Protein AF-0000000079811470 (afdb_homodimer)

Structure (mmCIF, N/CA/C/O backbone):
data_AF-0000000079811470-model_v1
#
loop_
_entity.id
_entity.type
_entity.pdbx_description
1 polymer Porin
#
loop_
_atom_site.group_PDB
_atom_site.id
_atom_site.type_symbol
_atom_site.label_atom_id
_atom_site.label_alt_id
_atom_site.label_comp_id
_atom_site.label_asym_id
_atom_site.label_entity_id
_atom_site.label_seq_id
_atom_site.pdbx_PDB_ins_code
_atom_site.Cartn_x
_atom_site.Cartn_y
_atom_site.Cartn_z
_atom_site.occupancy
_atom_site.B_iso_or_equiv
_atom_site.auth_seq_id
_atom_site.auth_comp_id
_atom_site.auth_asym_id
_atom_site.auth_atom_id
_atom_site.pdbx_PDB_model_num
ATOM 1 N N . MET A 1 1 ? -44.562 -17.812 48 1 22.23 1 MET A N 1
ATOM 2 C CA . MET A 1 1 ? -44.531 -17.109 46.719 1 22.23 1 MET A CA 1
ATOM 3 C C . MET A 1 1 ? -43.094 -16.969 46.188 1 22.23 1 MET A C 1
ATOM 5 O O . MET A 1 1 ? -42.344 -16.156 46.688 1 22.23 1 MET A O 1
ATOM 9 N N . LYS A 1 2 ? -42.469 -18.109 45.719 1 23.02 2 LYS A N 1
ATOM 10 C CA . LYS A 1 2 ? -41.094 -18.641 45.688 1 23.02 2 LYS A CA 1
ATOM 11 C C . LYS A 1 2 ? -40.281 -17.969 44.562 1 23.02 2 LYS A C 1
ATOM 13 O O . LYS A 1 2 ? -40.719 -17.906 43.406 1 23.02 2 LYS A O 1
ATOM 18 N N . LYS A 1 3 ? -39.375 -16.922 44.938 1 28.02 3 LYS A N 1
ATOM 19 C CA . LYS A 1 3 ? -38.375 -16.031 44.344 1 28.02 3 LYS A CA 1
ATOM 20 C C . LYS A 1 3 ? -37.406 -16.797 43.469 1 28.02 3 LYS A C 1
ATOM 22 O O . LYS A 1 3 ? -36.562 -17.562 43.969 1 28.02 3 LYS A O 1
ATOM 27 N N . SER A 1 4 ? -37.906 -17.531 42.406 1 23.23 4 SER A N 1
ATOM 28 C CA . SER A 1 4 ? -37.094 -18.438 41.594 1 23.23 4 SER A CA 1
ATOM 29 C C . SER A 1 4 ? -35.875 -17.719 41 1 23.23 4 SER A C 1
ATOM 31 O O . SER A 1 4 ? -36 -16.641 40.438 1 23.23 4 SER A O 1
ATOM 33 N N . LEU A 1 5 ? -34.656 -17.938 41.594 1 22.05 5 LEU A N 1
ATOM 34 C CA . LEU A 1 5 ? -33.281 -17.547 41.406 1 22.05 5 LEU A CA 1
ATOM 35 C C . LEU A 1 5 ? -32.781 -17.922 40 1 22.05 5 LEU A C 1
ATOM 37 O O . LEU A 1 5 ? -32.594 -19.109 39.719 1 22.05 5 LEU A O 1
ATOM 41 N N . ILE A 1 6 ? -33.406 -17.547 38.938 1 24.53 6 ILE A N 1
ATOM 42 C CA . ILE A 1 6 ? -32.969 -18.031 37.656 1 24.53 6 ILE A CA 1
ATOM 43 C C . ILE A 1 6 ? -31.516 -17.656 37.406 1 24.53 6 ILE A C 1
ATOM 45 O O . ILE A 1 6 ? -31.156 -16.469 37.438 1 24.53 6 ILE A O 1
ATOM 49 N N . ALA A 1 7 ? -30.484 -18.547 37.719 1 21.36 7 ALA A N 1
ATOM 50 C CA . ALA A 1 7 ? -29.031 -18.562 37.562 1 21.36 7 ALA A CA 1
ATOM 51 C C . ALA A 1 7 ? -28.625 -18.344 36.094 1 21.36 7 ALA A C 1
ATOM 53 O O . ALA A 1 7 ? -28.938 -19.156 35.219 1 21.36 7 ALA A O 1
ATOM 54 N N . LEU A 1 8 ? -28.859 -17.188 35.531 1 23.94 8 LEU A N 1
ATOM 55 C CA . LEU A 1 8 ? -28.391 -16.906 34.156 1 23.94 8 LEU A CA 1
ATOM 56 C C . LEU A 1 8 ? -26.922 -17.25 34 1 23.94 8 LEU A C 1
ATOM 58 O O . LEU A 1 8 ? -26.078 -16.641 34.656 1 23.94 8 LEU A O 1
ATOM 62 N N . ALA A 1 9 ? -26.5 -18.516 33.844 1 21.41 9 ALA A N 1
ATOM 63 C CA . ALA A 1 9 ? -25.156 -19.016 33.562 1 21.41 9 ALA A CA 1
ATOM 64 C C . ALA A 1 9 ? -24.5 -18.25 32.438 1 21.41 9 ALA A C 1
ATOM 66 O O . ALA A 1 9 ? -25.031 -18.188 31.312 1 21.41 9 ALA A O 1
ATOM 67 N N . VAL A 1 10 ? -23.859 -17.125 32.656 1 24.73 10 VAL A N 1
ATOM 68 C CA . VAL A 1 10 ? -22.938 -16.328 31.859 1 24.73 10 VAL A CA 1
ATOM 69 C C . VAL A 1 10 ? -21.875 -17.234 31.234 1 24.73 10 VAL A C 1
ATOM 71 O O . VAL A 1 10 ? -21.203 -18 31.938 1 24.73 10 VAL A O 1
ATOM 74 N N . LEU A 1 11 ? -22.203 -17.906 30.047 1 24.14 11 LEU A N 1
ATOM 75 C CA . LEU A 1 11 ? -21.234 -18.688 29.281 1 24.14 11 LEU A CA 1
ATOM 76 C C . LEU A 1 11 ? -19.859 -18.047 29.297 1 24.14 11 LEU A C 1
ATOM 78 O O . LEU A 1 11 ? -19.734 -16.859 28.953 1 24.14 11 LEU A O 1
ATOM 82 N N . ALA A 1 12 ? -18.938 -18.312 30.219 1 23.81 12 ALA A N 1
ATOM 83 C CA . ALA A 1 12 ? -17.484 -18.141 30.359 1 23.81 12 ALA A CA 1
ATOM 84 C C . ALA A 1 12 ? -16.75 -18.578 29.094 1 23.81 12 ALA A C 1
ATOM 86 O O . ALA A 1 12 ? -16.453 -19.766 28.922 1 23.81 12 ALA A O 1
ATOM 87 N N . ALA A 1 13 ? -17.25 -18.344 27.875 1 26.98 13 ALA A N 1
ATOM 88 C CA . ALA A 1 13 ? -16.391 -18.797 26.797 1 26.98 13 ALA A CA 1
ATOM 89 C C . ALA A 1 13 ? -14.922 -18.469 27.078 1 26.98 13 ALA A C 1
ATOM 91 O O . ALA A 1 13 ? -14.594 -17.328 27.422 1 26.98 13 ALA A O 1
ATOM 92 N N . SER A 1 14 ? -14.133 -19.344 27.672 1 26.58 14 SER A N 1
ATOM 93 C CA . SER A 1 14 ? -12.703 -19.422 27.984 1 26.58 14 SER A CA 1
ATOM 94 C C . SER A 1 14 ? -11.867 -18.766 26.891 1 26.58 14 SER A C 1
ATOM 96 O O . SER A 1 14 ? -11.961 -19.141 25.719 1 26.58 14 SER A O 1
ATOM 98 N N . GLY A 1 15 ? -11.531 -17.5 26.938 1 29.53 15 GLY A N 1
ATOM 99 C CA . GLY A 1 15 ? -10.539 -16.641 26.328 1 29.53 15 GLY A CA 1
ATOM 100 C C . GLY A 1 15 ? -9.156 -17.266 26.266 1 29.53 15 GLY A C 1
ATOM 101 O O . GLY A 1 15 ? -8.344 -17.062 27.172 1 29.53 15 GLY A O 1
ATOM 102 N N . ALA A 1 16 ? -8.945 -18.547 26.172 1 30.69 16 ALA A N 1
ATOM 103 C CA . ALA A 1 16 ? -7.551 -18.875 25.891 1 30.69 16 ALA A CA 1
ATOM 104 C C . ALA A 1 16 ? -6.891 -17.797 25.047 1 30.69 16 ALA A C 1
ATOM 106 O O . ALA A 1 16 ? -7.516 -17.219 24.141 1 30.69 16 ALA A O 1
ATOM 107 N N . ALA A 1 17 ? -5.938 -17.078 25.609 1 31.11 17 ALA A N 1
ATOM 108 C CA . ALA A 1 17 ? -5.102 -15.992 25.078 1 31.11 17 ALA A CA 1
ATOM 109 C C . ALA A 1 17 ? -4.664 -16.281 23.656 1 31.11 17 ALA A C 1
ATOM 111 O O . ALA A 1 17 ? -3.633 -16.922 23.438 1 31.11 17 ALA A O 1
ATOM 112 N N . MET A 1 18 ? -5.195 -17.109 22.891 1 34.91 18 MET A N 1
ATOM 113 C CA . MET A 1 18 ? -4.734 -17.094 21.5 1 34.91 18 MET A CA 1
ATOM 114 C C . MET A 1 18 ? -4.336 -15.688 21.062 1 34.91 18 MET A C 1
ATOM 116 O O . MET A 1 18 ? -5.07 -14.734 21.312 1 34.91 18 MET A O 1
ATOM 120 N N . ALA A 1 19 ? -3.078 -15.219 21.312 1 39.19 19 ALA A N 1
ATOM 121 C CA . ALA A 1 19 ? -2.516 -14.008 20.719 1 39.19 19 ALA A CA 1
ATOM 122 C C . ALA A 1 19 ? -3.324 -13.562 19.5 1 39.19 19 ALA A C 1
ATOM 124 O O . ALA A 1 19 ? -3.154 -14.102 18.406 1 39.19 19 ALA A O 1
ATOM 125 N N . GLN A 1 20 ? -4.504 -13.547 19.516 1 46 20 GLN A N 1
ATOM 126 C CA . GLN A 1 20 ? -5.41 -13.141 18.438 1 46 20 GLN A CA 1
ATOM 127 C C . GLN A 1 20 ? -4.93 -11.859 17.766 1 46 20 GLN A C 1
ATOM 129 O O . GLN A 1 20 ? -4.797 -10.82 18.422 1 46 20 GLN A O 1
ATOM 134 N N . SER A 1 21 ? -3.877 -11.883 17.016 1 55.03 21 SER A N 1
ATOM 135 C CA . SER A 1 21 ? -3.609 -10.781 16.094 1 55.03 21 SER A CA 1
ATOM 136 C C . SER A 1 21 ? -4.906 -10.141 15.609 1 55.03 21 SER A C 1
ATOM 138 O O . SER A 1 21 ? -5.719 -10.797 14.953 1 55.03 21 SER A O 1
ATOM 140 N N . SER A 1 22 ? -5.465 -9.328 16.484 1 74.94 22 SER A N 1
ATOM 141 C CA . SER A 1 22 ? -6.711 -8.648 16.125 1 74.94 22 SER A CA 1
ATOM 142 C C . SER A 1 22 ? -6.457 -7.492 15.172 1 74.94 22 SER A C 1
ATOM 144 O O . SER A 1 22 ? -5.48 -6.758 15.32 1 74.94 22 SER A O 1
ATOM 146 N N . VAL A 1 23 ? -6.914 -7.621 14 1 90 23 VAL A N 1
ATOM 147 C CA . VAL A 1 23 ? -6.965 -6.5 13.062 1 90 23 VAL A CA 1
ATOM 148 C C . VAL A 1 23 ? -7.984 -5.469 13.547 1 90 23 VAL A C 1
ATOM 150 O O . VAL A 1 23 ? -9.094 -5.824 13.945 1 90 23 VAL A O 1
ATOM 153 N N . THR A 1 24 ? -7.469 -4.281 13.695 1 94.44 24 THR A N 1
ATOM 154 C CA . THR A 1 24 ? -8.336 -3.174 14.078 1 94.44 24 THR A CA 1
ATOM 155 C C . THR A 1 24 ? -8.664 -2.301 12.867 1 94.44 24 THR A C 1
ATOM 157 O O . THR A 1 24 ? -7.762 -1.858 12.156 1 94.44 24 THR A O 1
ATOM 160 N N . LEU A 1 25 ? -9.992 -2.23 12.633 1 95.19 25 LEU A N 1
ATOM 161 C CA . LEU A 1 25 ? -10.461 -1.188 11.727 1 95.19 25 LEU A CA 1
ATOM 162 C C . LEU A 1 25 ? -10.602 0.143 12.453 1 95.19 25 LEU A C 1
ATOM 164 O O . LEU A 1 25 ? -11.125 0.19 13.57 1 95.19 25 LEU A O 1
ATOM 168 N N . PHE A 1 26 ? -10.07 1.218 11.867 1 97.06 26 PHE A N 1
ATOM 169 C CA . PHE A 1 26 ? -10.141 2.525 12.508 1 97.06 26 PHE A CA 1
ATOM 170 C C . PHE A 1 26 ? -10.344 3.625 11.469 1 97.06 26 PHE A C 1
ATOM 172 O O . PHE A 1 26 ? -10.172 3.393 10.273 1 97.06 26 PHE A O 1
ATOM 179 N N . GLY A 1 27 ? -10.797 4.852 12.016 1 98.25 27 GLY A N 1
ATOM 180 C CA . GLY A 1 27 ? -10.93 5.941 11.055 1 98.25 27 GLY A CA 1
ATOM 181 C C . GLY A 1 27 ? -11.539 7.191 11.648 1 98.25 27 GLY A C 1
ATOM 182 O O . GLY A 1 27 ? -11.75 7.273 12.859 1 98.25 27 GLY A O 1
ATOM 183 N N . ILE A 1 28 ? -11.57 8.18 10.773 1 98.44 28 ILE A N 1
ATOM 184 C CA . ILE A 1 28 ? -12.211 9.469 11.023 1 98.44 28 ILE A CA 1
ATOM 185 C C . ILE A 1 28 ? -13.039 9.875 9.812 1 98.44 28 ILE A C 1
ATOM 187 O O . ILE A 1 28 ? -12.602 9.727 8.672 1 98.44 28 ILE A O 1
ATOM 191 N N . VAL A 1 29 ? -14.234 10.258 10.062 1 97.81 29 VAL A N 1
ATOM 192 C CA . VAL A 1 29 ? -15.008 10.977 9.047 1 97.81 29 VAL A CA 1
ATOM 193 C C . VAL A 1 29 ? -15.258 12.406 9.508 1 97.81 29 VAL A C 1
ATOM 195 O O . VAL A 1 29 ? -15.867 12.641 10.555 1 97.81 29 VAL A O 1
ATOM 198 N N . ASP A 1 30 ? -14.703 13.344 8.781 1 98.44 30 ASP A N 1
ATOM 199 C CA . ASP A 1 30 ? -14.797 14.773 9.055 1 98.44 30 ASP A CA 1
ATOM 200 C C . ASP A 1 30 ? -15.297 15.539 7.828 1 98.44 30 ASP A C 1
ATOM 202 O O . ASP A 1 30 ? -14.609 15.609 6.809 1 98.44 30 ASP A O 1
ATOM 206 N N . THR A 1 31 ? -16.453 16.078 7.922 1 96.94 31 THR A N 1
ATOM 207 C CA . THR A 1 31 ? -17.062 16.844 6.848 1 96.94 31 THR A CA 1
ATOM 208 C C . THR A 1 31 ? -17.547 18.203 7.367 1 96.94 31 THR A C 1
ATOM 210 O O . THR A 1 31 ? -18.031 18.297 8.5 1 96.94 31 THR A O 1
ATOM 213 N N . ALA A 1 32 ? -17.391 19.219 6.52 1 97.12 32 ALA A N 1
ATOM 214 C CA . ALA A 1 32 ? -17.703 20.578 6.961 1 97.12 32 ALA A CA 1
ATOM 215 C C . ALA A 1 32 ? -18.359 21.375 5.836 1 97.12 32 ALA A C 1
ATOM 217 O O . ALA A 1 32 ? -18.109 21.109 4.656 1 97.12 32 ALA A O 1
ATOM 218 N N . PHE A 1 33 ? -19.203 22.266 6.305 1 97.25 33 PHE A N 1
ATOM 219 C CA . PHE A 1 33 ? -19.484 23.406 5.426 1 97.25 33 PHE A CA 1
ATOM 220 C C . PHE A 1 33 ? -18.297 24.359 5.363 1 97.25 33 PHE A C 1
ATOM 222 O O . PHE A 1 33 ? -17.688 24.672 6.391 1 97.25 33 PHE A O 1
ATOM 229 N N . GLY A 1 34 ? -17.938 24.781 4.148 1 97.25 34 GLY A N 1
ATOM 230 C CA . GLY A 1 34 ? -16.844 25.719 3.963 1 97.25 34 GLY A CA 1
ATOM 231 C C . GLY A 1 34 ? -17.203 26.891 3.074 1 97.25 34 GLY A C 1
ATOM 232 O O . GLY A 1 34 ? -18.016 26.766 2.154 1 97.25 34 GLY A O 1
ATOM 233 N N . TYR A 1 35 ? -16.625 27.984 3.432 1 97.81 35 TYR A N 1
ATOM 234 C CA . TYR A 1 35 ? -16.672 29.188 2.623 1 97.81 35 TYR A CA 1
ATOM 235 C C . TYR A 1 35 ? -15.312 29.859 2.539 1 97.81 35 TYR A C 1
ATOM 237 O O . TYR A 1 35 ? -14.602 29.953 3.543 1 97.81 35 TYR A O 1
ATOM 245 N N . VAL A 1 36 ? -14.891 30.266 1.312 1 97.94 36 VAL A N 1
ATOM 246 C CA . VAL A 1 36 ? -13.656 31.016 1.109 1 97.94 36 VAL A CA 1
ATOM 247 C C . VAL A 1 36 ? -13.906 32.188 0.141 1 97.94 36 VAL A C 1
ATOM 249 O O . VAL A 1 36 ? -14.43 31.969 -0.955 1 97.94 36 VAL A O 1
ATOM 252 N N . ASP A 1 37 ? -13.586 33.344 0.554 1 98.06 37 ASP A N 1
ATOM 253 C CA . ASP A 1 37 ? -13.633 34.469 -0.373 1 98.06 37 ASP A CA 1
ATOM 254 C C . ASP A 1 37 ? -12.344 34.562 -1.19 1 98.06 37 ASP A C 1
ATOM 256 O O . ASP A 1 37 ? -11.359 33.875 -0.886 1 98.06 37 ASP A O 1
ATOM 260 N N . ASN A 1 38 ? -12.406 35.344 -2.365 1 97.75 38 ASN A N 1
ATOM 261 C CA . ASN A 1 38 ? -11.25 35.469 -3.248 1 97.75 38 ASN A CA 1
ATOM 262 C C . ASN A 1 38 ? -10.57 34.094 -3.457 1 97.75 38 ASN A C 1
ATOM 264 O O . ASN A 1 38 ? -9.359 33.969 -3.264 1 97.75 38 ASN A O 1
ATOM 268 N N . ALA A 1 39 ? -11.422 33.188 -3.781 1 96.5 39 ALA A N 1
ATOM 269 C CA . ALA A 1 39 ? -10.977 31.781 -3.906 1 96.5 39 ALA A CA 1
ATOM 270 C C . ALA A 1 39 ? -10.109 31.594 -5.148 1 96.5 39 ALA A C 1
ATOM 272 O O . ALA A 1 39 ? -9.531 30.531 -5.359 1 96.5 39 ALA A O 1
ATOM 273 N N . ASN A 1 40 ? -10.047 32.625 -5.969 1 95.25 40 ASN A N 1
ATOM 274 C CA . ASN A 1 40 ? -9.188 32.688 -7.148 1 95.25 40 ASN A CA 1
ATOM 275 C C . ASN A 1 40 ? -8.773 34.125 -7.449 1 95.25 40 ASN A C 1
ATOM 277 O O . ASN A 1 40 ? -9.195 35.062 -6.766 1 95.25 40 ASN A O 1
ATOM 281 N N . ALA A 1 41 ? -7.926 34.281 -8.477 1 95 41 ALA A N 1
ATOM 282 C CA . ALA A 1 41 ? -7.371 35.594 -8.797 1 95 41 ALA A CA 1
ATOM 283 C C . ALA A 1 41 ? -8.453 36.531 -9.32 1 95 41 ALA A C 1
ATOM 285 O O . ALA A 1 41 ? -8.273 37.75 -9.32 1 95 41 ALA A O 1
ATOM 286 N N . ALA A 1 42 ? -9.562 36 -9.82 1 95.69 42 ALA A N 1
ATOM 287 C CA . ALA A 1 42 ? -10.656 36.812 -10.328 1 95.69 42 ALA A CA 1
ATOM 288 C C . ALA A 1 42 ? -11.484 37.406 -9.188 1 95.69 42 ALA A C 1
ATOM 290 O O . ALA A 1 42 ? -12.32 38.281 -9.406 1 95.69 42 ALA A O 1
ATOM 291 N N . GLY A 1 43 ? -11.305 36.906 -7.977 1 95.94 43 GLY A N 1
ATOM 292 C CA . GLY A 1 43 ? -11.977 37.469 -6.812 1 95.94 43 GLY A CA 1
ATOM 293 C C . GLY A 1 43 ? -13.273 36.75 -6.473 1 95.94 43 GLY A C 1
ATOM 294 O O . GLY A 1 43 ? -14.055 37.25 -5.652 1 95.94 43 GLY A O 1
ATOM 295 N N . ASP A 1 44 ? -13.453 35.594 -7.051 1 96.19 44 ASP A N 1
ATOM 296 C CA . ASP A 1 44 ? -14.68 34.844 -6.797 1 96.19 44 ASP A CA 1
ATOM 297 C C . ASP A 1 44 ? -14.633 34.156 -5.43 1 96.19 44 ASP A C 1
ATOM 299 O O . ASP A 1 44 ? -13.555 33.875 -4.91 1 96.19 44 ASP A O 1
ATOM 303 N N . SER A 1 45 ? -15.82 33.969 -4.871 1 97.12 45 SER A N 1
ATOM 304 C CA . SER A 1 45 ? -15.953 33.188 -3.648 1 97.12 45 SER A CA 1
ATOM 305 C C . SER A 1 45 ? -16.469 31.781 -3.947 1 97.12 45 SER A C 1
ATOM 307 O O . SER A 1 45 ? -17.062 31.547 -4.996 1 97.12 45 SER A O 1
ATOM 309 N N . VAL A 1 46 ? -16.141 30.859 -3.035 1 96.5 46 VAL A N 1
ATOM 310 C CA . VAL A 1 46 ? -16.641 29.5 -3.172 1 96.5 46 VAL A CA 1
ATOM 311 C C . VAL A 1 46 ? -17.219 29.031 -1.837 1 96.5 46 VAL A C 1
ATOM 313 O O . VAL A 1 46 ? -16.75 29.438 -0.772 1 96.5 46 VAL A O 1
ATOM 316 N N . TYR A 1 47 ? -18.281 28.297 -1.871 1 96.06 47 TYR A N 1
ATOM 317 C CA . TYR A 1 47 ? -18.828 27.625 -0.699 1 96.06 47 TYR A CA 1
ATOM 318 C C . TYR A 1 47 ? -19.359 26.234 -1.059 1 96.06 47 TYR A C 1
ATOM 320 O O . TYR A 1 47 ? -19.672 25.969 -2.223 1 96.06 47 TYR A O 1
ATOM 328 N N . GLY A 1 48 ? -19.375 25.344 -0.115 1 96.19 48 GLY A N 1
ATOM 329 C CA . GLY A 1 48 ? -19.828 23.969 -0.271 1 96.19 48 GLY A CA 1
ATOM 330 C C . GLY A 1 48 ? -19.391 23.062 0.864 1 96.19 48 GLY A C 1
ATOM 331 O O . GLY A 1 48 ? -19 23.547 1.933 1 96.19 48 GLY A O 1
ATOM 332 N N . LEU A 1 49 ? -19.562 21.766 0.608 1 95.06 49 LEU A N 1
ATOM 333 C CA . LEU A 1 49 ? -19.062 20.797 1.584 1 95.06 49 LEU A CA 1
ATOM 334 C C . LEU A 1 49 ? -17.578 20.531 1.362 1 95.06 49 LEU A C 1
ATOM 336 O O . LEU A 1 49 ? -17.125 20.375 0.222 1 95.06 49 LEU A O 1
ATOM 340 N N . SER A 1 50 ? -16.891 20.609 2.414 1 93.12 50 SER A N 1
ATOM 341 C CA . SER A 1 50 ? -15.477 20.25 2.438 1 93.12 50 SER A CA 1
ATOM 342 C C . SER A 1 50 ? -15.227 19.047 3.336 1 93.12 50 SER A C 1
ATOM 344 O O . SER A 1 50 ? -16.141 18.594 4.039 1 93.12 50 SER A O 1
ATOM 346 N N . THR A 1 51 ? -14.117 18.469 3.172 1 95.44 51 THR A N 1
ATOM 347 C CA . THR A 1 51 ? -13.719 17.359 4.023 1 95.44 51 THR A CA 1
ATOM 348 C C . THR A 1 51 ? -12.445 17.703 4.793 1 95.44 51 THR A C 1
ATOM 350 O O . THR A 1 51 ? -11.727 18.641 4.438 1 95.44 51 THR A O 1
ATOM 353 N N . SER A 1 52 ? -12.258 17.078 5.996 1 97.25 52 SER A N 1
ATOM 354 C CA . SER A 1 52 ? -11 17.109 6.734 1 97.25 52 SER A CA 1
ATOM 355 C C . SER A 1 52 ? -10.672 18.531 7.191 1 97.25 52 SER A C 1
ATOM 357 O O . SER A 1 52 ? -9.547 19 7.008 1 97.25 52 SER A O 1
ATOM 359 N N . GLY A 1 53 ? -11.656 19.156 7.762 1 96.81 53 GLY A N 1
ATOM 360 C CA . GLY A 1 53 ? -11.422 20.516 8.211 1 96.81 53 GLY A CA 1
ATOM 361 C C . GLY A 1 53 ? -10.719 20.578 9.555 1 96.81 53 GLY A C 1
ATOM 362 O O . GLY A 1 53 ? -10 21.547 9.836 1 96.81 53 GLY A O 1
ATOM 363 N N . ASN A 1 54 ? -10.992 19.609 10.398 1 97.31 54 ASN A N 1
ATOM 364 C CA . ASN A 1 54 ? -10.391 19.531 11.727 1 97.31 54 ASN A CA 1
ATOM 365 C C . ASN A 1 54 ? -9.352 18.422 11.805 1 97.31 54 ASN A C 1
ATOM 367 O O . ASN A 1 54 ? -8.266 18.609 12.359 1 97.31 54 ASN A O 1
ATOM 371 N N . ALA A 1 55 ? -9.703 17.297 11.305 1 97.06 55 ALA A N 1
ATOM 372 C CA . ALA A 1 55 ? -8.82 16.141 11.195 1 97.06 55 ALA A CA 1
ATOM 373 C C . ALA A 1 55 ? -9.008 15.438 9.852 1 97.06 55 ALA A C 1
ATOM 375 O O . ALA A 1 55 ? -10.125 15.375 9.328 1 97.06 55 ALA A O 1
ATOM 376 N N . THR A 1 56 ? -7.953 14.953 9.312 1 97.19 56 THR A N 1
ATOM 377 C CA . THR A 1 56 ? -8.047 14.289 8.016 1 97.19 56 THR A CA 1
ATOM 378 C C . THR A 1 56 ? -8.969 13.07 8.102 1 97.19 56 THR A C 1
ATOM 380 O O . THR A 1 56 ? -8.75 12.172 8.914 1 97.19 56 THR A O 1
ATOM 383 N N . SER A 1 57 ? -10.023 13.07 7.273 1 98.25 57 SER A N 1
ATOM 384 C CA . SER A 1 57 ? -10.836 11.867 7.125 1 98.25 57 SER A CA 1
ATOM 385 C C . SER A 1 57 ? -10.008 10.703 6.586 1 98.25 57 SER A C 1
ATOM 387 O O . SER A 1 57 ? -9.242 10.875 5.637 1 98.25 57 SER A O 1
ATOM 389 N N . ARG A 1 58 ? -10.211 9.508 7.246 1 98.44 58 ARG A N 1
ATOM 390 C CA . ARG A 1 58 ? -9.359 8.383 6.887 1 98.44 58 ARG A CA 1
ATOM 391 C C . ARG A 1 58 ? -9.984 7.062 7.324 1 98.44 58 ARG A C 1
ATOM 393 O O . ARG A 1 58 ? -10.844 7.039 8.203 1 98.44 58 ARG A O 1
ATOM 400 N N . LEU A 1 59 ? -9.664 6.055 6.645 1 98.19 59 LEU A N 1
ATOM 401 C CA . LEU A 1 59 ? -9.984 4.668 6.957 1 98.19 59 LEU A CA 1
ATOM 402 C C . LEU A 1 59 ? -8.727 3.799 6.922 1 98.19 59 LEU A C 1
ATOM 404 O O . LEU A 1 59 ? -7.898 3.939 6.023 1 98.19 59 LEU A O 1
ATOM 408 N N . GLY A 1 60 ? -8.633 2.932 8 1 97.94 60 GLY A N 1
ATOM 409 C CA . GLY A 1 60 ? -7.434 2.113 8.016 1 97.94 60 GLY A CA 1
ATOM 410 C C . GLY A 1 60 ? -7.617 0.799 8.75 1 97.94 60 GLY A C 1
ATOM 411 O O . GLY A 1 60 ? -8.656 0.566 9.367 1 97.94 60 GLY A O 1
ATOM 412 N N . PHE A 1 61 ? -6.672 -0.068 8.547 1 97.19 61 PHE A N 1
ATOM 413 C CA . PHE A 1 61 ? -6.516 -1.364 9.195 1 97.19 61 PHE A CA 1
ATOM 414 C C . PHE A 1 61 ? -5.137 -1.492 9.828 1 97.19 61 PHE A C 1
ATOM 416 O O . PHE A 1 61 ? -4.129 -1.126 9.219 1 97.19 61 PHE A O 1
ATOM 423 N N . ARG A 1 62 ? -5.117 -1.944 11.086 1 97.06 62 ARG A N 1
ATOM 424 C CA . ARG A 1 62 ? -3.822 -2.141 11.727 1 97.06 62 ARG A CA 1
ATOM 425 C C . ARG A 1 62 ? -3.854 -3.348 12.664 1 97.06 62 ARG A C 1
ATOM 427 O O . ARG A 1 62 ? -4.926 -3.816 13.047 1 97.06 62 ARG A O 1
ATOM 434 N N . GLY A 1 63 ? -2.646 -3.873 12.93 1 95.44 63 GLY A N 1
ATOM 435 C CA . GLY A 1 63 ? -2.506 -4.977 13.867 1 95.44 63 GLY A CA 1
ATOM 436 C C . GLY A 1 63 ? -1.104 -5.105 14.43 1 95.44 63 GLY A C 1
ATOM 437 O O . GLY A 1 63 ? -0.148 -4.578 13.852 1 95.44 63 GLY A O 1
ATOM 438 N N . VAL A 1 64 ? -1.076 -5.68 15.609 1 95.12 64 VAL A N 1
ATOM 439 C CA . VAL A 1 64 ? 0.189 -5.996 16.266 1 95.12 64 VAL A CA 1
ATOM 440 C C . VAL A 1 64 ? 0.18 -7.445 16.734 1 95.12 64 VAL A C 1
ATOM 442 O O . VAL A 1 64 ? -0.826 -7.926 17.266 1 95.12 64 VAL A O 1
ATOM 445 N N . GLU A 1 65 ? 1.259 -8.078 16.484 1 94.81 65 GLU A N 1
ATOM 446 C CA . GLU A 1 65 ? 1.45 -9.445 16.953 1 94.81 65 GLU A CA 1
ATOM 447 C C . GLU A 1 65 ? 2.652 -9.539 17.891 1 94.81 65 GLU A C 1
ATOM 449 O O . GLU A 1 65 ? 3.752 -9.109 17.547 1 94.81 65 GLU A O 1
ATOM 454 N N . ASP A 1 66 ? 2.369 -10.117 19.062 1 95.25 66 ASP A N 1
ATOM 455 C CA . ASP A 1 66 ? 3.479 -10.422 19.969 1 95.25 66 ASP A CA 1
ATOM 456 C C . ASP A 1 66 ? 4.266 -11.633 19.469 1 95.25 66 ASP A C 1
ATOM 458 O O . ASP A 1 66 ? 3.697 -12.703 19.25 1 95.25 66 ASP A O 1
ATOM 462 N N . LEU A 1 67 ? 5.559 -11.477 19.297 1 95.62 67 LEU A N 1
ATOM 463 C CA . LEU A 1 67 ? 6.395 -12.539 18.75 1 95.62 67 LEU A CA 1
ATOM 464 C C . LEU A 1 67 ? 7.164 -13.25 19.859 1 95.62 67 LEU A C 1
ATOM 466 O O . LEU A 1 67 ? 7.906 -14.195 19.594 1 95.62 67 LEU A O 1
ATOM 470 N N . GLY A 1 68 ? 6.973 -12.773 21.078 1 94 68 GLY A N 1
ATOM 471 C CA . GLY A 1 68 ? 7.73 -13.289 22.219 1 94 68 GLY A CA 1
ATOM 472 C C . GLY A 1 68 ? 9.023 -12.539 22.469 1 94 68 GLY A C 1
ATOM 473 O O . GLY A 1 68 ? 9.586 -11.938 21.547 1 94 68 GLY A O 1
ATOM 474 N N . GLY A 1 69 ? 9.531 -12.492 23.734 1 95.25 69 GLY A N 1
ATOM 475 C CA . GLY A 1 69 ? 10.789 -11.867 24.109 1 95.25 69 GLY A CA 1
ATOM 476 C C . GLY A 1 69 ? 10.773 -10.359 23.953 1 95.25 69 GLY A C 1
ATOM 477 O O . GLY A 1 69 ? 11.812 -9.742 23.703 1 95.25 69 GLY A O 1
ATOM 478 N N . GLY A 1 70 ? 9.594 -9.789 23.938 1 95.75 70 GLY A N 1
ATOM 479 C CA . GLY A 1 70 ? 9.492 -8.344 23.812 1 95.75 70 GLY A CA 1
ATOM 480 C C . GLY A 1 70 ? 9.406 -7.871 22.375 1 95.75 70 GLY A C 1
ATOM 481 O O . GLY A 1 70 ? 9.234 -6.676 22.125 1 95.75 70 GLY A O 1
ATOM 482 N N . LEU A 1 71 ? 9.555 -8.773 21.422 1 96.19 71 LEU A N 1
ATOM 483 C CA . LEU A 1 71 ? 9.484 -8.445 20 1 96.19 71 LEU A CA 1
ATOM 484 C C . LEU A 1 71 ? 8.047 -8.469 19.5 1 96.19 71 LEU A C 1
ATOM 486 O O . LEU A 1 71 ? 7.262 -9.336 19.891 1 96.19 71 LEU A O 1
ATOM 490 N N . LYS A 1 72 ? 7.715 -7.484 18.672 1 97.06 72 LYS A N 1
ATOM 491 C CA . LYS A 1 72 ? 6.383 -7.371 18.094 1 97.06 72 LYS A CA 1
ATOM 492 C C . LYS A 1 72 ? 6.465 -7.074 16.594 1 97.06 72 LYS A C 1
ATOM 494 O O . LYS A 1 72 ? 7.34 -6.328 16.156 1 97.06 72 LYS A O 1
ATOM 499 N N . ALA A 1 73 ? 5.562 -7.672 15.883 1 96.75 73 ALA A N 1
ATOM 500 C CA . ALA A 1 73 ? 5.336 -7.301 14.484 1 96.75 73 ALA A CA 1
ATOM 501 C C . ALA A 1 73 ? 4.039 -6.512 14.336 1 96.75 73 ALA A C 1
ATOM 503 O O . ALA A 1 73 ? 3.059 -6.773 15.031 1 96.75 73 ALA A O 1
ATOM 504 N N . GLY A 1 74 ? 4.098 -5.539 13.445 1 96.44 74 GLY A N 1
ATOM 505 C CA . GLY A 1 74 ? 2.906 -4.746 13.188 1 96.44 74 GLY A CA 1
ATOM 506 C C . GLY A 1 74 ? 2.715 -4.418 11.719 1 96.44 74 GLY A C 1
ATOM 507 O O . GLY A 1 74 ? 3.635 -4.586 10.914 1 96.44 74 GLY A O 1
ATOM 508 N N . PHE A 1 75 ? 1.495 -4.113 11.414 1 97.38 75 PHE A N 1
ATOM 509 C CA . PHE A 1 75 ? 1.208 -3.535 10.102 1 97.38 75 PHE A CA 1
ATOM 510 C C . PHE A 1 75 ? 0.231 -2.371 10.227 1 97.38 75 PHE A C 1
ATOM 512 O O . PHE A 1 75 ? -0.488 -2.262 11.227 1 97.38 75 PHE A O 1
ATOM 519 N N . TRP A 1 76 ? 0.302 -1.507 9.25 1 98.31 76 TRP A N 1
ATOM 520 C CA . TRP A 1 76 ? -0.564 -0.335 9.172 1 98.31 76 TRP A CA 1
ATOM 521 C C . TRP A 1 76 ? -0.92 -0.018 7.719 1 98.31 76 TRP A C 1
ATOM 523 O O . TRP A 1 76 ? -0.033 0.162 6.883 1 98.31 76 TRP A O 1
ATOM 533 N N . LEU A 1 77 ? -2.215 -0.04 7.41 1 98.44 77 LEU A N 1
ATOM 534 C CA . LEU A 1 77 ? -2.77 0.379 6.129 1 98.44 77 LEU A CA 1
ATOM 535 C C . LEU A 1 77 ? -3.818 1.471 6.32 1 98.44 77 LEU A C 1
ATOM 537 O O . LEU A 1 77 ? -4.824 1.259 7 1 98.44 77 LEU A O 1
ATOM 541 N N . GLU A 1 78 ? -3.541 2.654 5.703 1 98.56 78 GLU A N 1
ATOM 542 C CA . GLU A 1 78 ? -4.422 3.799 5.926 1 98.56 78 GLU A CA 1
ATOM 543 C C . GLU A 1 78 ? -4.578 4.629 4.656 1 98.56 78 GLU A C 1
ATOM 545 O O . GLU A 1 78 ? -3.596 4.922 3.973 1 98.56 78 GLU A O 1
ATOM 550 N N . GLY A 1 79 ? -5.82 4.898 4.355 1 98.06 79 GLY A N 1
ATOM 551 C CA . GLY A 1 79 ? -6.145 5.758 3.229 1 98.06 79 GLY A CA 1
ATOM 552 C C . GLY A 1 79 ? -7.004 6.949 3.613 1 98.06 79 GLY A C 1
ATOM 553 O O . GLY A 1 79 ? -7.699 6.914 4.629 1 98.06 79 GLY A O 1
ATOM 554 N N . GLU A 1 80 ? -6.91 7.941 2.793 1 97.19 80 GLU A N 1
ATOM 555 C CA . GLU A 1 80 ? -7.719 9.133 3.021 1 97.19 80 GLU A CA 1
ATOM 556 C C . GLU A 1 80 ? -9.133 8.953 2.484 1 97.19 80 GLU A C 1
ATOM 558 O O . GLU A 1 80 ? -9.336 8.352 1.429 1 97.19 80 GLU A O 1
ATOM 563 N N . ILE A 1 81 ? -10.102 9.508 3.219 1 96.56 81 ILE A N 1
ATOM 564 C CA . ILE A 1 81 ? -11.5 9.477 2.822 1 96.56 81 ILE A CA 1
ATOM 565 C C . ILE A 1 81 ? -11.953 10.883 2.42 1 96.56 81 ILE A C 1
ATOM 567 O O . ILE A 1 81 ? -11.641 11.859 3.1 1 96.56 81 ILE A O 1
ATOM 571 N N . PHE A 1 82 ? -12.539 10.938 1.327 1 95.56 82 PHE A N 1
ATOM 572 C CA . PHE A 1 82 ? -13.242 12.133 0.876 1 95.56 82 PHE A CA 1
ATOM 573 C C . PHE A 1 82 ? -14.75 11.938 0.963 1 95.56 82 PHE A C 1
ATOM 575 O O . PHE A 1 82 ? -15.391 11.539 -0.015 1 95.56 82 PHE A O 1
ATOM 582 N N . GLY A 1 83 ? -15.281 12.305 2.055 1 89.56 83 GLY A N 1
ATOM 583 C CA . GLY A 1 83 ? -16.672 12.039 2.35 1 89.56 83 GLY A CA 1
ATOM 584 C C . GLY A 1 83 ? -17.641 12.859 1.51 1 89.56 83 GLY A C 1
ATOM 585 O O . GLY A 1 83 ? -18.797 12.484 1.333 1 89.56 83 GLY A O 1
ATOM 586 N N . ASP A 1 84 ? -17.125 13.945 1.05 1 89.12 84 ASP A N 1
ATOM 587 C CA . ASP A 1 84 ? -17.984 14.852 0.301 1 89.12 84 ASP A CA 1
ATOM 588 C C . ASP A 1 84 ? -18.359 14.266 -1.059 1 89.12 84 ASP A C 1
ATOM 590 O O . ASP A 1 84 ? -19.422 14.555 -1.599 1 89.12 84 ASP A O 1
ATOM 594 N N . ASN A 1 85 ? -17.484 13.414 -1.669 1 91.81 85 ASN A N 1
ATOM 595 C CA . ASN A 1 85 ? -17.812 12.875 -2.984 1 91.81 85 ASN A CA 1
ATOM 596 C C . ASN A 1 85 ? -17.609 11.359 -3.037 1 91.81 85 ASN A C 1
ATOM 598 O O . ASN A 1 85 ? -17.672 10.758 -4.109 1 91.81 85 ASN A O 1
ATOM 602 N N . GLY A 1 86 ? -17.312 10.828 -2.004 1 93.75 86 GLY A N 1
ATOM 603 C CA . GLY A 1 86 ? -17.203 9.383 -1.89 1 93.75 86 GLY A CA 1
ATOM 604 C C . GLY A 1 86 ? -15.992 8.812 -2.586 1 93.75 86 GLY A C 1
ATOM 605 O O . GLY A 1 86 ? -16.062 7.766 -3.225 1 93.75 86 GLY A O 1
ATOM 606 N N . ASN A 1 87 ? -14.867 9.492 -2.541 1 95.5 87 ASN A N 1
ATOM 607 C CA . ASN A 1 87 ? -13.617 9.07 -3.162 1 95.5 87 ASN A CA 1
ATOM 608 C C . ASN A 1 87 ? -13.812 8.734 -4.641 1 95.5 87 ASN A C 1
ATOM 610 O O . ASN A 1 87 ? -13.359 7.691 -5.109 1 95.5 87 ASN A O 1
ATOM 614 N N . ALA A 1 88 ? -14.375 9.656 -5.348 1 89.69 88 ALA A N 1
ATOM 615 C CA . ALA A 1 88 ? -14.672 9.477 -6.766 1 89.69 88 ALA A CA 1
ATOM 616 C C . ALA A 1 88 ? -13.422 9.078 -7.543 1 89.69 88 ALA A C 1
ATOM 618 O O . ALA A 1 88 ? -13.508 8.352 -8.539 1 89.69 88 ALA A O 1
ATOM 619 N N . ALA A 1 89 ? -12.227 9.43 -7.09 1 90.94 89 ALA A N 1
ATOM 620 C CA . ALA A 1 89 ? -10.969 9.133 -7.777 1 90.94 89 ALA A CA 1
ATOM 621 C C . ALA A 1 89 ? -10.398 7.801 -7.316 1 90.94 89 ALA A C 1
ATOM 623 O O . ALA A 1 89 ? -9.297 7.414 -7.73 1 90.94 89 ALA A O 1
ATOM 624 N N . GLY A 1 90 ? -11.086 7.113 -6.488 1 93.94 90 GLY A N 1
ATOM 625 C CA . GLY A 1 90 ? -10.617 5.836 -5.977 1 93.94 90 GLY A CA 1
ATOM 626 C C . GLY A 1 90 ? -10.07 5.918 -4.562 1 93.94 90 GLY A C 1
ATOM 627 O O . GLY A 1 90 ? -9.875 7.012 -4.031 1 93.94 90 GLY A O 1
ATOM 628 N N . PHE A 1 91 ? -9.953 4.707 -3.963 1 94.88 91 PHE A N 1
ATOM 629 C CA . PHE A 1 91 ? -9.359 4.57 -2.639 1 94.88 91 PHE A CA 1
ATOM 630 C C . PHE A 1 91 ? -7.977 3.945 -2.73 1 94.88 91 PHE A C 1
ATOM 632 O O . PHE A 1 91 ? -7.719 3.117 -3.605 1 94.88 91 PHE A O 1
ATOM 639 N N . ASN A 1 92 ? -7.066 4.336 -1.821 1 97 92 ASN A N 1
ATOM 640 C CA . ASN A 1 92 ? -5.707 3.816 -1.697 1 97 92 ASN A CA 1
ATOM 641 C C . ASN A 1 92 ? -5.23 3.834 -0.248 1 97 92 ASN A C 1
ATOM 643 O O . ASN A 1 92 ? -6.004 4.141 0.661 1 97 92 ASN A O 1
ATOM 647 N N . PHE A 1 93 ? -4.039 3.416 -0.035 1 98 93 PHE A N 1
ATOM 648 C CA . PHE A 1 93 ? -3.432 3.428 1.289 1 98 93 PHE A CA 1
ATOM 649 C C . PHE A 1 93 ? -2.211 4.34 1.316 1 98 93 PHE A C 1
ATOM 651 O O . PHE A 1 93 ? -1.16 3.965 1.843 1 98 93 PHE A O 1
ATOM 658 N N . GLN A 1 94 ? -2.322 5.52 0.802 1 96.88 94 GLN A N 1
ATOM 659 C CA . GLN A 1 94 ? -1.179 6.402 0.591 1 96.88 94 GLN A CA 1
ATOM 660 C C . GLN A 1 94 ? -0.888 7.234 1.837 1 96.88 94 GLN A C 1
ATOM 662 O O . GLN A 1 94 ? 0.121 7.941 1.896 1 96.88 94 GLN A O 1
ATOM 667 N N . ARG A 1 95 ? -1.822 7.184 2.824 1 97.62 95 ARG A N 1
ATOM 668 C CA . ARG A 1 95 ? -1.465 7.887 4.055 1 97.62 95 ARG A CA 1
ATOM 669 C C . ARG A 1 95 ? -0.371 7.141 4.812 1 97.62 95 ARG A C 1
ATOM 671 O O . ARG A 1 95 ? 0.654 7.727 5.168 1 97.62 95 ARG A O 1
ATOM 678 N N . ARG A 1 96 ? -0.649 5.875 5.039 1 98.31 96 ARG A N 1
ATOM 679 C CA . ARG A 1 96 ? 0.373 5.008 5.617 1 98.31 96 ARG A CA 1
ATOM 680 C C . ARG A 1 96 ? 0.193 3.566 5.148 1 98.31 96 ARG A C 1
ATOM 682 O O . ARG A 1 96 ? -0.931 3.062 5.09 1 98.31 96 ARG A O 1
ATOM 689 N N . SER A 1 97 ? 1.204 2.996 4.762 1 98.56 97 SER A N 1
ATOM 690 C CA . SER A 1 97 ? 1.313 1.584 4.414 1 98.56 97 SER A CA 1
ATOM 691 C C . SER A 1 97 ? 2.646 1.003 4.871 1 98.56 97 SER A C 1
ATOM 693 O O . SER A 1 97 ? 3.652 1.109 4.164 1 98.56 97 SER A O 1
ATOM 695 N N . THR A 1 98 ? 2.594 0.313 6.055 1 98.44 98 THR A N 1
ATOM 696 C CA . THR A 1 98 ? 3.869 -0.151 6.59 1 98.44 98 THR A CA 1
ATOM 697 C C . THR A 1 98 ? 3.715 -1.521 7.242 1 98.44 98 THR A C 1
ATOM 699 O O . THR A 1 98 ? 2.627 -1.88 7.695 1 98.44 98 THR A O 1
ATOM 702 N N . VAL A 1 99 ? 4.766 -2.238 7.203 1 98.31 99 VAL A N 1
ATOM 703 C CA . VAL A 1 99 ? 5.023 -3.355 8.109 1 98.31 99 VAL A CA 1
ATOM 704 C C . VAL A 1 99 ? 6.18 -3.006 9.039 1 98.31 99 VAL A C 1
ATOM 706 O O . VAL A 1 99 ? 7.105 -2.293 8.656 1 98.31 99 VAL A O 1
ATOM 709 N N . SER A 1 100 ? 6.117 -3.529 10.305 1 98.06 100 SER A N 1
ATOM 710 C CA . SER A 1 100 ? 7.117 -3.068 11.258 1 98.06 100 SER A CA 1
ATOM 711 C C . SER A 1 100 ? 7.523 -4.184 12.219 1 98.06 100 SER A C 1
ATOM 713 O O . SER A 1 100 ? 6.793 -5.16 12.391 1 98.06 100 SER A O 1
ATOM 715 N N . LEU A 1 101 ? 8.703 -4.066 12.695 1 98.06 101 LEU A N 1
ATOM 716 C CA . LEU A 1 101 ? 9.227 -4.809 13.836 1 98.06 101 LEU A CA 1
ATOM 717 C C . LEU A 1 101 ? 9.594 -3.861 14.977 1 98.06 101 LEU A C 1
ATOM 719 O O . LEU A 1 101 ? 10.273 -2.855 14.758 1 98.06 101 LEU A O 1
ATOM 723 N N . ALA A 1 102 ? 9.125 -4.195 16.172 1 97.88 102 ALA A N 1
ATOM 724 C CA . ALA A 1 102 ? 9.375 -3.34 17.328 1 97.88 102 ALA A CA 1
ATOM 725 C C . ALA A 1 102 ? 9.805 -4.168 18.531 1 97.88 102 ALA A C 1
ATOM 727 O O . ALA A 1 102 ? 9.492 -5.355 18.625 1 97.88 102 ALA A O 1
ATOM 728 N N . GLY A 1 103 ? 10.5 -3.586 19.422 1 97.69 103 GLY A N 1
ATOM 729 C CA . GLY A 1 103 ? 10.977 -4.152 20.688 1 97.69 103 GLY A CA 1
ATOM 730 C C . GLY A 1 103 ? 11.695 -3.146 21.562 1 97.69 103 GLY A C 1
ATOM 731 O O . GLY A 1 103 ? 11.438 -1.944 21.469 1 97.69 103 GLY A O 1
ATOM 732 N N . GLY A 1 104 ? 12.469 -3.621 22.484 1 97.56 104 GLY A N 1
ATOM 733 C CA . GLY A 1 104 ? 13.227 -2.744 23.359 1 97.56 104 GLY A CA 1
ATOM 734 C C . GLY A 1 104 ? 14.117 -1.771 22.609 1 97.56 104 GLY A C 1
ATOM 735 O O . GLY A 1 104 ? 14.445 -0.7 23.125 1 97.56 104 GLY A O 1
ATOM 736 N N . PHE A 1 105 ? 14.477 -2.094 21.375 1 98.12 105 PHE A N 1
ATOM 737 C CA . PHE A 1 105 ? 15.375 -1.275 20.578 1 98.12 105 PHE A CA 1
ATOM 738 C C . PHE A 1 105 ? 14.617 -0.136 19.906 1 98.12 105 PHE A C 1
ATOM 740 O O . PHE A 1 105 ? 15.234 0.793 19.375 1 98.12 105 PHE A O 1
ATOM 747 N N . GLY A 1 106 ? 13.336 -0.178 19.922 1 98.62 106 GLY A N 1
ATOM 748 C CA . GLY A 1 106 ? 12.531 0.76 19.156 1 98.62 106 GLY A CA 1
ATOM 749 C C . GLY A 1 106 ? 11.703 0.092 18.078 1 98.62 106 GLY A C 1
ATOM 750 O O . GLY A 1 106 ? 11.156 -0.993 18.281 1 98.62 106 GLY A O 1
ATOM 751 N N . GLU A 1 107 ? 11.539 0.823 16.969 1 98.75 107 GLU A N 1
ATOM 752 C CA . GLU A 1 107 ? 10.688 0.322 15.898 1 98.75 107 GLU A CA 1
ATOM 753 C C . GLU A 1 107 ? 11.297 0.613 14.531 1 98.75 107 GLU A C 1
ATOM 755 O O . GLU A 1 107 ? 11.734 1.735 14.266 1 98.75 107 GLU A O 1
ATOM 760 N N . VAL A 1 108 ? 11.391 -0.39 13.734 1 98.81 108 VAL A N 1
ATOM 761 C CA . VAL A 1 108 ? 11.75 -0.25 12.328 1 98.81 108 VAL A CA 1
ATOM 762 C C . VAL A 1 108 ? 10.523 -0.463 11.453 1 98.81 108 VAL A C 1
ATOM 764 O O . VAL A 1 108 ? 9.766 -1.419 11.656 1 98.81 108 VAL A O 1
ATOM 767 N N . ARG A 1 109 ? 10.297 0.434 10.508 1 98.69 109 ARG A N 1
ATOM 768 C CA . ARG A 1 109 ? 9.172 0.335 9.578 1 98.69 109 ARG A CA 1
ATOM 769 C C . ARG A 1 109 ? 9.656 0.292 8.133 1 98.69 109 ARG A C 1
ATOM 771 O O . ARG A 1 109 ? 10.625 0.961 7.777 1 98.69 109 ARG A O 1
ATOM 778 N N . LEU A 1 110 ? 8.977 -0.45 7.371 1 98.69 110 LEU A N 1
ATOM 779 C CA . LEU A 1 110 ? 9.172 -0.492 5.926 1 98.69 110 LEU A CA 1
ATOM 780 C C . LEU A 1 110 ? 7.902 -0.093 5.191 1 98.69 110 LEU A C 1
ATOM 782 O O . LEU A 1 110 ? 6.82 -0.601 5.492 1 98.69 110 LEU A O 1
ATOM 786 N N . GLY A 1 111 ? 8.031 0.843 4.27 1 98.25 111 GLY A N 1
ATOM 787 C CA . GLY A 1 111 ? 6.887 1.171 3.439 1 98.25 111 GLY A CA 1
ATOM 788 C C . GLY A 1 111 ? 6.742 2.66 3.182 1 98.25 111 GLY A C 1
ATOM 789 O O . GLY A 1 111 ? 7.684 3.309 2.719 1 98.25 111 GLY A O 1
ATOM 790 N N . ARG A 1 112 ? 5.566 3.102 3.307 1 98.06 112 ARG A N 1
ATOM 791 C CA . ARG A 1 112 ? 5.215 4.5 3.072 1 98.06 112 ARG A CA 1
ATOM 792 C C . ARG A 1 112 ? 4.559 5.113 4.305 1 98.06 112 ARG A C 1
ATOM 794 O O . ARG A 1 112 ? 3.674 4.504 4.91 1 98.06 112 ARG A O 1
ATOM 801 N N . GLU A 1 113 ? 4.992 6.215 4.668 1 97.94 113 GLU A N 1
ATOM 802 C CA . GLU A 1 113 ? 4.383 6.973 5.758 1 97.94 113 GLU A CA 1
ATOM 803 C C . GLU A 1 113 ? 4.848 8.422 5.746 1 97.94 113 GLU A C 1
ATOM 805 O O . GLU A 1 113 ? 5.605 8.836 4.863 1 97.94 113 GLU A O 1
ATOM 810 N N . LEU A 1 114 ? 4.297 9.227 6.684 1 98 114 LEU A N 1
ATOM 811 C CA . LEU A 1 114 ? 4.844 10.562 6.918 1 98 114 LEU A CA 1
ATOM 812 C C . LEU A 1 114 ? 6.344 10.492 7.195 1 98 114 LEU A C 1
ATOM 814 O O . LEU A 1 114 ? 6.805 9.594 7.898 1 98 114 LEU A O 1
ATOM 818 N N . THR A 1 115 ? 7.078 11.469 6.656 1 97.75 115 THR A N 1
ATOM 819 C CA . THR A 1 115 ? 8.5 11.508 6.98 1 97.75 115 THR A CA 1
ATOM 820 C C . THR A 1 115 ? 8.711 11.766 8.469 1 97.75 115 THR A C 1
ATOM 822 O O . THR A 1 115 ? 7.934 12.492 9.094 1 97.75 115 THR A O 1
ATOM 825 N N . PRO A 1 116 ? 9.758 11.156 9.023 1 98.5 116 PRO A N 1
ATOM 826 C CA . PRO A 1 116 ? 9.953 11.289 10.469 1 98.5 116 PRO A CA 1
ATOM 827 C C . PRO A 1 116 ? 10.016 12.742 10.93 1 98.5 116 PRO A C 1
ATOM 829 O O . PRO A 1 116 ? 9.375 13.117 11.914 1 98.5 116 PRO A O 1
ATOM 832 N N . GLY A 1 117 ? 10.781 13.539 10.203 1 98 117 GLY A N 1
ATOM 833 C CA . GLY A 1 117 ? 10.914 14.93 10.594 1 98 117 GLY A CA 1
ATOM 834 C C . GLY A 1 117 ? 9.586 15.672 10.602 1 98 117 GLY A C 1
ATOM 835 O O . GLY A 1 117 ? 9.211 16.266 11.617 1 98 117 GLY A O 1
ATOM 836 N N . TYR A 1 118 ? 8.883 15.617 9.484 1 97.25 118 TYR A N 1
ATOM 837 C CA . TYR A 1 118 ? 7.582 16.266 9.391 1 97.25 118 TYR A CA 1
ATOM 838 C C . TYR A 1 118 ? 6.637 15.758 10.469 1 97.25 118 TYR A C 1
ATOM 840 O O . TYR A 1 118 ? 5.941 16.547 11.117 1 97.25 118 TYR A O 1
ATOM 848 N N . SER A 1 119 ? 6.586 14.422 10.609 1 97.69 119 SER A N 1
ATOM 849 C CA . SER A 1 119 ? 5.641 13.82 11.539 1 97.69 119 SER A CA 1
ATOM 850 C C . SER A 1 119 ? 5.789 14.398 12.945 1 97.69 119 SER A C 1
ATOM 852 O O . SER A 1 119 ? 4.797 14.758 13.586 1 97.69 119 SER A O 1
ATOM 854 N N . LYS A 1 120 ? 6.945 14.5 13.414 1 98.31 120 LYS A N 1
ATOM 855 C CA . LYS A 1 120 ? 7.164 14.961 14.781 1 98.31 120 LYS A CA 1
ATOM 856 C C . LYS A 1 120 ? 6.914 16.469 14.898 1 98.31 120 LYS A C 1
ATOM 858 O O . LYS A 1 120 ? 6.168 16.906 15.773 1 98.31 120 LYS A O 1
ATOM 863 N N . THR A 1 121 ? 7.453 17.234 14 1 98.38 121 THR A N 1
ATOM 864 C CA . THR A 1 121 ? 7.387 18.688 14.156 1 98.38 121 THR A CA 1
ATOM 865 C C . THR A 1 121 ? 5.98 19.203 13.852 1 98.38 121 THR A C 1
ATOM 867 O O . THR A 1 121 ? 5.523 20.172 14.461 1 98.38 121 THR A O 1
ATOM 870 N N . SER A 1 122 ? 5.32 18.578 12.969 1 97.19 122 SER A N 1
ATOM 871 C CA . SER A 1 122 ? 3.961 19.016 12.672 1 97.19 122 SER A CA 1
ATOM 872 C C . SER A 1 122 ? 3.014 18.719 13.828 1 97.19 122 SER A C 1
ATOM 874 O O . SER A 1 122 ? 1.907 19.266 13.883 1 97.19 122 SER A O 1
ATOM 876 N N . SER A 1 123 ? 3.422 17.812 14.711 1 97 123 SER A N 1
ATOM 877 C CA . SER A 1 123 ? 2.58 17.5 15.859 1 97 123 SER A CA 1
ATOM 878 C C . SER A 1 123 ? 2.422 18.703 16.781 1 97 123 SER A C 1
ATOM 880 O O . SER A 1 123 ? 1.539 18.719 17.641 1 97 123 SER A O 1
ATOM 882 N N . TYR A 1 124 ? 3.223 19.719 16.578 1 97.25 124 TYR A N 1
ATOM 883 C CA . TYR A 1 124 ? 3.145 20.922 17.391 1 97.25 124 TYR A CA 1
ATOM 884 C C . TYR A 1 124 ? 2.299 21.984 16.703 1 97.25 124 TYR A C 1
ATOM 886 O O . TYR A 1 124 ? 2.094 23.078 17.25 1 97.25 124 TYR A O 1
ATOM 894 N N . ASP A 1 125 ? 1.883 21.719 15.461 1 96.81 125 ASP A N 1
ATOM 895 C CA . ASP A 1 125 ? 0.955 22.625 14.781 1 96.81 125 ASP A CA 1
ATOM 896 C C . ASP A 1 125 ? -0.422 22.594 15.445 1 96.81 125 ASP A C 1
ATOM 898 O O . ASP A 1 125 ? -1.09 21.562 15.445 1 96.81 125 ASP A O 1
ATOM 902 N N . LEU A 1 126 ? -0.808 23.688 15.891 1 95.44 126 LEU A N 1
ATOM 903 C CA . LEU A 1 126 ? -2.031 23.766 16.688 1 95.44 126 LEU A CA 1
ATOM 904 C C . LEU A 1 126 ? -3.24 23.328 15.859 1 95.44 126 LEU A C 1
ATOM 906 O O . LEU A 1 126 ? -4.207 22.797 16.406 1 95.44 126 LEU A O 1
ATOM 910 N N . PHE A 1 127 ? -3.271 23.625 14.602 1 96.62 127 PHE A N 1
ATOM 911 C CA . PHE A 1 127 ? -4.41 23.297 13.75 1 96.62 127 PHE A CA 1
ATOM 912 C C . PHE A 1 127 ? -4.164 21.984 12.992 1 96.62 127 PHE A C 1
ATOM 914 O O . PHE A 1 127 ? -4.965 21.594 12.141 1 96.62 127 PHE A O 1
ATOM 921 N N . GLY A 1 128 ? -3.092 21.312 13.289 1 91.81 128 GLY A N 1
ATOM 922 C CA . GLY A 1 128 ? -2.818 20.016 12.695 1 91.81 128 GLY A CA 1
ATOM 923 C C . GLY A 1 128 ? -2.438 20.109 11.227 1 91.81 128 GLY A C 1
ATOM 924 O O . GLY A 1 128 ? -1.828 21.094 10.797 1 91.81 128 GLY A O 1
ATOM 925 N N . GLN A 1 129 ? -2.781 19.047 10.461 1 87.62 129 GLN A N 1
ATOM 926 C CA . GLN A 1 129 ? -2.234 18.875 9.125 1 87.62 129 GLN A CA 1
ATOM 927 C C . GLN A 1 129 ? -3.285 19.172 8.055 1 87.62 129 GLN A C 1
ATOM 929 O O . GLN A 1 129 ? -3.088 18.859 6.879 1 87.62 129 GLN A O 1
ATOM 934 N N . THR A 1 130 ? -4.441 19.703 8.5 1 92.88 130 THR A N 1
ATOM 935 C CA . THR A 1 130 ? -5.508 19.891 7.527 1 92.88 130 THR A CA 1
ATOM 936 C C . THR A 1 130 ? -6.398 21.062 7.934 1 92.88 130 THR A C 1
ATOM 938 O O . THR A 1 130 ? -6.258 21.609 9.031 1 92.88 130 THR A O 1
ATOM 941 N N . GLY A 1 131 ? -7.191 21.547 6.941 1 95.5 131 GLY A N 1
ATOM 942 C CA . GLY A 1 131 ? -8.148 22.609 7.207 1 95.5 131 GLY A CA 1
ATOM 943 C C . GLY A 1 131 ? -7.594 23.984 6.926 1 95.5 131 GLY A C 1
ATOM 944 O O . GLY A 1 131 ? -6.383 24.156 6.766 1 95.5 131 GLY A O 1
ATOM 945 N N . ILE A 1 132 ? -8.43 24.938 7.02 1 96.94 132 ILE A N 1
ATOM 946 C CA . ILE A 1 132 ? -8.094 26.281 6.578 1 96.94 132 ILE A CA 1
ATOM 947 C C . ILE A 1 132 ? -7.184 26.953 7.605 1 96.94 132 ILE A C 1
ATOM 949 O O . ILE A 1 132 ? -6.555 27.969 7.32 1 96.94 132 ILE A O 1
ATOM 953 N N . GLY A 1 133 ? -7.09 26.406 8.797 1 97.06 133 GLY A N 1
ATOM 954 C CA . GLY A 1 133 ? -6.258 27 9.828 1 97.06 133 GLY A CA 1
ATOM 955 C C . GLY A 1 133 ? -4.848 26.438 9.852 1 97.06 133 GLY A C 1
ATOM 956 O O . GLY A 1 133 ? -3.998 26.906 10.609 1 97.06 133 GLY A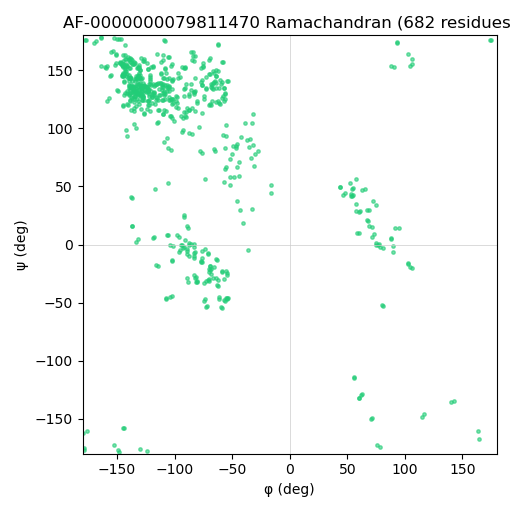 O 1
ATOM 957 N N . GLN A 1 134 ? -4.559 25.484 9.016 1 95.38 134 GLN A N 1
ATOM 958 C CA . GLN A 1 134 ? -3.289 24.781 9.078 1 95.38 134 GLN A CA 1
ATOM 959 C C . GLN A 1 134 ? -2.119 25.703 8.75 1 95.38 134 GLN A C 1
ATOM 961 O O . GLN A 1 134 ? -2.273 26.656 7.996 1 95.38 134 GLN A O 1
ATOM 966 N N . PHE A 1 135 ? -1.003 25.422 9.383 1 97.31 135 PHE A N 1
ATOM 967 C CA . PHE A 1 135 ? 0.259 26.078 9.055 1 97.31 135 PHE A CA 1
ATOM 968 C C . PHE A 1 135 ? 0.679 25.781 7.625 1 97.31 135 PHE A C 1
ATOM 970 O O . PHE A 1 135 ? 0.845 24.609 7.262 1 97.31 135 PHE A O 1
ATOM 977 N N . MET A 1 136 ? 0.896 26.734 6.812 1 95.75 136 MET A N 1
ATOM 978 C CA . MET A 1 136 ? 1.149 26.547 5.387 1 95.75 136 MET A CA 1
ATOM 979 C C . MET A 1 136 ? 2.633 26.312 5.125 1 95.75 136 MET A C 1
ATOM 981 O O . MET A 1 136 ? 3.033 26.062 3.986 1 95.75 136 MET A O 1
ATOM 985 N N . GLY A 1 137 ? 3.424 26.312 6.16 1 94.75 137 GLY A N 1
ATOM 986 C CA . GLY A 1 137 ? 4.82 25.938 5.988 1 94.75 137 GLY A CA 1
ATOM 987 C C . GLY A 1 137 ? 5 24.547 5.426 1 94.75 137 GLY A C 1
ATOM 988 O O . GLY A 1 137 ? 6.035 24.234 4.832 1 94.75 137 GLY A O 1
ATOM 989 N N . TRP A 1 138 ? 4.043 23.703 5.59 1 91.69 138 TRP A N 1
ATOM 990 C CA . TRP A 1 138 ? 4.098 22.328 5.133 1 91.69 138 TRP A CA 1
ATOM 991 C C . TRP A 1 138 ? 3.723 22.219 3.658 1 91.69 138 TRP A C 1
ATOM 993 O O . TRP A 1 138 ? 3.703 21.125 3.092 1 91.69 138 TRP A O 1
ATOM 1003 N N . SER A 1 139 ? 3.416 23.266 2.998 1 87.5 139 SER A N 1
ATOM 1004 C CA . SER A 1 139 ? 2.922 23.281 1.626 1 87.5 139 SER A CA 1
ATOM 1005 C C . SER A 1 139 ? 4.016 22.891 0.641 1 87.5 139 SER A C 1
ATOM 1007 O O . SER A 1 139 ? 5.203 22.906 0.978 1 87.5 139 SER A O 1
ATOM 1009 N N . ASN A 1 140 ? 3.596 22.453 -0.558 1 87.12 140 ASN A N 1
ATOM 1010 C CA . ASN A 1 140 ? 4.52 22.188 -1.656 1 87.12 140 ASN A CA 1
ATOM 1011 C C . ASN A 1 140 ? 4.996 23.484 -2.307 1 87.12 140 ASN A C 1
ATOM 1013 O O . ASN A 1 140 ? 4.609 23.797 -3.434 1 87.12 140 ASN A O 1
ATOM 1017 N N . TRP A 1 141 ? 5.922 24.047 -1.604 1 86.75 141 TRP A N 1
ATOM 1018 C CA . TRP A 1 141 ? 6.445 25.312 -2.094 1 86.75 141 TRP A CA 1
ATOM 1019 C C . TRP A 1 141 ? 7.008 25.156 -3.504 1 86.75 141 TRP A C 1
ATOM 1021 O O . TRP A 1 141 ? 7.711 24.188 -3.799 1 86.75 141 TRP A O 1
ATOM 1031 N N . TYR A 1 142 ? 6.598 25.984 -4.434 1 77.44 142 TYR A N 1
ATOM 1032 C CA . TYR A 1 142 ? 7.105 26.109 -5.793 1 77.44 142 TYR A CA 1
ATOM 1033 C C . TYR A 1 142 ? 6.695 24.922 -6.648 1 77.44 142 TYR A C 1
ATOM 1035 O O . TYR A 1 142 ? 7.203 24.75 -7.758 1 77.44 142 TYR A O 1
ATOM 1043 N N . GLY A 1 143 ? 5.855 24 -6.152 1 77 143 GLY A N 1
ATOM 1044 C CA . GLY A 1 143 ? 5.281 22.906 -6.918 1 77 143 GLY A CA 1
ATOM 1045 C C . GLY A 1 143 ? 6.305 21.859 -7.324 1 77 143 GLY A C 1
ATOM 1046 O O . GLY A 1 143 ? 6.172 21.234 -8.375 1 77 143 GLY A O 1
ATOM 1047 N N . THR A 1 144 ? 7.34 21.672 -6.547 1 72 144 THR A N 1
ATOM 1048 C CA . THR A 1 144 ? 8.445 20.828 -6.988 1 72 144 THR A CA 1
ATOM 1049 C C . THR A 1 144 ? 8.383 19.453 -6.324 1 72 144 THR A C 1
ATOM 1051 O O . THR A 1 144 ? 9.055 18.516 -6.762 1 72 144 THR A O 1
ATOM 1054 N N . SER A 1 145 ? 7.484 19.516 -5.293 1 68.62 145 SER A N 1
ATOM 1055 C CA . SER A 1 145 ? 7.453 18.219 -4.605 1 68.62 145 SER A CA 1
ATOM 1056 C C . SER A 1 145 ? 6.395 17.297 -5.207 1 68.62 145 SER A C 1
ATOM 1058 O O . SER A 1 145 ? 5.316 17.766 -5.594 1 68.62 145 SER A O 1
ATOM 1060 N N . GLY A 1 146 ? 6.711 16.25 -5.871 1 61.16 146 GLY A N 1
ATOM 1061 C CA . GLY A 1 146 ? 5.801 15.359 -6.559 1 61.16 146 GLY A CA 1
ATOM 1062 C C . GLY A 1 146 ? 4.805 14.688 -5.629 1 61.16 146 GLY A C 1
ATOM 1063 O O . GLY A 1 146 ? 3.6 14.68 -5.902 1 61.16 146 GLY A O 1
ATOM 1064 N N . ASP A 1 147 ? 5.152 14.109 -4.465 1 66.62 147 ASP A N 1
ATOM 1065 C CA . ASP A 1 147 ? 4.234 13.258 -3.703 1 66.62 147 ASP A CA 1
ATOM 1066 C C . ASP A 1 147 ? 3.922 13.875 -2.342 1 66.62 147 ASP A C 1
ATOM 1068 O O . ASP A 1 147 ? 4.832 14.172 -1.564 1 66.62 147 ASP A O 1
ATOM 1072 N N . ALA A 1 148 ? 2.586 14.062 -2.066 1 77.19 148 ALA A N 1
ATOM 1073 C CA . ALA A 1 148 ? 2.043 14.508 -0.786 1 77.19 148 ALA A CA 1
ATOM 1074 C C . ALA A 1 148 ? 2.795 15.727 -0.266 1 77.19 148 ALA A C 1
ATOM 1076 O O . ALA A 1 148 ? 3.17 15.781 0.908 1 77.19 148 ALA A O 1
ATOM 1077 N N . ASN A 1 149 ? 3.098 16.734 -1.094 1 78.81 149 ASN A N 1
ATOM 1078 C CA . ASN A 1 149 ? 3.791 17.953 -0.713 1 78.81 149 ASN A CA 1
ATOM 1079 C C . ASN A 1 149 ? 5.16 17.656 -0.106 1 78.81 149 ASN A C 1
ATOM 1081 O O . ASN A 1 149 ? 5.75 18.516 0.553 1 78.81 149 ASN A O 1
ATOM 1085 N N . GLY A 1 150 ? 5.586 16.391 -0.2 1 89.31 150 GLY A N 1
ATOM 1086 C CA . GLY 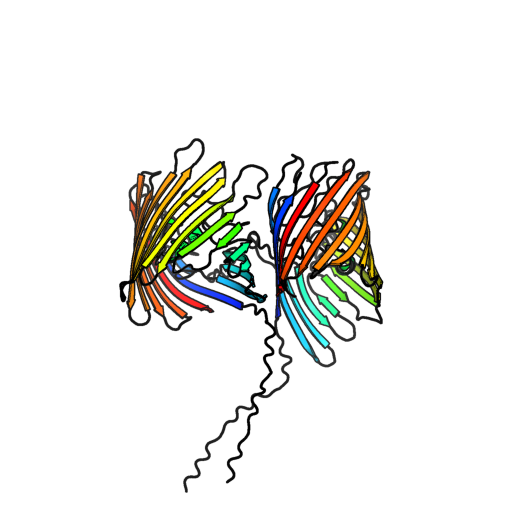A 1 150 ? 6.883 16.016 0.33 1 89.31 150 GLY A CA 1
ATOM 1087 C C . GLY A 1 150 ? 6.836 15.617 1.793 1 89.31 150 GLY A C 1
ATOM 1088 O O . GLY A 1 150 ? 7.875 15.375 2.41 1 89.31 150 GLY A O 1
ATOM 1089 N N . ILE A 1 151 ? 5.652 15.57 2.336 1 94.25 151 ILE A N 1
ATOM 1090 C CA . ILE A 1 151 ? 5.559 15.289 3.766 1 94.25 151 ILE A CA 1
ATOM 1091 C C . ILE A 1 151 ? 5.477 13.781 3.99 1 94.25 151 ILE A C 1
ATOM 1093 O O . ILE A 1 151 ? 5.484 13.312 5.133 1 94.25 151 ILE A O 1
ATOM 1097 N N . ARG A 1 152 ? 5.391 13.008 2.965 1 96.69 152 ARG A N 1
ATOM 1098 C CA . ARG A 1 152 ? 5.441 11.547 2.996 1 96.69 152 ARG A CA 1
ATOM 1099 C C . ARG A 1 152 ? 6.5 11.016 2.033 1 96.69 152 ARG A C 1
ATOM 1101 O O . ARG A 1 152 ? 6.93 11.727 1.122 1 96.69 152 ARG A O 1
ATOM 1108 N N . SER A 1 153 ? 6.926 9.836 2.295 1 96.5 153 SER A N 1
ATOM 1109 C CA . SER A 1 153 ? 7.816 9.141 1.37 1 96.5 153 SER A CA 1
ATOM 1110 C C . SER A 1 153 ? 7.387 7.691 1.169 1 96.5 153 SER A C 1
ATOM 1112 O O . SER A 1 153 ? 6.988 7.016 2.121 1 96.5 153 SER A O 1
ATOM 1114 N N . SER A 1 154 ? 7.422 7.285 -0.067 1 96.44 154 SER A N 1
ATOM 1115 C CA . SER A 1 154 ? 7.32 5.871 -0.412 1 96.44 154 SER A CA 1
ATOM 1116 C C . SER A 1 154 ? 8.68 5.18 -0.319 1 96.44 154 SER A C 1
ATOM 1118 O O . SER A 1 154 ? 9.711 5.84 -0.232 1 96.44 154 SER A O 1
ATOM 1120 N N . ASN A 1 155 ? 8.703 3.844 -0.323 1 96.81 155 ASN A N 1
ATOM 1121 C CA . ASN A 1 155 ? 9.93 3.064 -0.359 1 96.81 155 ASN A CA 1
ATOM 1122 C C . ASN A 1 155 ? 10.891 3.477 0.758 1 96.81 155 ASN A C 1
ATOM 1124 O O . ASN A 1 155 ? 12.078 3.686 0.517 1 96.81 155 ASN A O 1
ATOM 1128 N N . MET A 1 156 ? 10.297 3.65 1.929 1 97.81 156 MET A N 1
ATOM 1129 C CA . MET A 1 156 ? 11.109 4.195 3.014 1 97.81 156 MET A CA 1
ATOM 1130 C C . MET A 1 156 ? 11.359 3.143 4.086 1 97.81 156 MET A C 1
ATOM 1132 O O . MET A 1 156 ? 10.469 2.367 4.426 1 97.81 156 MET A O 1
ATOM 1136 N N . ILE A 1 157 ? 12.57 3.096 4.555 1 98.56 157 ILE A N 1
ATOM 1137 C CA . ILE A 1 157 ? 12.914 2.48 5.836 1 98.56 157 ILE A CA 1
ATOM 1138 C C . ILE A 1 157 ? 13.016 3.559 6.91 1 98.56 157 ILE A C 1
ATOM 1140 O O . ILE A 1 157 ? 13.695 4.57 6.723 1 98.56 157 ILE A O 1
ATOM 1144 N N . SER A 1 158 ? 12.312 3.381 7.988 1 98.75 158 SER A N 1
ATOM 1145 C CA . SER A 1 158 ? 12.398 4.34 9.086 1 98.75 158 SER A CA 1
ATOM 1146 C C . SER A 1 158 ? 12.648 3.639 10.414 1 98.75 158 SER A C 1
ATOM 1148 O O . SER A 1 158 ? 12.297 2.469 10.586 1 98.75 158 SER A O 1
ATOM 1150 N N . TYR A 1 159 ? 13.297 4.316 11.266 1 98.94 159 TYR A N 1
ATOM 1151 C CA . TYR A 1 159 ? 13.594 3.859 12.617 1 98.94 159 TYR A CA 1
ATOM 1152 C C . TYR A 1 159 ? 13.188 4.906 13.648 1 98.94 159 TYR A C 1
ATOM 1154 O O . TYR A 1 159 ? 13.438 6.098 13.461 1 98.94 159 TYR A O 1
ATOM 1162 N N . TYR A 1 160 ? 12.578 4.473 14.68 1 98.94 160 TYR A N 1
ATOM 1163 C CA . TYR A 1 160 ? 12.172 5.309 15.805 1 98.94 160 TYR A CA 1
ATOM 1164 C C . TYR A 1 160 ? 12.695 4.746 17.125 1 98.94 160 TYR A C 1
ATOM 1166 O O . TYR A 1 160 ? 12.555 3.551 17.391 1 98.94 160 TYR A O 1
ATOM 1174 N N . THR A 1 161 ? 13.18 5.574 17.984 1 98.88 161 THR A N 1
ATOM 1175 C CA . THR A 1 161 ? 13.758 5.137 19.25 1 98.88 161 THR A CA 1
ATOM 1176 C C . THR A 1 161 ? 12.664 4.914 20.297 1 98.88 161 THR A C 1
ATOM 1178 O O . THR A 1 161 ? 11.562 5.441 20.156 1 98.88 161 THR A O 1
ATOM 1181 N N . PRO A 1 162 ? 13.047 4.094 21.297 1 98.31 162 PRO A N 1
ATOM 1182 C CA . PRO A 1 162 ? 12.234 4.188 22.516 1 98.31 162 PRO A CA 1
ATOM 1183 C C . PRO A 1 162 ? 12.305 5.57 23.156 1 98.31 162 PRO A C 1
ATOM 1185 O O . PRO A 1 162 ? 13.031 6.441 22.688 1 98.31 162 PRO A O 1
ATOM 1188 N N . ASN A 1 163 ? 11.461 5.742 24.156 1 98.38 163 ASN A N 1
ATOM 1189 C CA . ASN A 1 163 ? 11.523 6.961 24.969 1 98.38 163 ASN A CA 1
ATOM 1190 C C . ASN A 1 163 ? 12.586 6.855 26.047 1 98.38 163 ASN A C 1
ATOM 1192 O O . ASN A 1 163 ? 12.5 5.992 26.922 1 98.38 163 ASN A O 1
ATOM 1196 N N . PHE A 1 164 ? 13.602 7.648 26 1 98.31 164 PHE A N 1
ATOM 1197 C CA . PHE A 1 164 ? 14.648 7.711 27 1 98.31 164 PHE A CA 1
ATOM 1198 C C . PHE A 1 164 ? 14.469 8.93 27.906 1 98.31 164 PHE A C 1
ATOM 1200 O O . PHE A 1 164 ? 15.156 9.938 27.734 1 98.31 164 PHE A O 1
ATOM 1207 N N . SER A 1 165 ? 13.609 8.828 28.891 1 98 165 SER A N 1
ATOM 1208 C CA . SER A 1 165 ? 13.336 9.891 29.859 1 98 165 SER A CA 1
ATOM 1209 C C . SER A 1 165 ? 12.953 11.188 29.141 1 98 165 SER A C 1
ATOM 1211 O O . SER A 1 165 ? 13.5 12.25 29.438 1 98 165 SER A O 1
ATOM 1213 N N . GLY A 1 166 ? 12.156 11.031 28.125 1 98.44 166 GLY A N 1
ATOM 1214 C CA . GLY A 1 166 ? 11.648 12.195 27.422 1 98.44 166 GLY A CA 1
ATOM 1215 C C . GLY A 1 166 ? 12.297 12.406 26.062 1 98.44 166 GLY A C 1
ATOM 1216 O O . GLY A 1 166 ? 11.773 13.156 25.234 1 98.44 166 GLY A O 1
ATOM 1217 N N . PHE A 1 167 ? 13.438 11.836 25.844 1 98.81 167 PHE A N 1
ATOM 1218 C CA . PHE A 1 167 ? 14.156 11.992 24.578 1 98.81 167 PHE A CA 1
ATOM 1219 C C . PHE A 1 167 ? 13.695 10.945 23.562 1 98.81 167 PHE A C 1
ATOM 1221 O O . PHE A 1 167 ? 13.617 9.758 23.891 1 98.81 167 PHE A O 1
ATOM 1228 N N . THR A 1 168 ? 13.344 11.328 22.391 1 98.88 168 THR A N 1
ATOM 1229 C CA . THR A 1 168 ? 13.047 10.43 21.281 1 98.88 168 THR A CA 1
ATOM 1230 C C . THR A 1 168 ? 13.711 10.922 20 1 98.88 168 THR A C 1
ATOM 1232 O O . THR A 1 168 ? 14.055 12.102 19.891 1 98.88 168 THR A O 1
ATOM 1235 N N . ALA A 1 169 ? 13.914 9.984 19.094 1 98.94 169 ALA A N 1
ATOM 1236 C CA . ALA A 1 169 ? 14.461 10.32 17.781 1 98.94 169 ALA A CA 1
ATOM 1237 C C . ALA A 1 169 ? 13.867 9.422 16.703 1 98.94 169 ALA A C 1
ATOM 1239 O O . ALA A 1 169 ? 13.352 8.344 17 1 98.94 169 ALA A O 1
ATOM 1240 N N . GLY A 1 170 ? 13.852 9.883 15.531 1 98.88 170 GLY A N 1
ATOM 1241 C CA . GLY A 1 170 ? 13.461 9.133 14.344 1 98.88 170 GLY A CA 1
ATOM 1242 C C . GLY A 1 170 ? 14.312 9.453 13.133 1 98.88 170 GLY A C 1
ATOM 1243 O O . GLY A 1 170 ? 14.789 10.578 12.977 1 98.88 170 GLY A O 1
ATOM 1244 N N . LEU A 1 171 ? 14.492 8.477 12.352 1 98.88 171 LEU A N 1
ATOM 1245 C CA . LEU A 1 171 ? 15.242 8.609 11.102 1 98.88 171 LEU A CA 1
ATOM 1246 C C . LEU A 1 171 ? 14.57 7.832 9.977 1 98.88 171 LEU A C 1
ATOM 1248 O O . LEU A 1 171 ? 14.008 6.758 10.211 1 98.88 171 LEU A O 1
ATOM 1252 N N . GLY A 1 172 ? 14.664 8.43 8.766 1 98.62 172 GLY A N 1
ATOM 1253 C CA . GLY A 1 172 ? 14.109 7.746 7.609 1 98.62 172 GLY A CA 1
ATOM 1254 C C . GLY A 1 172 ? 14.953 7.918 6.355 1 98.62 172 GLY A C 1
ATOM 1255 O O . GLY A 1 172 ? 15.57 8.969 6.156 1 98.62 172 GLY A O 1
ATOM 1256 N N . TYR A 1 173 ? 15 6.93 5.559 1 98.62 173 TYR A N 1
ATOM 1257 C CA . TYR A 1 173 ? 15.578 6.945 4.223 1 98.62 173 TYR A CA 1
ATOM 1258 C C . TYR A 1 173 ? 14.609 6.379 3.197 1 98.62 173 TYR A C 1
ATOM 1260 O O . TYR A 1 173 ? 14.242 5.203 3.266 1 98.62 173 TYR A O 1
ATOM 1268 N N . GLY A 1 174 ? 14.211 7.223 2.264 1 97.5 174 GLY A N 1
ATOM 1269 C CA . GLY A 1 174 ? 13.367 6.809 1.157 1 97.5 174 GLY A CA 1
ATOM 1270 C C . GLY A 1 174 ? 14.133 6.602 -0.135 1 97.5 174 GLY A C 1
ATOM 1271 O O . GLY A 1 174 ? 14.75 7.535 -0.656 1 97.5 174 GLY A O 1
ATOM 1272 N N . PHE A 1 175 ? 14.055 5.477 -0.649 1 96.38 175 PHE A N 1
ATOM 1273 C CA . PHE A 1 175 ? 14.758 5.145 -1.884 1 96.38 175 PHE A CA 1
ATOM 1274 C C . PHE A 1 175 ? 14.094 5.816 -3.08 1 96.38 175 PHE A C 1
ATOM 1276 O O . PHE A 1 175 ? 12.867 5.906 -3.145 1 96.38 175 PHE A O 1
ATOM 1283 N N . ASP A 1 176 ? 14.93 6.227 -4.023 1 92.06 176 ASP A N 1
ATOM 1284 C CA . ASP A 1 176 ? 14.375 6.812 -5.238 1 92.06 176 ASP A CA 1
ATOM 1285 C C . ASP A 1 176 ? 13.945 5.73 -6.227 1 92.06 176 ASP A C 1
ATOM 1287 O O . ASP A 1 176 ? 13.062 5.957 -7.055 1 92.06 176 ASP A O 1
ATOM 1291 N N . GLU A 1 177 ? 14.68 4.582 -6.109 1 87.81 177 GLU A N 1
ATOM 1292 C CA . GLU A 1 177 ? 14.438 3.424 -6.969 1 87.81 177 GLU A CA 1
ATOM 1293 C C . GLU A 1 177 ? 14.586 3.791 -8.445 1 87.81 177 GLU A C 1
ATOM 1295 O O . GLU A 1 177 ? 13.836 3.287 -9.289 1 87.81 177 GLU A O 1
ATOM 1300 N N . GLN A 1 178 ? 15.406 4.75 -8.719 1 85.38 178 GLN A N 1
ATOM 1301 C CA . GLN A 1 178 ? 15.688 5.191 -10.078 1 85.38 178 GLN A CA 1
ATOM 1302 C C . GLN A 1 178 ? 16.969 4.547 -10.609 1 85.38 178 GLN A C 1
ATOM 1304 O O . GLN A 1 178 ? 17.891 4.277 -9.844 1 85.38 178 GLN A O 1
ATOM 1309 N N . THR A 1 179 ? 16.984 4.316 -11.883 1 82.62 179 THR A N 1
ATOM 1310 C CA . THR A 1 179 ? 18.203 3.83 -12.516 1 82.62 179 THR A CA 1
ATOM 1311 C C . THR A 1 179 ? 19.141 4.992 -12.844 1 82.62 179 THR A C 1
ATOM 1313 O O . THR A 1 179 ? 20.328 4.789 -13.07 1 82.62 179 THR A O 1
ATOM 1316 N N . SER A 1 180 ? 18.531 6.184 -13.023 1 83.06 180 SER A N 1
ATOM 1317 C CA . SER A 1 180 ? 19.281 7.414 -13.242 1 83.06 180 SER A CA 1
ATOM 1318 C C . SER A 1 180 ? 18.703 8.57 -12.438 1 83.06 180 SER A C 1
ATOM 1320 O O . SER A 1 180 ? 17.484 8.68 -12.289 1 83.06 180 SER A O 1
ATOM 1322 N N . GLY A 1 181 ? 19.641 9.344 -11.922 1 87.25 181 GLY A N 1
ATOM 1323 C CA . GLY A 1 181 ? 19.203 10.414 -11.039 1 87.25 181 GLY A CA 1
ATOM 1324 C C . GLY A 1 181 ? 18.797 9.93 -9.664 1 87.25 181 GLY A C 1
ATOM 1325 O O . GLY A 1 181 ? 19.109 8.797 -9.281 1 87.25 181 GLY A O 1
ATOM 1326 N N . LYS A 1 182 ? 18.234 10.891 -8.867 1 91.38 182 LYS A N 1
ATOM 1327 C CA . LYS A 1 182 ? 17.906 10.539 -7.484 1 91.38 182 LYS A CA 1
ATOM 1328 C C . LYS A 1 182 ? 16.547 11.078 -7.082 1 91.38 182 LYS A C 1
ATOM 1330 O O . LYS A 1 182 ? 16.234 11.195 -5.895 1 91.38 182 LYS A O 1
ATOM 1335 N N . ALA A 1 183 ? 15.719 11.492 -8.117 1 91.5 183 ALA A N 1
ATOM 1336 C CA . ALA A 1 183 ? 14.406 12.055 -7.785 1 91.5 183 ALA A CA 1
ATOM 1337 C C . ALA A 1 183 ? 13.594 11.078 -6.941 1 91.5 183 ALA A C 1
ATOM 1339 O O . ALA A 1 183 ? 13.5 9.891 -7.266 1 91.5 183 ALA A O 1
ATOM 1340 N N . GLY A 1 184 ? 13.07 11.625 -5.855 1 91.94 184 GLY A N 1
ATOM 1341 C CA . GLY A 1 184 ? 12.25 10.797 -4.98 1 91.94 184 GLY A CA 1
ATOM 1342 C C . GLY A 1 184 ? 12.984 10.344 -3.732 1 91.94 184 GLY A C 1
ATOM 1343 O O . GLY A 1 184 ? 12.359 9.891 -2.77 1 91.94 184 GLY A O 1
ATOM 1344 N N . ARG A 1 185 ? 14.297 10.438 -3.721 1 95.62 185 ARG A N 1
ATOM 1345 C CA . ARG A 1 185 ? 15.086 10.039 -2.557 1 95.62 185 ARG A CA 1
ATOM 1346 C C . ARG A 1 185 ? 14.828 10.969 -1.377 1 95.62 185 ARG A C 1
ATOM 1348 O O . ARG A 1 185 ? 14.703 12.188 -1.554 1 95.62 185 ARG A O 1
ATOM 1355 N N . TYR A 1 186 ? 14.703 10.406 -0.26 1 96.88 186 TYR A N 1
ATOM 1356 C CA . TYR A 1 186 ? 14.492 11.164 0.968 1 96.88 186 TYR A CA 1
ATOM 1357 C C . TYR A 1 186 ? 15.461 10.727 2.057 1 96.88 186 TYR A C 1
ATOM 1359 O O . TYR A 1 186 ? 15.75 9.531 2.197 1 96.88 186 TYR A O 1
ATOM 1367 N N . VAL A 1 187 ? 15.992 11.641 2.793 1 98.31 187 VAL A N 1
ATOM 1368 C CA . VAL A 1 187 ? 16.672 11.375 4.055 1 98.31 187 VAL A CA 1
ATOM 1369 C C . VAL A 1 187 ? 16.297 12.445 5.078 1 98.31 187 VAL A C 1
ATOM 1371 O O . VAL A 1 187 ? 16.188 13.625 4.742 1 98.31 187 VAL A O 1
ATOM 1374 N N . GLY A 1 188 ? 15.961 12.047 6.266 1 98.56 188 GLY A N 1
ATOM 1375 C CA . GLY A 1 188 ? 15.633 13.031 7.289 1 98.56 188 GLY A CA 1
ATOM 1376 C C . GLY A 1 188 ? 15.336 12.406 8.641 1 98.56 188 GLY A C 1
ATOM 1377 O O . GLY A 1 188 ? 15.32 11.18 8.773 1 98.56 188 GLY A O 1
ATOM 1378 N N . GLY A 1 189 ? 15.125 13.234 9.562 1 98.81 189 GLY A N 1
ATOM 1379 C CA . GLY A 1 189 ? 14.867 12.773 10.922 1 98.81 189 GLY A CA 1
ATOM 1380 C C . GLY A 1 189 ? 14.609 13.906 11.891 1 98.81 189 GLY A C 1
ATOM 1381 O O . GLY A 1 189 ? 14.461 15.062 11.484 1 98.81 189 GLY A O 1
ATOM 1382 N N . TYR A 1 190 ? 14.469 13.492 13.156 1 98.94 190 TYR A N 1
ATOM 1383 C CA . TYR A 1 190 ? 14.242 14.453 14.227 1 98.94 190 TYR A CA 1
ATOM 1384 C C . TYR A 1 190 ? 14.883 13.984 15.531 1 98.94 190 TYR A C 1
ATOM 1386 O O . TYR A 1 190 ? 15.188 12.797 15.68 1 98.94 190 TYR A O 1
ATOM 1394 N N . VAL A 1 191 ? 15.148 14.859 16.359 1 98.94 191 VAL A N 1
ATOM 1395 C CA . VAL A 1 191 ? 15.352 14.648 17.781 1 98.94 191 VAL A CA 1
ATOM 1396 C C . VAL A 1 191 ? 14.344 15.492 18.578 1 98.94 191 VAL A C 1
ATOM 1398 O O . VAL A 1 191 ? 14.039 16.625 18.188 1 98.94 191 VAL A O 1
ATOM 1401 N N . ALA A 1 192 ? 13.883 14.922 19.641 1 98.94 192 ALA A N 1
ATOM 1402 C CA . ALA A 1 192 ? 12.867 15.617 20.422 1 98.94 192 ALA A CA 1
ATOM 1403 C C . ALA A 1 192 ? 13.039 15.352 21.906 1 98.94 192 ALA A C 1
ATOM 1405 O O . ALA A 1 192 ? 13.68 14.375 22.297 1 98.94 192 ALA A O 1
ATOM 1406 N N . TYR A 1 193 ? 12.602 16.25 22.641 1 98.88 193 TYR A N 1
ATOM 1407 C CA . TYR A 1 193 ? 12.516 16.125 24.094 1 98.88 193 TYR A CA 1
ATOM 1408 C C . TYR A 1 193 ? 11.141 16.547 24.594 1 98.88 193 TYR A C 1
ATOM 1410 O O . TYR A 1 193 ? 10.672 17.656 24.297 1 98.88 193 TYR A O 1
ATOM 1418 N N . GLU A 1 194 ? 10.523 15.688 25.266 1 98.62 194 GLU A N 1
ATOM 1419 C CA . GLU A 1 194 ? 9.234 15.953 25.891 1 98.62 194 GLU A CA 1
ATOM 1420 C C . GLU A 1 194 ? 9.211 15.469 27.344 1 98.62 194 GLU A C 1
ATOM 1422 O O . GLU A 1 194 ? 9.32 14.273 27.609 1 98.62 194 GLU A O 1
ATOM 1427 N N . ASN A 1 195 ? 9.008 16.328 28.203 1 97.69 195 ASN A N 1
ATOM 1428 C CA . ASN A 1 195 ? 8.977 16.047 29.625 1 97.69 195 ASN A CA 1
ATOM 1429 C C . ASN A 1 195 ? 8.219 17.141 30.391 1 97.69 195 ASN A C 1
ATOM 1431 O O . ASN A 1 195 ? 8.586 18.312 30.344 1 97.69 195 ASN A O 1
ATOM 1435 N N . GLY A 1 196 ? 7.184 16.703 31.125 1 97 196 GLY A N 1
ATOM 1436 C CA . GLY A 1 196 ? 6.359 17.672 31.828 1 97 196 GLY A CA 1
ATOM 1437 C C . GLY A 1 196 ? 5.645 18.625 30.891 1 97 196 GLY A C 1
ATOM 1438 O O . GLY A 1 196 ? 4.98 18.203 29.938 1 97 196 GLY A O 1
ATOM 1439 N N . PRO A 1 197 ? 5.809 19.969 31.188 1 97.88 197 PRO A N 1
ATOM 1440 C CA . PRO A 1 197 ? 5.059 20.938 30.391 1 97.88 197 PRO A CA 1
ATOM 1441 C C . PRO A 1 197 ? 5.754 21.281 29.078 1 97.88 197 PRO A C 1
ATOM 1443 O O . PRO A 1 197 ? 5.188 22 28.25 1 97.88 197 PRO A O 1
ATOM 1446 N N . LEU A 1 198 ? 6.934 20.797 28.922 1 98.56 198 LEU A N 1
ATOM 1447 C CA . LEU A 1 198 ? 7.746 21.234 27.797 1 98.56 198 LEU A CA 1
ATOM 1448 C C . LEU A 1 198 ? 7.848 20.141 26.734 1 98.56 198 LEU A C 1
ATOM 1450 O O . LEU A 1 198 ? 8.047 18.969 27.062 1 98.56 198 LEU A O 1
ATOM 1454 N N . GLY A 1 199 ? 7.73 20.5 25.547 1 98.81 199 GLY A N 1
ATOM 1455 C CA . GLY A 1 199 ? 8.086 19.703 24.375 1 98.81 199 GLY A CA 1
ATOM 1456 C C . GLY A 1 199 ? 8.828 20.5 23.312 1 98.81 199 GLY A C 1
ATOM 1457 O O . GLY A 1 199 ? 8.492 21.656 23.047 1 98.81 199 GLY A O 1
ATOM 1458 N N . VAL A 1 200 ? 9.852 19.922 22.797 1 98.88 200 VAL A N 1
ATOM 1459 C CA . VAL A 1 200 ? 10.609 20.562 21.734 1 98.88 200 VAL A CA 1
ATOM 1460 C C . VAL A 1 200 ? 11.148 19.516 20.766 1 98.88 200 VAL A C 1
ATOM 1462 O O . VAL A 1 200 ? 11.477 18.406 21.156 1 98.88 200 VAL A O 1
ATOM 1465 N N . ALA A 1 201 ? 11.211 19.875 19.531 1 98.94 201 ALA A N 1
ATOM 1466 C CA . ALA A 1 201 ? 11.766 19 18.5 1 98.94 201 ALA A CA 1
ATOM 1467 C C . ALA A 1 201 ? 12.516 19.797 17.438 1 98.94 201 ALA A C 1
ATOM 1469 O O . ALA A 1 201 ? 12.148 20.922 17.125 1 98.94 201 ALA A O 1
ATOM 1470 N N . VAL A 1 202 ? 13.516 19.219 16.938 1 98.94 202 VAL A N 1
ATOM 1471 C CA . VAL A 1 202 ? 14.219 19.703 15.758 1 98.94 202 VAL A CA 1
ATOM 1472 C C . VAL A 1 202 ? 14.25 18.625 14.68 1 98.94 202 VAL A C 1
ATOM 1474 O O . VAL A 1 202 ? 14.492 17.453 14.977 1 98.94 202 VAL A O 1
ATOM 1477 N N . SER A 1 203 ? 13.945 19.031 13.484 1 98.88 203 SER A N 1
ATOM 1478 C CA . SER A 1 203 ? 14 18.078 12.383 1 98.88 203 SER A CA 1
ATOM 1479 C C . SER A 1 203 ? 14.75 18.656 11.188 1 98.88 203 SER A C 1
ATOM 1481 O O . SER A 1 203 ? 14.828 19.875 11.023 1 98.88 203 SER A O 1
ATOM 1483 N N . TYR A 1 204 ? 15.32 17.812 10.445 1 98.81 204 TYR A N 1
ATOM 1484 C CA . TYR A 1 204 ? 15.93 18.109 9.156 1 98.81 204 TYR A CA 1
ATOM 1485 C C . TYR A 1 204 ? 15.539 17.062 8.117 1 98.81 204 TYR A C 1
ATOM 1487 O O . TYR A 1 204 ? 15.711 15.859 8.336 1 98.81 204 TYR A O 1
ATOM 1495 N N . ASP A 1 205 ? 15.039 17.562 7.027 1 97.31 205 ASP A N 1
ATOM 1496 C CA . ASP A 1 205 ? 14.594 16.703 5.934 1 97.31 205 ASP A CA 1
ATOM 1497 C C . ASP A 1 205 ? 15.211 17.141 4.605 1 97.31 205 ASP A C 1
ATOM 1499 O O . ASP A 1 205 ? 15.281 18.328 4.309 1 97.31 205 ASP A O 1
ATOM 1503 N N . GLN A 1 206 ? 15.648 16.172 3.859 1 97 206 GLN A N 1
ATOM 1504 C CA . GLN A 1 206 ? 16.172 16.406 2.521 1 97 206 GLN A CA 1
ATOM 1505 C C . GLN A 1 206 ? 15.508 15.5 1.495 1 97 206 GLN A C 1
ATOM 1507 O O . GLN A 1 206 ? 15.328 14.305 1.739 1 97 206 GLN A O 1
ATOM 1512 N N . ARG A 1 207 ? 15.148 16.094 0.403 1 96.12 207 ARG A N 1
ATOM 1513 C CA . ARG A 1 207 ? 14.516 15.344 -0.681 1 96.12 207 ARG A CA 1
ATOM 1514 C C . ARG A 1 207 ? 15.117 15.727 -2.031 1 96.12 207 ARG A C 1
ATOM 1516 O O . ARG A 1 207 ? 15.344 16.906 -2.297 1 96.12 207 ARG A O 1
ATOM 1523 N N . ASN A 1 208 ? 15.445 14.719 -2.818 1 95.31 208 ASN A N 1
ATOM 1524 C CA . ASN A 1 208 ? 15.797 14.953 -4.215 1 95.31 208 ASN A CA 1
ATOM 1525 C C . ASN A 1 208 ? 14.547 15.055 -5.09 1 95.31 208 ASN A C 1
ATOM 1527 O O . ASN A 1 208 ? 13.648 14.227 -4.992 1 95.31 208 ASN A O 1
ATOM 1531 N N . LEU A 1 209 ? 14.539 16.125 -5.871 1 92.94 209 LEU A N 1
ATOM 1532 C CA . LEU A 1 209 ? 13.406 16.406 -6.746 1 92.94 209 LEU A CA 1
ATOM 1533 C C . LEU A 1 209 ? 13.773 16.172 -8.203 1 92.94 209 LEU A C 1
ATOM 1535 O O . LEU A 1 209 ? 14.891 15.75 -8.508 1 92.94 209 LEU A O 1
ATOM 1539 N N . ALA A 1 210 ? 12.789 16.297 -9.07 1 88.81 210 ALA A N 1
ATOM 1540 C CA . ALA A 1 210 ? 13.062 16.203 -10.5 1 88.81 210 ALA A CA 1
ATOM 1541 C C . ALA A 1 210 ? 14.086 17.25 -10.938 1 88.81 210 ALA A C 1
ATOM 1543 O O . ALA A 1 210 ? 14.336 18.219 -10.227 1 88.81 210 ALA A O 1
ATOM 1544 N N . ALA A 1 211 ? 14.758 16.984 -12.047 1 88.19 211 ALA A N 1
ATOM 1545 C CA . ALA A 1 211 ? 15.711 17.906 -12.664 1 88.19 211 ALA A CA 1
ATOM 1546 C C . ALA A 1 211 ? 16.859 18.219 -11.719 1 88.19 211 ALA A C 1
ATOM 1548 O O . ALA A 1 211 ? 17.312 19.359 -11.641 1 88.19 211 ALA A O 1
ATOM 1549 N N . ASP A 1 212 ? 17.188 17.281 -10.836 1 89.69 212 ASP A N 1
ATOM 1550 C CA . ASP A 1 212 ? 18.344 17.312 -9.961 1 89.69 212 ASP A CA 1
ATOM 1551 C C . ASP A 1 212 ? 18.203 18.391 -8.891 1 89.69 212 ASP A C 1
ATOM 1553 O O . ASP A 1 212 ? 19.188 18.828 -8.3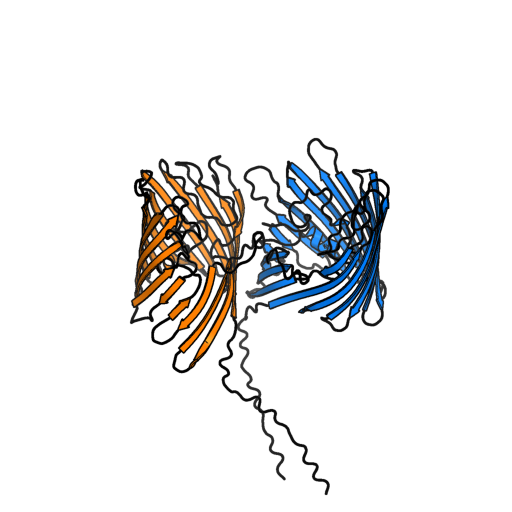12 1 89.69 212 ASP A O 1
ATOM 1557 N N . ALA A 1 213 ? 17 18.844 -8.742 1 92 213 ALA A N 1
ATOM 1558 C CA . ALA A 1 213 ? 16.75 19.781 -7.641 1 92 213 ALA A CA 1
ATOM 1559 C C . ALA A 1 213 ? 16.719 19.047 -6.301 1 92 213 ALA A C 1
ATOM 1561 O O . ALA A 1 213 ? 16.516 17.844 -6.254 1 92 213 ALA A O 1
ATOM 1562 N N . GLU A 1 214 ? 17 19.812 -5.254 1 94.31 214 GLU A N 1
ATOM 1563 C CA . GLU A 1 214 ? 16.969 19.281 -3.895 1 94.31 214 GLU A CA 1
ATOM 1564 C C . GLU A 1 214 ? 16.219 20.219 -2.957 1 94.31 214 GLU A C 1
ATOM 1566 O O . GLU A 1 214 ? 16.391 21.438 -3.016 1 94.31 214 GLU A O 1
ATOM 1571 N N . ARG A 1 215 ? 15.383 19.656 -2.162 1 95.56 215 ARG A N 1
ATOM 1572 C CA . ARG A 1 215 ? 14.719 20.438 -1.121 1 95.56 215 ARG A CA 1
ATOM 1573 C C . ARG A 1 215 ? 15.219 20.031 0.263 1 95.56 215 ARG A C 1
ATOM 1575 O O . ARG A 1 215 ? 15.32 18.844 0.57 1 95.56 215 ARG A O 1
ATOM 1582 N N . ASN A 1 216 ? 15.516 20.984 1.024 1 95.44 216 ASN A N 1
ATOM 1583 C CA . ASN A 1 216 ? 15.789 20.734 2.436 1 95.44 216 ASN A CA 1
ATOM 1584 C C . ASN A 1 216 ? 14.875 21.562 3.336 1 95.44 216 ASN A C 1
ATOM 1586 O O . ASN A 1 216 ? 14.422 22.641 2.945 1 95.44 216 ASN A O 1
ATOM 1590 N N . ALA A 1 217 ? 14.586 21.094 4.488 1 96.75 217 ALA A N 1
ATOM 1591 C CA . ALA A 1 217 ? 13.773 21.781 5.484 1 96.75 217 ALA A CA 1
ATOM 1592 C C . ALA A 1 217 ? 14.344 21.578 6.887 1 96.75 217 ALA A C 1
ATOM 1594 O O . ALA A 1 217 ? 14.531 20.453 7.336 1 96.75 217 ALA A O 1
ATOM 1595 N N . LEU A 1 218 ? 14.68 22.641 7.484 1 98.69 218 LEU A N 1
ATOM 1596 C CA . LEU A 1 218 ? 15 22.672 8.906 1 98.69 218 LEU A CA 1
ATOM 1597 C C . LEU A 1 218 ? 13.836 23.234 9.719 1 98.69 218 LEU A C 1
ATOM 1599 O O . LEU A 1 218 ? 13.367 24.344 9.445 1 98.69 218 LEU A O 1
ATOM 1603 N N . THR A 1 219 ? 13.383 22.484 10.695 1 98.88 219 THR A N 1
ATOM 1604 C CA . THR A 1 219 ? 12.242 22.906 11.492 1 98.88 219 THR A CA 1
ATOM 1605 C C . THR A 1 219 ? 12.539 22.766 12.984 1 98.88 219 THR A C 1
ATOM 1607 O O . THR A 1 219 ? 13.07 21.75 13.414 1 98.88 219 THR A O 1
ATOM 1610 N N . VAL A 1 220 ? 12.312 23.734 13.695 1 98.94 220 VAL A N 1
ATOM 1611 C CA . VAL A 1 220 ? 12.266 23.703 15.156 1 98.94 220 VAL A CA 1
ATOM 1612 C C . VAL A 1 220 ? 10.844 23.984 15.625 1 98.94 220 VAL A C 1
ATOM 1614 O O . VAL A 1 220 ? 10.227 24.969 15.203 1 98.94 220 VAL A O 1
ATOM 1617 N N . ALA A 1 221 ? 10.336 23.125 16.469 1 98.88 221 ALA A N 1
ATOM 1618 C CA . ALA A 1 221 ? 8.969 23.281 16.969 1 98.88 221 ALA A CA 1
ATOM 1619 C C . ALA A 1 221 ? 8.852 22.875 18.422 1 98.88 221 ALA A C 1
ATOM 1621 O O . ALA A 1 221 ? 9.664 22.078 18.922 1 98.88 221 ALA A O 1
ATOM 1622 N N . GLY A 1 222 ? 7.879 23.469 19.094 1 98.81 222 GLY A N 1
ATOM 1623 C CA . GLY A 1 222 ? 7.723 23.125 20.484 1 98.81 222 GLY A CA 1
ATOM 1624 C C . GLY A 1 222 ? 6.426 23.625 21.094 1 98.81 222 GLY A C 1
ATOM 1625 O O . GLY A 1 222 ? 5.641 24.297 20.406 1 98.81 222 GLY A O 1
ATOM 1626 N N . SER A 1 223 ? 6.238 23.219 22.328 1 98.75 223 SER A N 1
ATOM 1627 C CA . SER A 1 223 ? 5.086 23.672 23.109 1 98.75 223 SER A CA 1
ATOM 1628 C C . SER A 1 223 ? 5.426 23.781 24.594 1 98.75 223 SER A C 1
ATOM 1630 O O . SER A 1 223 ? 6.406 23.188 25.047 1 98.75 223 SER A O 1
ATOM 1632 N N . TYR A 1 224 ? 4.711 24.562 25.25 1 98.75 224 TYR A N 1
ATOM 1633 C CA . TYR A 1 224 ? 4.785 24.703 26.688 1 98.75 224 TYR A CA 1
ATOM 1634 C C . TYR A 1 224 ? 3.393 24.812 27.297 1 98.75 224 TYR A C 1
ATOM 1636 O O . TYR A 1 224 ? 2.621 25.703 26.953 1 98.75 224 TYR A O 1
ATOM 1644 N N . ASN A 1 225 ? 3.123 23.891 28.25 1 98.19 225 ASN A N 1
ATOM 1645 C CA . ASN A 1 225 ? 1.834 23.875 28.922 1 98.19 225 ASN A CA 1
ATOM 1646 C C . ASN A 1 225 ? 1.862 24.719 30.203 1 98.19 225 ASN A C 1
ATOM 1648 O O . ASN A 1 225 ? 2.484 24.344 31.188 1 98.19 225 ASN A O 1
ATOM 1652 N N . LEU A 1 226 ? 1.129 25.781 30.219 1 97.69 226 LEU A N 1
ATOM 1653 C CA . LEU A 1 226 ? 1.038 26.672 31.375 1 97.69 226 LEU A CA 1
ATOM 1654 C C . LEU A 1 226 ? -0.124 26.266 32.281 1 97.69 226 LEU A C 1
ATOM 1656 O O . LEU A 1 226 ? -0.668 27.109 33 1 97.69 226 LEU A O 1
ATOM 1660 N N . ASN A 1 227 ? -0.534 25 32.25 1 93.5 227 ASN A N 1
ATOM 1661 C CA . ASN A 1 227 ? -1.625 24.406 33 1 93.5 227 ASN A CA 1
ATOM 1662 C C . ASN A 1 227 ? -2.98 24.688 32.375 1 93.5 227 ASN A C 1
ATOM 1664 O O . ASN A 1 227 ? -3.693 23.766 31.969 1 93.5 227 ASN A O 1
ATOM 1668 N N . VAL A 1 228 ? -3.287 25.938 32.094 1 95.69 228 VAL A N 1
ATOM 1669 C CA . VAL A 1 228 ? -4.559 26.25 31.453 1 95.69 228 VAL A CA 1
ATOM 1670 C C . VAL A 1 228 ? -4.328 26.562 29.984 1 95.69 228 VAL A C 1
ATOM 1672 O O . VAL A 1 228 ? -5.066 26.078 29.125 1 95.69 228 VAL A O 1
ATOM 1675 N N . VAL A 1 229 ? -3.371 27.328 29.703 1 98.19 229 VAL A N 1
ATOM 1676 C CA . VAL A 1 229 ? -3.039 27.719 28.344 1 98.19 229 VAL A CA 1
ATOM 1677 C C . VAL A 1 229 ? -1.836 26.922 27.844 1 98.19 229 VAL A C 1
ATOM 1679 O O . VAL A 1 229 ? -0.854 26.75 28.578 1 98.19 229 VAL A O 1
ATOM 1682 N N . LYS A 1 230 ? -1.95 26.422 26.672 1 98.44 230 LYS A N 1
ATOM 1683 C CA . LYS A 1 230 ? -0.812 25.797 26.016 1 98.44 230 LYS A CA 1
ATOM 1684 C C . LYS A 1 230 ? -0.298 26.672 24.875 1 98.44 230 LYS A C 1
ATOM 1686 O O . LYS A 1 230 ? -1.076 27.125 24.031 1 98.44 230 LYS A O 1
ATOM 1691 N N . LEU A 1 231 ? 0.968 26.891 24.891 1 98.81 231 LEU A N 1
ATOM 1692 C CA . LEU A 1 231 ? 1.622 27.672 23.844 1 98.81 231 LEU A CA 1
ATOM 1693 C C . LEU A 1 231 ? 2.346 26.75 22.859 1 98.81 231 LEU A C 1
ATOM 1695 O O . LEU A 1 231 ? 2.936 25.75 23.266 1 98.81 231 LEU A O 1
ATOM 1699 N N . ASN A 1 232 ? 2.312 27.047 21.609 1 98.69 232 ASN A N 1
ATOM 1700 C CA . ASN A 1 232 ? 3.025 26.328 20.547 1 98.69 232 ASN A CA 1
ATOM 1701 C C . ASN A 1 232 ? 3.791 27.297 19.656 1 98.69 232 ASN A C 1
ATOM 1703 O O . ASN A 1 232 ? 3.35 28.422 19.422 1 98.69 232 ASN A O 1
ATOM 1707 N N . ALA A 1 233 ? 4.883 26.844 19.172 1 98.81 233 ALA A N 1
ATOM 1708 C CA . ALA A 1 233 ? 5.66 27.625 18.219 1 98.81 233 ALA A CA 1
ATOM 1709 C C . ALA A 1 233 ? 6.332 26.734 17.188 1 98.81 233 ALA A C 1
ATOM 1711 O O . ALA A 1 233 ? 6.719 25.594 17.5 1 98.81 233 ALA A O 1
ATOM 1712 N N . ILE A 1 234 ? 6.449 27.203 15.961 1 98.88 234 ILE A N 1
ATOM 1713 C CA . ILE A 1 234 ? 7.164 26.547 14.875 1 98.88 234 ILE A CA 1
ATOM 1714 C C . ILE A 1 234 ? 8.047 27.562 14.148 1 98.88 234 ILE A C 1
ATOM 1716 O O . ILE A 1 234 ? 7.613 28.672 13.852 1 98.88 234 ILE A O 1
ATOM 1720 N N . VAL A 1 235 ? 9.281 27.25 13.914 1 98.88 235 VAL A N 1
ATOM 1721 C CA . VAL A 1 235 ? 10.227 27.938 13.047 1 98.88 235 VAL A CA 1
ATOM 1722 C C . VAL A 1 235 ? 10.758 26.984 11.984 1 98.88 235 VAL A C 1
ATOM 1724 O O . VAL A 1 235 ? 11.312 25.938 12.312 1 98.88 235 VAL A O 1
ATOM 1727 N N . GLN A 1 236 ? 10.586 27.391 10.742 1 98.62 236 GLN A N 1
ATOM 1728 C CA . GLN A 1 236 ? 10.961 26.484 9.656 1 98.62 236 GLN A CA 1
ATOM 1729 C C . GLN A 1 236 ? 11.648 27.25 8.523 1 98.62 236 GLN A C 1
ATOM 1731 O O . GLN A 1 236 ? 11.227 28.344 8.172 1 98.62 236 GLN A O 1
ATOM 1736 N N . GLN A 1 237 ? 12.664 26.703 8.008 1 98.31 237 GLN A N 1
ATOM 1737 C CA . GLN A 1 237 ? 13.242 27.141 6.746 1 98.31 237 GLN A CA 1
ATOM 1738 C C . GLN A 1 237 ? 13.219 26.016 5.707 1 98.31 237 GLN A C 1
ATOM 1740 O O . GLN A 1 237 ? 13.719 24.922 5.953 1 98.31 237 GLN A O 1
ATOM 1745 N N . THR A 1 238 ? 12.602 26.266 4.641 1 96.56 238 THR A N 1
ATOM 1746 C CA . THR A 1 238 ? 12.617 25.375 3.486 1 96.56 238 THR A CA 1
ATOM 1747 C C . THR A 1 238 ? 13.383 26 2.33 1 96.56 238 THR A C 1
ATOM 1749 O O . THR A 1 238 ? 13.203 27.172 2.02 1 96.56 238 THR A O 1
ATOM 1752 N N . LYS A 1 239 ? 14.211 25.234 1.686 1 95.69 239 LYS A N 1
ATOM 1753 C CA . LYS A 1 239 ? 15.039 25.719 0.585 1 95.69 239 LYS A CA 1
ATOM 1754 C C . LYS A 1 239 ? 15.07 24.719 -0.562 1 95.69 239 LYS A C 1
ATOM 1756 O O . LYS A 1 239 ? 15.344 23.531 -0.35 1 95.69 239 LYS A O 1
ATOM 1761 N N . ASP A 1 240 ? 14.758 25.172 -1.737 1 93.62 240 ASP A N 1
ATOM 1762 C CA . ASP A 1 240 ? 14.969 24.391 -2.957 1 93.62 240 ASP A CA 1
ATOM 1763 C C . ASP A 1 240 ? 16.266 24.828 -3.658 1 93.62 240 ASP A C 1
ATOM 1765 O O . ASP A 1 240 ? 16.406 25.984 -4.051 1 93.62 240 ASP A O 1
ATOM 1769 N N . ASP A 1 241 ? 17.125 23.906 -3.756 1 94.12 241 ASP A N 1
ATOM 1770 C CA . ASP A 1 241 ? 18.328 24.125 -4.562 1 94.12 241 ASP A CA 1
ATOM 1771 C C . ASP A 1 241 ? 18.125 23.594 -5.98 1 94.12 241 ASP A C 1
ATOM 1773 O O . ASP A 1 241 ? 18.062 22.375 -6.195 1 94.12 241 ASP A O 1
ATOM 1777 N N . VAL A 1 242 ? 18.047 24.453 -6.93 1 90.44 242 VAL A N 1
ATOM 1778 C CA . VAL A 1 242 ? 17.859 24.109 -8.328 1 90.44 242 VAL A CA 1
ATOM 1779 C C . VAL A 1 242 ? 19.125 24.406 -9.125 1 90.44 242 VAL A C 1
ATOM 1781 O O . VAL A 1 242 ? 19.625 25.531 -9.117 1 90.44 242 VAL A O 1
ATOM 1784 N N . PRO A 1 243 ? 19.609 23.406 -9.789 1 91.31 243 PRO A N 1
ATOM 1785 C CA . PRO A 1 243 ? 20.828 23.656 -10.562 1 91.31 243 PRO A CA 1
ATOM 1786 C C . PRO A 1 243 ? 20.656 24.797 -11.57 1 91.31 243 PRO A C 1
ATOM 1788 O O . PRO A 1 243 ? 19.688 24.828 -12.328 1 91.31 243 PRO A O 1
ATOM 1791 N N . GLY A 1 244 ? 21.609 25.656 -11.609 1 91.06 244 GLY A N 1
ATOM 1792 C CA . GLY A 1 244 ? 21.641 26.75 -12.57 1 91.06 244 GLY A CA 1
ATOM 1793 C C . GLY A 1 244 ? 20.672 27.875 -12.234 1 91.06 244 GLY A C 1
ATOM 1794 O O . GLY A 1 244 ? 20.438 28.766 -13.055 1 91.06 244 GLY A O 1
ATOM 1795 N N . ALA A 1 245 ? 19.969 27.734 -11.188 1 89.31 245 ALA A N 1
ATOM 1796 C CA . ALA A 1 245 ? 19.031 28.781 -10.766 1 89.31 245 ALA A CA 1
ATOM 1797 C C . ALA A 1 245 ? 19.281 29.188 -9.32 1 89.31 245 ALA A C 1
ATOM 1799 O O . ALA A 1 245 ? 20.031 28.516 -8.594 1 89.31 245 ALA A O 1
ATOM 1800 N N . SER A 1 246 ? 18.828 30.344 -8.953 1 89.19 246 SER A N 1
ATOM 1801 C CA . SER A 1 246 ? 18.922 30.781 -7.559 1 89.19 246 SER A CA 1
ATOM 1802 C C . SER A 1 246 ? 18.094 29.891 -6.645 1 89.19 246 SER A C 1
ATOM 1804 O O . SER A 1 246 ? 17.047 29.375 -7.043 1 89.19 246 SER A O 1
ATOM 1806 N N . ASP A 1 247 ? 18.562 29.781 -5.391 1 88.56 247 ASP A N 1
ATOM 1807 C CA . ASP A 1 247 ? 17.812 29.016 -4.398 1 88.56 247 ASP A CA 1
ATOM 1808 C C . ASP A 1 247 ? 16.469 29.656 -4.094 1 88.56 247 ASP A C 1
ATOM 1810 O O . ASP A 1 247 ? 16.359 30.891 -4.047 1 88.56 247 ASP A O 1
ATOM 1814 N N . ARG A 1 248 ? 15.508 28.875 -3.936 1 92 248 ARG A N 1
ATOM 1815 C CA . ARG A 1 248 ? 14.195 29.344 -3.506 1 92 248 ARG A CA 1
ATOM 1816 C C . ARG A 1 248 ? 13.969 29.047 -2.027 1 92 248 ARG A C 1
ATOM 1818 O O . ARG A 1 248 ? 13.75 27.891 -1.648 1 92 248 ARG A O 1
ATOM 1825 N N . LYS A 1 249 ? 13.977 30.047 -1.288 1 96.12 249 LYS A N 1
ATOM 1826 C CA . LYS A 1 249 ? 13.93 29.891 0.163 1 96.12 249 LYS A CA 1
ATOM 1827 C C . LYS A 1 249 ? 12.641 30.453 0.735 1 96.12 249 LYS A C 1
ATOM 1829 O O . LYS A 1 249 ? 12.18 31.516 0.309 1 96.12 249 LYS A O 1
ATOM 1834 N N . VAL A 1 250 ? 12.039 29.75 1.709 1 97.12 250 VAL A N 1
ATOM 1835 C CA . VAL A 1 250 ? 10.914 30.234 2.498 1 97.12 250 VAL A CA 1
ATOM 1836 C C . VAL A 1 250 ? 11.211 30.078 3.984 1 97.12 250 VAL A C 1
ATOM 1838 O O . VAL A 1 250 ? 11.602 28.984 4.43 1 97.12 250 VAL A O 1
ATOM 1841 N N . ASN A 1 251 ? 11.125 31.141 4.719 1 98.44 251 ASN A N 1
ATOM 1842 C CA . ASN A 1 251 ? 11.102 31.094 6.18 1 98.44 251 ASN A CA 1
ATOM 1843 C C . ASN A 1 251 ? 9.672 31.203 6.715 1 98.44 251 ASN A C 1
ATOM 1845 O O . ASN A 1 251 ? 8.961 32.156 6.418 1 98.44 251 ASN A O 1
ATOM 1849 N N . ALA A 1 252 ? 9.281 30.25 7.465 1 98.62 252 ALA A N 1
ATOM 1850 C CA . ALA A 1 252 ? 7.926 30.219 8 1 98.62 252 ALA A CA 1
ATOM 1851 C C . ALA A 1 252 ? 7.941 30.156 9.531 1 98.62 252 ALA A C 1
ATOM 1853 O O . ALA A 1 252 ? 8.758 29.453 10.117 1 98.62 252 ALA A O 1
ATOM 1854 N N . TYR A 1 253 ? 7.082 30.906 10.133 1 98.75 253 TYR A N 1
ATOM 1855 C CA . TYR A 1 253 ? 6.969 31 11.586 1 98.75 253 TYR A CA 1
ATOM 1856 C C . TYR A 1 253 ? 5.516 30.859 12.031 1 98.75 253 TYR A C 1
ATOM 1858 O O . TYR A 1 253 ? 4.605 31.359 11.359 1 98.75 253 TYR A O 1
ATOM 1866 N N . ALA A 1 254 ? 5.332 30.25 13.156 1 98.75 254 ALA A N 1
ATOM 1867 C CA . ALA A 1 254 ? 3.994 30.203 13.742 1 98.75 254 ALA A CA 1
ATOM 1868 C C . ALA A 1 254 ? 4.055 30.297 15.266 1 98.75 254 ALA A C 1
ATOM 1870 O O . ALA A 1 254 ? 4.965 29.75 15.891 1 98.75 254 ALA A O 1
ATOM 1871 N N . LEU A 1 255 ? 3.178 31 15.805 1 98.75 255 LEU A N 1
ATOM 1872 C CA . LEU A 1 255 ? 2.92 31.078 17.234 1 98.75 255 LEU A CA 1
ATOM 1873 C C . LEU A 1 255 ? 1.441 30.859 17.531 1 98.75 255 LEU A C 1
ATOM 1875 O O . LEU A 1 255 ? 0.578 31.469 16.906 1 98.75 255 LEU A O 1
ATOM 1879 N N . GLY A 1 256 ? 1.188 29.969 18.484 1 98.5 256 GLY A N 1
ATOM 1880 C CA . GLY A 1 256 ? -0.197 29.656 18.781 1 98.5 256 GLY A CA 1
ATOM 1881 C C . GLY A 1 256 ? -0.447 29.453 20.266 1 98.5 256 GLY A C 1
ATOM 1882 O O . GLY A 1 256 ? 0.494 29.25 21.047 1 98.5 256 GLY A O 1
ATOM 1883 N N . ALA A 1 257 ? -1.674 29.578 20.625 1 98.75 257 ALA A N 1
ATOM 1884 C CA . ALA A 1 257 ? -2.154 29.312 21.984 1 98.75 257 ALA A CA 1
ATOM 1885 C C . ALA A 1 257 ? -3.49 28.578 21.953 1 98.75 257 ALA A C 1
ATOM 1887 O O . ALA A 1 257 ? -4.336 28.844 21.094 1 98.75 257 ALA A O 1
ATOM 1888 N N . SER A 1 258 ? -3.65 27.719 22.859 1 98.5 258 SER A N 1
ATOM 1889 C CA . SER A 1 258 ? -4.926 27.031 23.047 1 98.5 258 SER A CA 1
ATOM 1890 C C . SER A 1 258 ? -5.289 26.906 24.516 1 98.5 258 SER A C 1
ATOM 1892 O O . SER A 1 258 ? -4.418 26.984 25.391 1 98.5 258 SER A O 1
ATOM 1894 N N . ALA A 1 259 ? -6.605 26.75 24.797 1 98.56 259 ALA A N 1
ATOM 1895 C CA . ALA A 1 259 ? -7.109 26.594 26.156 1 98.56 259 ALA A CA 1
ATOM 1896 C C . ALA A 1 259 ? -8.445 25.859 26.156 1 98.56 259 ALA A C 1
ATOM 1898 O O . ALA A 1 259 ? -9.25 26 25.234 1 98.56 259 ALA A O 1
ATOM 1899 N N . PRO A 1 260 ? -8.617 25.078 27.219 1 97.81 260 PRO A N 1
ATOM 1900 C CA . PRO A 1 260 ? -9.945 24.484 27.344 1 97.81 260 PRO A CA 1
ATOM 1901 C C . PRO A 1 260 ? -11.031 25.516 27.656 1 97.81 260 PRO A C 1
ATOM 1903 O O . PRO A 1 260 ? -10.805 26.438 28.438 1 97.81 260 PRO A O 1
ATOM 1906 N N . VAL A 1 261 ? -12.039 25.406 27.016 1 97.31 261 VAL A N 1
ATOM 1907 C CA . VAL A 1 261 ? -13.234 26.219 27.25 1 97.31 261 VAL A CA 1
ATOM 1908 C C . VAL A 1 261 ? -14.477 25.344 27.172 1 97.31 261 VAL A C 1
ATOM 1910 O O . VAL A 1 261 ? -14.812 24.812 26.109 1 97.31 261 VAL A O 1
ATOM 1913 N N . GLY A 1 262 ? -15.156 25.25 28.344 1 96.06 262 GLY A N 1
ATOM 1914 C CA . GLY A 1 262 ? -16.297 24.328 28.375 1 96.06 262 GLY A CA 1
ATOM 1915 C C . GLY A 1 262 ? -15.914 22.891 28.078 1 96.06 262 GLY A C 1
ATOM 1916 O O . GLY A 1 262 ? -14.977 22.359 28.656 1 96.06 262 GLY A O 1
ATOM 1917 N N . ALA A 1 263 ? -16.719 22.312 27.172 1 96.69 263 ALA A N 1
ATOM 1918 C CA . ALA A 1 263 ? -16.484 20.922 26.766 1 96.69 263 ALA A CA 1
ATOM 1919 C C . ALA A 1 263 ? -15.508 20.844 25.594 1 96.69 263 ALA A C 1
ATOM 1921 O O . ALA A 1 263 ? -15.43 19.828 24.922 1 96.69 263 ALA A O 1
ATOM 1922 N N . GLY A 1 264 ? -14.844 21.969 25.375 1 97.81 264 GLY A N 1
ATOM 1923 C CA . GLY A 1 264 ? -14.023 21.984 24.172 1 97.81 264 GLY A CA 1
ATOM 1924 C C . GLY A 1 264 ? -12.727 22.766 24.359 1 97.81 264 GLY A C 1
ATOM 1925 O O . GLY A 1 264 ? -12.148 22.766 25.438 1 97.81 264 GLY A O 1
ATOM 1926 N N . GLU A 1 265 ? -12.211 23.188 23.203 1 98 265 GLU A N 1
ATOM 1927 C CA . GLU A 1 265 ? -10.93 23.875 23.156 1 98 265 GLU A CA 1
ATOM 1928 C C . GLU A 1 265 ? -10.953 25 22.141 1 98 265 GLU A C 1
ATOM 1930 O O . GLU A 1 265 ? -11.438 24.828 21.016 1 98 265 GLU A O 1
ATOM 1935 N N . VAL A 1 266 ? -10.461 26.172 22.609 1 98.69 266 VAL A N 1
ATOM 1936 C CA . VAL A 1 266 ? -10.266 27.281 21.688 1 98.69 266 VAL A CA 1
ATOM 1937 C C . VAL A 1 266 ? -8.805 27.328 21.234 1 98.69 266 VAL A C 1
ATOM 1939 O O . VAL A 1 266 ? -7.898 27.031 22.016 1 98.69 266 VAL A O 1
ATOM 1942 N N . LYS A 1 267 ? -8.578 27.672 19.984 1 98.56 267 LYS A N 1
ATOM 1943 C CA . LYS A 1 267 ? -7.246 27.75 19.391 1 98.56 267 LYS A CA 1
ATOM 1944 C C . LYS A 1 267 ? -7.051 29.047 18.625 1 98.56 267 LYS A C 1
ATOM 1946 O O . LYS A 1 267 ? -7.945 29.5 17.906 1 98.56 267 LYS A O 1
ATOM 1951 N N . LEU A 1 268 ? -5.996 29.703 18.859 1 98.81 268 LEU A N 1
ATOM 1952 C CA . LEU A 1 268 ? -5.562 30.875 18.125 1 98.81 268 LEU A CA 1
ATOM 1953 C C . LEU A 1 268 ? -4.125 30.719 17.641 1 98.81 268 LEU A C 1
ATOM 1955 O O . LEU A 1 268 ? -3.24 30.344 18.406 1 98.81 268 LEU A O 1
ATOM 1959 N N . GLN A 1 269 ? -3.885 30.922 16.312 1 98.81 269 GLN A N 1
ATOM 1960 C CA . GLN A 1 269 ? -2.535 30.797 15.773 1 98.81 269 GLN A CA 1
ATOM 1961 C C . GLN A 1 269 ? -2.246 31.891 14.758 1 98.81 269 GLN A C 1
ATOM 1963 O O . GLN A 1 269 ? -3.088 32.188 13.906 1 98.81 269 GLN A O 1
ATOM 1968 N N . TYR A 1 270 ? -1.129 32.562 14.922 1 98.81 270 TYR A N 1
ATOM 1969 C CA . TYR A 1 270 ? -0.574 33.469 13.938 1 98.81 270 TYR A CA 1
ATOM 1970 C C . TYR A 1 270 ? 0.625 32.844 13.227 1 98.81 270 TYR A C 1
ATOM 1972 O O . TYR A 1 270 ? 1.482 32.25 13.867 1 98.81 270 TYR A O 1
ATOM 1980 N N . ALA A 1 271 ? 0.676 33 11.898 1 98.81 271 ALA A N 1
ATOM 1981 C CA . ALA A 1 271 ? 1.812 32.5 11.133 1 98.81 271 ALA A CA 1
ATOM 1982 C C . ALA A 1 271 ? 2.311 33.531 10.141 1 98.81 271 ALA A C 1
ATOM 1984 O O . ALA A 1 271 ? 1.523 34.344 9.609 1 98.81 271 ALA A O 1
ATOM 1985 N N . LEU A 1 272 ? 3.58 33.594 9.945 1 98.88 272 LEU A N 1
ATOM 1986 C CA . LEU A 1 272 ? 4.273 34.438 8.969 1 98.88 272 LEU A CA 1
ATOM 1987 C C . LEU A 1 272 ? 5.035 33.562 7.965 1 98.88 272 LEU A C 1
ATOM 1989 O O . LEU A 1 272 ? 5.758 32.656 8.352 1 98.88 272 LEU A O 1
ATOM 1993 N N . TYR A 1 273 ? 4.785 33.844 6.711 1 98.5 273 TYR A N 1
ATOM 1994 C CA . TYR A 1 273 ? 5.504 33.188 5.625 1 98.5 273 TYR A CA 1
ATOM 1995 C C . TYR A 1 273 ? 6.344 34.188 4.844 1 98.5 273 TYR A C 1
ATOM 1997 O O . TYR A 1 273 ? 5.809 34.969 4.07 1 98.5 273 TYR A O 1
ATOM 2005 N N . ASP A 1 274 ? 7.633 34.156 5.059 1 98.69 274 ASP A N 1
ATOM 2006 C CA . ASP A 1 274 ? 8.586 35 4.367 1 98.69 274 ASP A CA 1
ATOM 2007 C C . ASP A 1 274 ? 9.156 34.312 3.133 1 98.69 274 ASP A C 1
ATOM 2009 O O . ASP A 1 274 ? 10.125 33.562 3.234 1 98.69 274 ASP A O 1
ATOM 2013 N N . GLN A 1 275 ? 8.594 34.656 1.981 1 97.38 275 GLN A N 1
ATOM 2014 C CA . GLN A 1 275 ? 8.984 34.031 0.713 1 97.38 275 GLN A CA 1
ATOM 2015 C C . GLN A 1 275 ? 10.164 34.781 0.089 1 97.38 275 GLN A C 1
ATOM 2017 O O . GLN A 1 275 ? 9.969 35.688 -0.732 1 97.38 275 GLN A O 1
ATOM 2022 N N . LYS A 1 276 ? 11.312 34.312 0.327 1 96.69 276 LYS A N 1
ATOM 2023 C CA . LYS A 1 276 ? 12.523 35.031 -0.037 1 96.69 276 LYS A CA 1
ATOM 2024 C C . LYS A 1 276 ? 12.727 35.031 -1.55 1 96.69 276 LYS A C 1
ATOM 2026 O O . LYS A 1 276 ? 13.281 36 -2.102 1 96.69 276 LYS A O 1
ATOM 2031 N N . ALA A 1 277 ? 12.281 34.031 -2.178 1 91.62 277 ALA A N 1
ATOM 2032 C CA . ALA A 1 277 ? 12.492 33.906 -3.617 1 91.62 277 ALA A CA 1
ATOM 2033 C C . ALA A 1 277 ? 11.789 35.031 -4.371 1 91.62 277 ALA A C 1
ATOM 2035 O O . ALA A 1 277 ? 12.234 35.438 -5.445 1 91.62 277 ALA A O 1
ATOM 2036 N N . ILE A 1 278 ? 10.711 35.562 -3.836 1 94.19 278 ILE A N 1
ATOM 2037 C CA . ILE A 1 278 ? 9.961 36.625 -4.508 1 94.19 278 ILE A CA 1
ATOM 2038 C C . ILE A 1 278 ? 9.953 37.875 -3.645 1 94.19 278 ILE A C 1
ATOM 2040 O O . ILE A 1 278 ? 9.18 38.812 -3.893 1 94.19 278 ILE A O 1
ATOM 2044 N N . ASP A 1 279 ? 10.664 37.844 -2.588 1 96.56 279 ASP A N 1
ATOM 2045 C CA . ASP A 1 279 ? 10.797 38.969 -1.654 1 96.56 279 ASP A CA 1
ATOM 2046 C C . ASP A 1 279 ? 9.43 39.438 -1.177 1 96.56 279 ASP A C 1
ATOM 2048 O O . ASP A 1 279 ? 9.117 40.625 -1.289 1 96.56 279 ASP A O 1
ATOM 2052 N N . SER A 1 280 ? 8.625 38.562 -0.763 1 98.19 280 SER A N 1
ATOM 2053 C CA . SER A 1 280 ? 7.258 38.844 -0.347 1 98.19 280 SER A CA 1
ATOM 2054 C C . SER A 1 280 ? 6.871 38.062 0.895 1 98.19 280 SER A C 1
ATOM 2056 O O . SER A 1 280 ? 7.484 37.031 1.202 1 98.19 280 SER A O 1
ATOM 2058 N N . LYS A 1 281 ? 5.855 38.531 1.562 1 98.62 281 LYS A N 1
ATOM 2059 C CA . LYS A 1 281 ? 5.418 37.906 2.809 1 98.62 281 LYS A CA 1
ATOM 2060 C C . LYS A 1 281 ? 3.912 37.656 2.803 1 98.62 281 LYS A C 1
ATOM 2062 O O . LYS A 1 281 ? 3.17 38.344 2.086 1 98.62 281 LYS A O 1
ATOM 2067 N N . ALA A 1 282 ? 3.561 36.719 3.543 1 98.56 282 ALA A N 1
ATOM 2068 C CA . ALA A 1 282 ? 2.154 36.469 3.848 1 98.56 282 ALA A CA 1
ATOM 2069 C C . ALA A 1 282 ? 1.948 36.25 5.344 1 98.56 282 ALA A C 1
ATOM 2071 O O . ALA A 1 282 ? 2.826 35.719 6.027 1 98.56 282 ALA A O 1
ATOM 2072 N N . HIS A 1 283 ? 0.836 36.75 5.859 1 98.81 283 HIS A N 1
ATOM 2073 C CA . HIS A 1 283 ? 0.42 36.562 7.25 1 98.81 283 HIS A CA 1
ATOM 2074 C C . HIS A 1 283 ? -0.88 35.781 7.344 1 98.81 283 HIS A C 1
ATOM 2076 O O . HIS A 1 283 ? -1.811 36 6.57 1 98.81 283 HIS A O 1
ATOM 2082 N N . GLN A 1 284 ? -0.884 34.906 8.266 1 98.75 284 GLN A N 1
ATOM 2083 C CA . GLN A 1 284 ? -2.098 34.125 8.484 1 98.75 284 GLN A CA 1
ATOM 2084 C C . GLN A 1 284 ? -2.516 34.156 9.953 1 98.75 284 GLN A C 1
ATOM 2086 O O . GLN A 1 284 ? -1.687 33.969 10.844 1 98.75 284 GLN A O 1
ATOM 2091 N N . ILE A 1 285 ? -3.723 34.469 10.203 1 98.81 285 ILE A N 1
ATOM 2092 C CA . ILE A 1 285 ? -4.309 34.344 11.531 1 98.81 285 ILE A CA 1
ATOM 2093 C C . ILE A 1 285 ? -5.469 33.344 11.484 1 98.81 285 ILE A C 1
ATOM 2095 O O . ILE A 1 285 ? -6.305 33.406 10.578 1 98.81 285 ILE A O 1
ATOM 2099 N N . SER A 1 286 ? -5.504 32.406 12.367 1 98.75 286 SER A N 1
ATOM 2100 C CA . SER A 1 286 ? -6.535 31.391 12.438 1 98.75 286 SER A CA 1
ATOM 2101 C C . SER A 1 286 ? -7.113 31.281 13.844 1 98.75 286 SER A C 1
ATOM 2103 O O . SER A 1 286 ? -6.371 31.281 14.828 1 98.75 286 SER A O 1
ATOM 2105 N N . LEU A 1 287 ? -8.367 31.25 13.906 1 98.88 287 LEU A N 1
ATOM 2106 C CA . LEU A 1 287 ? -9.125 31.047 15.141 1 98.88 287 LEU A CA 1
ATOM 2107 C C . LEU A 1 287 ? -10.047 29.844 15.023 1 98.88 287 LEU A C 1
ATOM 2109 O O . LEU A 1 287 ? -10.773 29.703 14.031 1 98.88 287 LEU A O 1
ATOM 2113 N N . GLY A 1 288 ? -9.992 28.953 16.047 1 98.75 288 GLY A N 1
ATOM 2114 C CA . GLY A 1 288 ? -10.828 27.766 16.016 1 98.75 288 GLY A CA 1
ATOM 2115 C C . GLY A 1 288 ? -11.398 27.406 17.375 1 98.75 288 GLY A C 1
ATOM 2116 O O . GLY A 1 288 ? -10.836 27.766 18.406 1 98.75 288 GLY A O 1
ATOM 2117 N N . TYR A 1 289 ? -12.492 26.75 17.344 1 98.75 289 TYR A N 1
ATOM 2118 C CA . TYR A 1 289 ? -13.102 26.141 18.516 1 98.75 289 TYR A CA 1
ATOM 2119 C C . TYR A 1 289 ? -13.594 24.734 18.188 1 98.75 289 TYR A C 1
ATOM 2121 O O . TYR A 1 289 ? -14.25 24.5 17.172 1 98.75 289 TYR A O 1
ATOM 2129 N N . VAL A 1 290 ? -13.234 23.828 19 1 98.62 290 VAL A N 1
ATOM 2130 C CA . VAL A 1 290 ? -13.711 22.453 18.906 1 98.62 290 VAL A CA 1
ATOM 2131 C C . VAL A 1 290 ? -14.57 22.125 20.141 1 98.62 290 VAL A C 1
ATOM 2133 O O . VAL A 1 290 ? -14.125 22.266 21.281 1 98.62 290 VAL A O 1
ATOM 2136 N N . HIS A 1 291 ? -15.766 21.703 19.906 1 98.69 291 HIS A N 1
ATOM 2137 C CA . HIS A 1 291 ? -16.719 21.344 20.938 1 98.69 291 HIS A CA 1
ATOM 2138 C C . HIS A 1 291 ? -16.969 19.844 20.969 1 98.69 291 HIS A C 1
ATOM 2140 O O . HIS A 1 291 ? -17.656 19.297 20.109 1 98.69 291 HIS A O 1
ATOM 2146 N N . ASN A 1 292 ? -16.531 19.25 22.031 1 98.38 292 ASN A N 1
ATOM 2147 C CA . ASN A 1 292 ? -16.672 17.797 22.141 1 98.38 292 ASN A CA 1
ATOM 2148 C C . ASN A 1 292 ? -18.078 17.406 22.594 1 98.38 292 ASN A C 1
ATOM 2150 O O . ASN A 1 292 ? -18.516 17.797 23.672 1 98.38 292 ASN A O 1
ATOM 2154 N N . LEU A 1 293 ? -18.672 16.625 21.734 1 98.31 293 LEU A N 1
ATOM 2155 C CA . LEU A 1 293 ? -19.938 16.047 22.125 1 98.31 293 LEU A CA 1
ATOM 2156 C C . LEU A 1 293 ? -19.734 14.719 22.859 1 98.31 293 LEU A C 1
ATOM 2158 O O . LEU A 1 293 ? -20.562 14.32 23.672 1 98.31 293 LEU A O 1
ATOM 2162 N N . SER A 1 294 ? -18.766 13.977 22.547 1 97.69 294 SER A N 1
ATOM 2163 C CA . SER A 1 294 ? -18.25 12.758 23.156 1 97.69 294 SER A CA 1
ATOM 2164 C C . SER A 1 294 ? -16.75 12.625 22.953 1 97.69 294 SER A C 1
ATOM 2166 O O . SER A 1 294 ? -16.094 13.539 22.422 1 97.69 294 SER A O 1
ATOM 2168 N N . LYS A 1 295 ? -16.25 11.531 23.422 1 96.75 295 LYS A N 1
ATOM 2169 C CA . LYS A 1 295 ? -14.836 11.273 23.188 1 96.75 295 LYS A CA 1
ATOM 2170 C C . LYS A 1 295 ? -14.547 11.062 21.703 1 96.75 295 LYS A C 1
ATOM 2172 O O . LYS A 1 295 ? -13.398 11.195 21.266 1 96.75 295 LYS A O 1
ATOM 2177 N N . ARG A 1 296 ? -15.531 10.734 20.859 1 97.75 296 ARG A N 1
ATOM 2178 C CA . ARG A 1 296 ? -15.312 10.336 19.469 1 97.75 296 ARG A CA 1
ATOM 2179 C C . ARG A 1 296 ? -15.906 11.359 18.516 1 97.75 296 ARG A C 1
ATOM 2181 O O . ARG A 1 296 ? -15.594 11.352 17.312 1 97.75 296 ARG A O 1
ATOM 2188 N N . THR A 1 297 ? -16.812 12.195 19 1 98.44 297 THR A N 1
ATOM 2189 C CA . THR A 1 297 ? -17.547 13.094 18.125 1 98.44 297 THR A CA 1
ATOM 2190 C C . THR A 1 297 ? -17.406 14.539 18.562 1 98.44 297 THR A C 1
ATOM 2192 O O . THR A 1 297 ? -17.516 14.844 19.75 1 98.44 297 THR A O 1
ATOM 2195 N N . ALA A 1 298 ? -17.172 15.406 17.625 1 98.75 298 ALA A N 1
ATOM 2196 C CA . ALA A 1 298 ? -17.047 16.828 17.953 1 98.75 298 ALA A CA 1
ATOM 2197 C C . ALA A 1 298 ? -17.625 17.703 16.828 1 98.75 298 ALA A C 1
ATOM 2199 O O . ALA A 1 298 ? -17.578 17.328 15.656 1 98.75 298 ALA A O 1
ATOM 2200 N N . LEU A 1 299 ? -18.172 18.828 17.234 1 98.75 299 LEU A N 1
ATOM 2201 C CA . LEU A 1 299 ? -18.422 19.938 16.328 1 98.75 299 LEU A CA 1
ATOM 2202 C C . LEU A 1 299 ? -17.25 20.922 16.344 1 98.75 299 LEU A C 1
ATOM 2204 O O . LEU A 1 299 ? -16.531 21.016 17.328 1 98.75 299 LEU A O 1
ATOM 2208 N N . TYR A 1 300 ? -17.078 21.625 15.211 1 98.69 300 TYR A N 1
ATOM 2209 C CA . TYR A 1 300 ? -15.992 22.609 15.234 1 98.69 300 TYR A CA 1
ATOM 2210 C C . TYR A 1 300 ? -16.297 23.781 14.297 1 98.69 300 TYR A C 1
ATOM 2212 O O . TYR A 1 300 ? -17.109 23.641 13.375 1 98.69 300 TYR A O 1
ATOM 2220 N N . GLY A 1 301 ? -15.695 24.812 14.602 1 98.75 301 GLY A N 1
ATOM 2221 C CA . GLY A 1 301 ? -15.656 25.984 13.758 1 98.75 301 GLY A CA 1
ATOM 2222 C C . GLY A 1 301 ? -14.273 26.609 13.672 1 98.75 301 GLY A C 1
ATOM 2223 O O . GLY A 1 301 ? -13.547 26.672 14.672 1 98.75 301 GLY A O 1
ATOM 2224 N N . THR A 1 302 ? -13.891 26.984 12.469 1 98.69 302 THR A N 1
ATOM 2225 C CA . THR A 1 302 ? -12.609 27.656 12.234 1 98.69 302 THR A CA 1
ATOM 2226 C C . THR A 1 302 ? -12.789 28.844 11.305 1 98.69 302 THR A C 1
ATOM 2228 O O . THR A 1 302 ? -13.516 28.766 10.32 1 98.69 302 THR A O 1
ATOM 2231 N N . VAL A 1 303 ? -12.227 29.953 11.656 1 98.75 303 VAL A N 1
ATOM 2232 C CA . VAL A 1 303 ? -12.055 31.094 10.758 1 98.75 303 VAL A CA 1
ATOM 2233 C C . VAL A 1 303 ? -10.57 31.375 10.555 1 98.75 303 VAL A C 1
ATOM 2235 O O . VAL A 1 303 ? -9.781 31.297 11.5 1 98.75 303 VAL A O 1
ATOM 2238 N N . ALA A 1 304 ? -10.203 31.656 9.289 1 98.69 304 ALA A N 1
ATOM 2239 C CA . ALA A 1 304 ? -8.805 31.969 8.977 1 98.69 304 ALA A CA 1
ATOM 2240 C C . ALA A 1 304 ? -8.711 33.125 7.961 1 98.69 304 ALA A C 1
ATOM 2242 O O . ALA A 1 304 ? -9.578 33.25 7.094 1 98.69 304 ALA A O 1
ATOM 2243 N N . TYR A 1 305 ? -7.727 33.906 8.18 1 98.75 305 TYR A N 1
ATOM 2244 C CA . TYR A 1 305 ? -7.434 35.031 7.309 1 98.75 305 TYR A CA 1
ATOM 2245 C C . TYR A 1 305 ? -5.992 35 6.82 1 98.75 305 TYR A C 1
ATOM 2247 O O . TYR A 1 305 ? -5.059 34.906 7.621 1 98.75 305 TYR A O 1
ATOM 2255 N N . MET A 1 306 ? -5.859 35.031 5.492 1 98.5 306 MET A N 1
ATOM 2256 C CA . MET A 1 306 ? -4.555 35.094 4.836 1 98.5 306 MET A CA 1
ATOM 2257 C C . MET A 1 306 ? -4.328 36.438 4.203 1 98.5 306 MET A C 1
ATOM 2259 O O . MET A 1 306 ? -5.039 36.844 3.273 1 98.5 306 MET A O 1
ATOM 2263 N N . LYS A 1 307 ? -3.332 37.156 4.715 1 98.81 307 LYS A N 1
ATOM 2264 C CA . LYS A 1 307 ? -2.939 38.469 4.16 1 98.81 307 LYS A CA 1
ATOM 2265 C C . LYS A 1 307 ? -1.659 38.344 3.34 1 98.81 307 LYS A C 1
ATOM 2267 O O . LYS A 1 307 ? -0.577 38.125 3.895 1 98.81 307 LYS A O 1
ATOM 2272 N N . ASN A 1 308 ? -1.792 38.5 2.049 1 98.56 308 ASN A N 1
ATOM 2273 C CA . ASN A 1 308 ? -0.647 38.5 1.146 1 98.56 308 ASN A CA 1
ATOM 2274 C C . ASN A 1 308 ? -0.098 39.906 0.918 1 98.56 308 ASN A C 1
ATOM 2276 O O . ASN A 1 308 ? -0.864 40.844 0.788 1 98.56 308 ASN A O 1
ATOM 2280 N N . LYS A 1 309 ? 1.169 40.031 0.996 1 98.56 309 LYS A N 1
ATOM 2281 C CA . LYS A 1 309 ? 1.825 41.281 0.646 1 98.56 309 LYS A CA 1
ATOM 2282 C C . LYS A 1 309 ? 2.615 41.156 -0.653 1 98.56 309 LYS A C 1
ATOM 2284 O O . LYS A 1 309 ? 3.203 40.094 -0.922 1 98.56 309 LYS A O 1
ATOM 2289 N N . ASP A 1 310 ? 2.6 42.25 -1.448 1 97.94 310 ASP A N 1
ATOM 2290 C CA . ASP A 1 310 ? 3.389 42.344 -2.67 1 97.94 310 ASP A CA 1
ATOM 2291 C C . ASP A 1 310 ? 3.086 41.188 -3.625 1 97.94 310 ASP A C 1
ATOM 2293 O O . ASP A 1 310 ? 1.936 41 -4.023 1 97.94 310 ASP A O 1
ATOM 2297 N N . ALA A 1 311 ? 4.039 40.312 -3.895 1 97.75 311 ALA A N 1
ATOM 2298 C CA . ALA A 1 311 ? 3.867 39.281 -4.93 1 97.75 311 ALA A CA 1
ATOM 2299 C C . ALA A 1 311 ? 3.342 37.969 -4.34 1 97.75 311 ALA A C 1
ATOM 2301 O O . ALA A 1 311 ? 3.133 37 -5.062 1 97.75 311 ALA A O 1
ATOM 2302 N N . SER A 1 312 ? 3.135 37.938 -3.035 1 97.62 312 SER A N 1
ATOM 2303 C CA . SER A 1 312 ? 2.65 36.719 -2.412 1 97.62 312 SER A CA 1
ATOM 2304 C C . SER A 1 312 ? 1.233 36.375 -2.869 1 97.62 312 SER A C 1
ATOM 2306 O O . SER A 1 312 ? 0.392 37.281 -2.998 1 97.62 312 SER A O 1
ATOM 2308 N N . ASN A 1 313 ? 0.971 35.094 -3.109 1 97.12 313 ASN A N 1
ATOM 2309 C CA . ASN A 1 313 ? -0.314 34.594 -3.584 1 97.12 313 ASN A CA 1
ATOM 2310 C C . ASN A 1 313 ? -0.719 33.312 -2.852 1 97.12 313 ASN A C 1
ATOM 2312 O O . ASN A 1 313 ? -1.187 32.375 -3.473 1 97.12 313 ASN A O 1
ATOM 2316 N N . LEU A 1 314 ? -0.485 33.281 -1.572 1 95.94 314 LEU A N 1
ATOM 2317 C CA . LEU A 1 314 ? -0.814 32.094 -0.796 1 95.94 314 LEU A CA 1
ATOM 2318 C C . LEU A 1 314 ? -2.314 32 -0.54 1 95.94 314 LEU A C 1
ATOM 2320 O O . LEU A 1 314 ? -2.959 33 -0.262 1 95.94 314 LEU A O 1
ATOM 2324 N N . GLY A 1 315 ? -2.799 30.875 -0.676 1 95.44 315 GLY A N 1
ATOM 2325 C CA . GLY A 1 315 ? -4.195 30.609 -0.37 1 95.44 315 GLY A CA 1
ATOM 2326 C C . GLY A 1 315 ? -4.379 29.719 0.854 1 95.44 315 GLY A C 1
ATOM 2327 O O . GLY A 1 315 ? -3.48 28.969 1.225 1 95.44 315 GLY A O 1
ATOM 2328 N N . LEU A 1 316 ? -5.527 29.812 1.465 1 95.44 316 LEU A N 1
ATOM 2329 C CA . LEU A 1 316 ? -5.906 28.906 2.541 1 95.44 316 LEU A CA 1
ATOM 2330 C C . LEU A 1 316 ? -6.145 27.5 2.006 1 95.44 316 LEU A C 1
ATOM 2332 O O . LEU A 1 316 ? -6.551 27.328 0.856 1 95.44 316 LEU A O 1
ATOM 2336 N N . ALA A 1 317 ? -5.828 26.547 2.824 1 91.38 317 ALA A N 1
ATOM 2337 C CA . ALA A 1 317 ? -6.031 25.156 2.428 1 91.38 317 ALA A CA 1
ATOM 2338 C C . ALA A 1 317 ? -7.43 24.672 2.809 1 91.38 317 ALA A C 1
ATOM 2340 O O . ALA A 1 317 ? -7.805 24.703 3.984 1 91.38 317 ALA A O 1
ATOM 2341 N N . ALA A 1 318 ? -8.211 24.328 1.888 1 90.75 318 ALA A N 1
ATOM 2342 C CA . ALA A 1 318 ? -9.539 23.75 2.086 1 90.75 318 ALA A CA 1
ATOM 2343 C C . ALA A 1 318 ? -9.773 22.562 1.166 1 90.75 318 ALA A C 1
ATOM 2345 O O . ALA A 1 318 ? -10.094 22.734 -0.011 1 90.75 318 ALA A O 1
ATOM 2346 N N . LYS A 1 319 ? -9.688 21.406 1.748 1 90.69 319 LYS A N 1
ATOM 2347 C CA . LYS A 1 319 ? -9.828 20.203 0.926 1 90.69 319 LYS A CA 1
ATOM 2348 C C . LYS A 1 319 ? -11.25 20.078 0.38 1 90.69 319 LYS A C 1
ATOM 2350 O O . LYS A 1 319 ? -12.227 20.25 1.119 1 90.69 319 LYS A O 1
ATOM 2355 N N . SER A 1 320 ? -11.391 19.766 -0.857 1 89 320 SER A N 1
ATOM 2356 C CA . SER A 1 320 ? -12.609 19.5 -1.604 1 89 320 SER A CA 1
ATOM 2357 C C . SER A 1 320 ? -13.352 20.781 -1.948 1 89 320 SER A C 1
ATOM 2359 O O . SER A 1 320 ? -14.445 20.75 -2.51 1 89 320 SER A O 1
ATOM 2361 N N . LEU A 1 321 ? -12.766 21.969 -1.496 1 89.25 321 LEU A N 1
ATOM 2362 C CA . LEU A 1 321 ? -13.242 23.234 -2.031 1 89.25 321 LEU A CA 1
ATOM 2363 C C . LEU A 1 321 ? -12.258 23.797 -3.055 1 89.25 321 LEU A C 1
ATOM 2365 O O . LEU A 1 321 ? -11.047 23.766 -2.838 1 89.25 321 LEU A O 1
ATOM 2369 N N . SER A 1 322 ? -12.734 24.062 -4.211 1 82.62 322 SER A N 1
ATOM 2370 C CA . SER A 1 322 ? -11.883 24.562 -5.281 1 82.62 322 SER A CA 1
ATOM 2371 C C . SER A 1 322 ? -11.312 25.938 -4.941 1 82.62 322 SER A C 1
ATOM 2373 O O . SER A 1 322 ? -11.891 26.953 -5.309 1 82.62 322 SER A O 1
ATOM 2375 N N . THR A 1 323 ? -10.25 25.922 -4.137 1 87.31 323 THR A N 1
ATOM 2376 C CA . THR A 1 323 ? -9.617 27.172 -3.75 1 87.31 323 THR A CA 1
ATOM 2377 C C . THR A 1 323 ? -8.219 27.281 -4.355 1 87.31 323 THR A C 1
ATOM 2379 O O . THR A 1 323 ? -7.531 26.281 -4.531 1 87.31 323 THR A O 1
ATOM 2382 N N . GLY A 1 324 ? -7.891 28.438 -4.812 1 90.62 324 GLY A N 1
ATOM 2383 C CA . GLY A 1 324 ? -6.551 28.797 -5.242 1 90.62 324 GLY A CA 1
ATOM 2384 C C . GLY A 1 324 ? -6.055 30.094 -4.633 1 90.62 324 GLY A C 1
ATOM 2385 O O . GLY A 1 324 ? -6.648 30.609 -3.68 1 90.62 324 GLY A O 1
ATOM 2386 N N . GLY A 1 325 ? -4.883 30.516 -5.043 1 94.25 325 GLY A N 1
ATOM 2387 C CA . GLY A 1 325 ? -4.406 31.812 -4.598 1 94.25 325 GLY A CA 1
ATOM 2388 C C . GLY A 1 325 ? -5.309 32.969 -5.012 1 94.25 325 GLY A C 1
ATOM 2389 O O . GLY A 1 325 ? -5.852 32.969 -6.117 1 94.25 325 GLY A O 1
ATOM 2390 N N . PRO A 1 326 ? -5.484 33.906 -4.191 1 96.69 326 PRO A N 1
ATOM 2391 C CA . PRO A 1 326 ? -6.398 35 -4.473 1 96.69 326 PRO A CA 1
ATOM 2392 C C . PRO A 1 326 ? -5.82 36 -5.477 1 96.69 326 PRO A C 1
ATOM 2394 O O . PRO A 1 326 ? -6.535 36.906 -5.949 1 96.69 326 PRO A O 1
ATOM 2397 N N . GLY A 1 327 ? -4.641 35.875 -5.875 1 97.19 327 GLY A N 1
ATOM 2398 C CA . GLY A 1 327 ? -3.877 36.844 -6.629 1 97.19 327 GLY A CA 1
ATOM 2399 C C . GLY A 1 327 ? -2.812 37.531 -5.801 1 97.19 327 GLY A C 1
ATOM 2400 O O . GLY A 1 327 ? -2.945 37.656 -4.578 1 97.19 327 GLY A O 1
ATOM 2401 N N . ALA A 1 328 ? -1.749 38.031 -6.52 1 97.38 328 ALA A N 1
ATOM 2402 C CA . ALA A 1 328 ? -0.635 38.688 -5.828 1 97.38 328 ALA A CA 1
ATOM 2403 C C . ALA A 1 328 ? -1.116 39.875 -4.988 1 97.38 328 ALA A C 1
ATOM 2405 O O . ALA A 1 328 ? -1.803 40.75 -5.496 1 97.38 328 ALA A O 1
ATOM 2406 N N . GLY A 1 329 ? -0.785 39.781 -3.727 1 98 329 GLY A N 1
ATOM 2407 C CA . GLY A 1 329 ? -1.079 40.875 -2.824 1 98 329 GLY A CA 1
ATOM 2408 C C . GLY A 1 329 ? -2.518 40.875 -2.342 1 98 329 GLY A C 1
ATOM 2409 O O . GLY A 1 329 ? -2.891 41.688 -1.505 1 98 329 GLY A O 1
ATOM 2410 N N . GLU A 1 330 ? -3.301 39.938 -2.855 1 98.06 330 GLU A N 1
ATOM 2411 C CA . GLU A 1 330 ? -4.703 39.875 -2.461 1 98.06 330 GLU A CA 1
ATOM 2412 C C . GLU A 1 330 ? -4.895 38.938 -1.257 1 98.06 330 GLU A C 1
ATOM 2414 O O . GLU A 1 330 ? -4.129 38 -1.061 1 98.06 330 GLU A O 1
ATOM 2419 N N . ASN A 1 331 ? -5.914 39.25 -0.498 1 98.31 331 ASN A N 1
ATOM 2420 C CA . ASN A 1 331 ? -6.148 38.562 0.756 1 98.31 331 ASN A CA 1
ATOM 2421 C C . ASN A 1 331 ? -7.309 37.562 0.636 1 98.31 331 ASN A C 1
ATOM 2423 O O . ASN A 1 331 ? -8.086 37.625 -0.319 1 98.31 331 ASN A O 1
ATOM 2427 N N . GLN A 1 332 ? -7.344 36.656 1.561 1 97.62 332 GLN A N 1
ATOM 2428 C CA . GLN A 1 332 ? -8.344 35.594 1.554 1 97.62 332 GLN A CA 1
ATOM 2429 C C . GLN A 1 332 ? -8.859 35.312 2.963 1 97.62 332 GLN A C 1
ATOM 2431 O O . GLN A 1 332 ? -8.086 35.281 3.92 1 97.62 332 GLN A O 1
ATOM 2436 N N . THR A 1 333 ? -10.18 35.188 3.111 1 98.31 333 THR A N 1
ATOM 2437 C CA . THR A 1 333 ? -10.805 34.75 4.359 1 98.31 333 THR A CA 1
ATOM 2438 C C . THR A 1 333 ? -11.594 33.469 4.164 1 98.31 333 THR A C 1
ATOM 2440 O O . THR A 1 333 ? -12.273 33.312 3.145 1 98.31 333 THR A O 1
ATOM 2443 N N . GLY A 1 334 ? -11.477 32.562 5.133 1 98.12 334 GLY A N 1
ATOM 2444 C CA . GLY A 1 334 ? -12.227 31.328 5.086 1 98.12 334 GLY A CA 1
ATOM 2445 C C . GLY A 1 334 ? -12.93 31.016 6.391 1 98.12 334 GLY A C 1
ATOM 2446 O O . GLY A 1 334 ? -12.516 31.469 7.457 1 98.12 334 GLY A O 1
ATOM 2447 N N . VAL A 1 335 ? -14.031 30.266 6.238 1 98.31 335 VAL A N 1
ATOM 2448 C CA . VAL A 1 335 ? -14.781 29.734 7.371 1 98.31 335 VAL A CA 1
ATOM 2449 C C . VAL A 1 335 ? -15.094 28.25 7.145 1 98.31 335 VAL A C 1
ATOM 2451 O O . VAL A 1 335 ? -15.414 27.844 6.023 1 98.31 335 VAL A O 1
ATOM 2454 N N . GLN A 1 336 ? -14.945 27.469 8.195 1 98.06 336 GLN A N 1
ATOM 2455 C CA . GLN A 1 336 ? -15.367 26.062 8.18 1 98.06 336 GLN A CA 1
ATOM 2456 C C . GLN A 1 336 ? -16.172 25.719 9.422 1 98.06 336 GLN A C 1
ATOM 2458 O O . GLN A 1 336 ? -15.781 26.062 10.539 1 98.06 336 GLN A O 1
ATOM 2463 N N . LEU A 1 337 ? -17.312 25.125 9.242 1 98.62 337 LEU A N 1
ATOM 2464 C CA . LEU A 1 337 ? -18.172 24.562 10.281 1 98.62 337 LEU A CA 1
ATOM 2465 C C . LEU A 1 337 ? -18.453 23.094 10.016 1 98.62 337 LEU A C 1
ATOM 2467 O O . LEU A 1 337 ? -19.047 22.734 9 1 98.62 337 LEU A O 1
ATOM 2471 N N . GLY A 1 338 ? -17.953 22.281 10.992 1 98.5 338 GLY A N 1
ATOM 2472 C CA . GLY A 1 338 ? -18.062 20.875 10.633 1 98.5 338 GLY A CA 1
ATOM 2473 C C . GLY A 1 338 ? -18.266 19.969 11.828 1 98.5 338 GLY A C 1
ATOM 2474 O O . GLY A 1 338 ? -18.406 20.438 12.961 1 98.5 338 GLY A O 1
ATOM 2475 N N . ILE A 1 339 ? -18.438 18.688 11.547 1 98.69 339 ILE A N 1
ATOM 2476 C CA . ILE A 1 339 ? -18.531 17.609 12.516 1 98.69 339 ILE A CA 1
ATOM 2477 C C . ILE A 1 339 ? -17.516 16.531 12.188 1 98.69 339 ILE A C 1
ATOM 2479 O O . ILE A 1 339 ? -17.297 16.203 11.016 1 98.69 339 ILE A O 1
ATOM 2483 N N . ARG A 1 340 ? -16.891 16.078 13.188 1 98.38 340 ARG A N 1
ATOM 2484 C CA . ARG A 1 340 ? -15.914 15 13.062 1 98.38 340 ARG A CA 1
ATOM 2485 C C . ARG A 1 340 ? -16.266 13.828 13.969 1 98.38 340 ARG A C 1
ATOM 2487 O O . ARG A 1 340 ? -16.688 14.023 15.109 1 98.38 340 ARG A O 1
ATOM 2494 N N . HIS A 1 341 ? -16.172 12.617 13.445 1 98.56 341 HIS A N 1
ATOM 2495 C CA . HIS A 1 341 ? -16.391 11.391 14.203 1 98.56 341 HIS A CA 1
ATOM 2496 C C . HIS A 1 341 ? -15.242 10.414 14.023 1 98.56 341 HIS A C 1
ATOM 2498 O O . HIS A 1 341 ? -14.852 10.102 12.891 1 98.56 341 HIS A O 1
ATOM 2504 N N . SER A 1 342 ? -14.742 9.977 15.156 1 98.25 342 SER A N 1
ATOM 2505 C CA . SER A 1 342 ? -13.664 8.992 15.141 1 98.25 342 SER A CA 1
ATOM 2506 C C . SER A 1 342 ? -14.164 7.625 15.594 1 98.25 342 SER A C 1
ATOM 2508 O O . SER A 1 342 ? -15.094 7.531 16.391 1 98.25 342 SER A O 1
ATOM 2510 N N . PHE A 1 343 ? -13.508 6.547 15.094 1 96.81 343 PHE A N 1
ATOM 2511 C CA . PHE A 1 343 ? -13.867 5.188 15.477 1 96.81 343 PHE A CA 1
ATOM 2512 C C . PHE A 1 343 ? -12.648 4.273 15.453 1 96.81 343 PHE A C 1
ATOM 2514 O O . PHE A 1 343 ? -11.664 4.562 14.766 1 96.81 343 PHE A O 1
ATOM 2521 N N . MET B 1 1 ? -51.875 -5.262 51.406 1 22.95 1 MET B N 1
ATOM 2522 C CA . MET B 1 1 ? -51.062 -6.441 51.188 1 22.95 1 MET B CA 1
ATOM 2523 C C . MET B 1 1 ? -50.531 -6.5 49.75 1 22.95 1 MET B C 1
ATOM 2525 O O . MET B 1 1 ? -51.25 -7 48.875 1 22.95 1 MET B O 1
ATOM 2529 N N . LYS B 1 2 ? -49.875 -5.371 49.281 1 21.92 2 LYS B N 1
ATOM 2530 C CA . LYS B 1 2 ? -49.562 -4.621 48.062 1 21.92 2 LYS B CA 1
ATOM 2531 C C . LYS B 1 2 ? -48.5 -5.312 47.219 1 21.92 2 LYS B C 1
ATOM 2533 O O . LYS B 1 2 ? -47.312 -5.223 47.562 1 21.92 2 LYS B O 1
ATOM 2538 N N . LYS B 1 3 ? -48.844 -6.668 46.844 1 25.59 3 LYS B N 1
ATOM 2539 C CA . LYS B 1 3 ? -48.094 -7.715 46.156 1 25.59 3 LYS B CA 1
ATOM 2540 C C . LYS B 1 3 ? -47.5 -7.203 44.844 1 25.59 3 LYS B C 1
ATOM 2542 O O . LYS B 1 3 ? -48.188 -7.043 43.844 1 25.59 3 LYS B O 1
ATOM 2547 N N . SER B 1 4 ? -46.781 -6.051 44.906 1 25.14 4 SER B N 1
ATOM 2548 C CA . SER B 1 4 ? -46.25 -5.402 43.719 1 25.14 4 SER B CA 1
ATOM 2549 C C . SER B 1 4 ? -45.375 -6.363 42.906 1 25.14 4 SER B C 1
ATOM 2551 O O . SER B 1 4 ? -44.469 -6.973 43.438 1 25.14 4 SER B O 1
ATOM 2553 N N . LEU B 1 5 ? -45.969 -7.07 41.875 1 23.41 5 LEU B N 1
ATOM 2554 C CA . LEU B 1 5 ? -45.594 -8.039 40.875 1 23.41 5 LEU B CA 1
ATOM 2555 C C . LEU B 1 5 ? -44.438 -7.496 40.031 1 23.41 5 LEU B C 1
ATOM 2557 O O . LEU B 1 5 ? -44.594 -6.516 39.281 1 23.41 5 LEU B O 1
ATOM 2561 N N . ILE B 1 6 ? -43.25 -7.262 40.594 1 24.86 6 ILE B N 1
ATOM 2562 C CA . ILE B 1 6 ? -42.062 -6.746 39.906 1 24.86 6 ILE B CA 1
ATOM 2563 C C . ILE B 1 6 ? -41.719 -7.648 38.719 1 24.86 6 ILE B C 1
ATOM 2565 O O . ILE B 1 6 ? -41.469 -8.844 38.906 1 24.86 6 ILE B O 1
ATOM 2569 N N . ALA B 1 7 ? -42.344 -7.492 37.562 1 22.84 7 ALA B N 1
ATOM 2570 C CA . ALA B 1 7 ? -42.219 -8.148 36.25 1 22.84 7 ALA B CA 1
ATOM 2571 C C . ALA B 1 7 ? -40.75 -8.188 35.812 1 22.84 7 ALA B C 1
ATOM 2573 O O . ALA B 1 7 ? -40.094 -7.152 35.719 1 22.84 7 ALA B O 1
ATOM 2574 N N . LEU B 1 8 ? -39.906 -9.188 36.219 1 22.75 8 LEU B N 1
ATOM 2575 C CA . LEU B 1 8 ? -38.562 -9.609 35.844 1 22.75 8 LEU B CA 1
ATOM 2576 C C . LEU B 1 8 ? -38.438 -9.789 34.344 1 22.75 8 LEU B C 1
ATOM 2578 O O . LEU B 1 8 ? -39.031 -10.711 33.781 1 22.75 8 LEU B O 1
ATOM 2582 N N . ALA B 1 9 ? -38.688 -8.789 33.438 1 23.19 9 ALA B N 1
ATOM 2583 C CA . ALA B 1 9 ? -38.562 -9.016 31.984 1 23.19 9 ALA B CA 1
ATOM 2584 C C . ALA B 1 9 ? -37.219 -9.609 31.625 1 23.19 9 ALA B C 1
ATOM 2586 O O . ALA B 1 9 ? -36.188 -8.977 31.812 1 23.19 9 ALA B O 1
ATOM 2587 N N . VAL B 1 10 ? -36.906 -10.922 31.891 1 24.64 10 VAL B N 1
ATOM 2588 C CA . VAL B 1 10 ? -35.844 -11.773 31.406 1 24.64 10 VAL B CA 1
ATOM 2589 C C . VAL B 1 10 ? -35.719 -11.633 29.891 1 24.64 10 VAL B C 1
ATOM 2591 O O . VAL B 1 10 ? -36.656 -11.969 29.156 1 24.64 10 VAL B O 1
ATOM 2594 N N . LEU B 1 11 ? -35.312 -10.508 29.297 1 25.92 11 LEU B N 1
ATOM 2595 C CA . LEU B 1 11 ? -35.156 -10.508 27.859 1 25.92 11 LEU B CA 1
ATOM 2596 C C . LEU B 1 11 ? -34.406 -11.758 27.406 1 25.92 11 LEU B C 1
ATOM 2598 O O . LEU B 1 11 ? -33.344 -12.07 27.906 1 25.92 11 LEU B O 1
ATOM 2602 N N . ALA B 1 12 ? -35.031 -12.953 27.141 1 26.03 12 ALA B N 1
ATOM 2603 C CA . ALA B 1 12 ? -34.719 -14.148 26.359 1 26.03 12 ALA B CA 1
ATOM 2604 C C . ALA B 1 12 ? -33.875 -13.812 25.141 1 26.03 12 ALA B C 1
ATOM 2606 O O . ALA B 1 12 ? -34.375 -13.211 24.188 1 26.03 12 ALA B O 1
ATOM 2607 N N . ALA B 1 13 ? -32.625 -13.383 25.266 1 28.22 13 ALA B N 1
ATOM 2608 C CA . ALA B 1 13 ? -31.609 -13.391 24.234 1 28.22 13 ALA B CA 1
ATOM 2609 C C . ALA B 1 13 ? -31.609 -14.703 23.469 1 28.22 13 ALA B C 1
ATOM 2611 O O . ALA B 1 13 ? -31.219 -15.75 24 1 28.22 13 ALA B O 1
ATOM 2612 N N . SER B 1 14 ? -32.75 -15.195 22.766 1 28.91 14 SER B N 1
ATOM 2613 C CA . SER B 1 14 ? -32.906 -16.375 21.922 1 28.91 14 SER B CA 1
ATOM 2614 C C . SER B 1 14 ? -31.609 -16.688 21.172 1 28.91 14 SER B C 1
ATOM 2616 O O . SER B 1 14 ? -31 -15.797 20.594 1 28.91 14 SER B O 1
ATOM 2618 N N . GLY B 1 15 ? -30.781 -17.656 21.469 1 31.05 15 GLY B N 1
ATOM 2619 C CA . GLY B 1 15 ? -29.797 -18.562 20.938 1 31.05 15 GLY B CA 1
ATOM 2620 C C . GLY B 1 15 ? -30.125 -19.047 19.531 1 31.05 15 GLY B C 1
ATOM 2621 O O . GLY B 1 15 ? -29.734 -20.156 19.141 1 31.05 15 GLY B O 1
ATOM 2622 N N . ALA B 1 16 ? -31.25 -18.766 18.859 1 31.61 16 ALA B N 1
ATOM 2623 C CA . ALA B 1 16 ? -31.328 -19.219 17.469 1 31.61 16 ALA B CA 1
ATOM 2624 C C . ALA B 1 16 ? -29.984 -19.047 16.766 1 31.61 16 ALA B C 1
ATOM 2626 O O . ALA B 1 16 ? -29.312 -18.016 16.922 1 31.61 16 ALA B O 1
ATOM 2627 N N . ALA B 1 17 ? -29.266 -20.156 16.562 1 32.78 17 ALA B N 1
ATOM 2628 C CA . ALA B 1 17 ? -28.078 -20.312 15.742 1 32.78 17 ALA B CA 1
ATOM 2629 C C . ALA B 1 17 ? -28.109 -19.391 14.531 1 32.78 17 ALA B C 1
ATOM 2631 O O . ALA B 1 17 ? -28.797 -19.672 13.547 1 32.78 17 ALA B O 1
ATOM 2632 N N . MET B 1 18 ? -28.703 -18.25 14.57 1 36.16 18 MET B N 1
ATOM 2633 C CA . MET B 1 18 ? -28.453 -17.359 13.445 1 36.16 18 MET B CA 1
ATOM 2634 C C . MET B 1 18 ? -27.094 -17.641 12.82 1 36.16 18 MET B C 1
ATOM 2636 O O . MET B 1 18 ? -26.078 -17.719 13.523 1 36.16 18 MET B O 1
ATOM 2640 N N . ALA B 1 19 ? -26.922 -18.641 11.969 1 41.69 19 ALA B N 1
ATOM 2641 C CA . ALA B 1 19 ? -25.766 -18.812 11.078 1 41.69 19 ALA B CA 1
ATOM 2642 C C . ALA B 1 19 ? -24.984 -17.516 10.945 1 41.69 19 ALA B C 1
ATOM 2644 O O . ALA B 1 19 ? -25.422 -16.562 10.297 1 41.69 19 ALA B O 1
ATOM 2645 N N . GLN B 1 20 ? -24.625 -16.891 11.953 1 46.34 20 GLN B N 1
ATOM 2646 C CA . GLN B 1 20 ? -23.891 -15.641 12.039 1 46.34 20 GLN B CA 1
ATOM 2647 C C . GLN B 1 20 ? -22.891 -15.508 10.898 1 46.34 20 GLN B C 1
ATOM 2649 O O . GLN B 1 20 ? -21.984 -16.344 10.766 1 46.34 20 GLN B O 1
ATOM 2654 N N . SER B 1 21 ? -23.375 -15.234 9.719 1 56.62 21 SER B N 1
ATOM 2655 C CA . SER B 1 21 ? -22.562 -14.742 8.617 1 56.62 21 SER B CA 1
ATOM 2656 C C . SER B 1 21 ? -21.453 -13.812 9.109 1 56.62 21 SER B C 1
ATOM 2658 O O . SER B 1 21 ? -21.75 -12.805 9.766 1 56.62 21 SER B O 1
ATOM 2660 N N . SER B 1 22 ? -20.375 -14.414 9.531 1 77.62 22 SER B N 1
ATOM 2661 C CA . SER B 1 22 ? -19.281 -13.555 9.977 1 77.62 22 SER B CA 1
ATOM 2662 C C . SER B 1 22 ? -18.375 -13.172 8.812 1 77.62 22 SER B C 1
ATOM 2664 O O . SER B 1 22 ? -18.094 -14 7.934 1 77.62 22 SER B O 1
ATOM 2666 N N . VAL B 1 23 ? -18.297 -11.938 8.461 1 90.31 23 VAL B N 1
ATOM 2667 C CA . VAL B 1 23 ? -17.328 -11.375 7.52 1 90.31 23 VAL B CA 1
ATOM 2668 C C . VAL B 1 23 ? -15.938 -11.375 8.148 1 90.31 23 VAL B C 1
ATOM 2670 O O . VAL B 1 23 ? -15.773 -10.969 9.305 1 90.31 23 VAL B O 1
ATOM 2673 N N . THR B 1 24 ? -15.117 -12.078 7.453 1 93.56 24 THR B N 1
ATOM 2674 C CA . THR B 1 24 ? -13.727 -12.125 7.906 1 93.56 24 THR B CA 1
ATOM 2675 C C . THR B 1 24 ? -12.852 -11.188 7.074 1 93.56 24 THR B C 1
ATOM 2677 O O . THR B 1 24 ? -12.891 -11.234 5.844 1 93.56 24 THR B O 1
ATOM 2680 N N . LEU B 1 25 ? -12.156 -10.297 7.824 1 94.94 25 LEU B N 1
ATOM 2681 C CA . LEU B 1 25 ? -11.062 -9.539 7.223 1 94.94 25 LEU B CA 1
ATOM 2682 C C . LEU B 1 25 ? -9.758 -10.336 7.285 1 94.94 25 LEU B C 1
ATOM 2684 O O . LEU B 1 25 ? -9.445 -10.93 8.312 1 94.94 25 LEU B O 1
ATOM 2688 N N . PHE B 1 26 ? -9.07 -10.367 6.152 1 95.38 26 PHE B N 1
ATOM 2689 C CA . PHE B 1 26 ? -7.809 -11.102 6.121 1 95.38 26 PHE B CA 1
ATOM 2690 C C . PHE B 1 26 ? -6.801 -10.414 5.207 1 95.38 26 PHE B C 1
ATOM 2692 O O . PHE B 1 26 ? -7.168 -9.531 4.426 1 95.38 26 PHE B O 1
ATOM 2699 N N . GLY B 1 27 ? -5.465 -10.859 5.43 1 97.31 27 GLY B N 1
ATOM 2700 C CA . GLY B 1 27 ? -4.492 -10.273 4.516 1 97.31 27 GLY B CA 1
ATOM 2701 C C . GLY B 1 27 ? -3.061 -10.641 4.855 1 97.31 27 GLY B C 1
ATOM 2702 O O . GLY B 1 27 ? -2.818 -11.477 5.734 1 97.31 27 GLY B O 1
ATOM 2703 N N . ILE B 1 28 ? -2.203 -10.164 3.973 1 97.94 28 ILE B N 1
ATOM 2704 C CA . ILE B 1 28 ? -0.753 -10.266 4.098 1 97.94 28 ILE B CA 1
ATOM 2705 C C . ILE B 1 28 ? -0.108 -8.922 3.756 1 97.94 28 ILE B C 1
ATOM 2707 O O . ILE B 1 28 ? -0.507 -8.266 2.795 1 97.94 28 ILE B O 1
ATOM 2711 N N . VAL B 1 29 ? 0.78 -8.5 4.574 1 98.12 29 VAL B N 1
ATOM 2712 C CA . VAL B 1 29 ? 1.691 -7.422 4.211 1 98.12 29 VAL B CA 1
ATOM 2713 C C . VAL B 1 29 ? 3.121 -7.957 4.137 1 98.12 29 VAL B C 1
ATOM 2715 O O . VAL B 1 29 ? 3.66 -8.445 5.133 1 98.12 29 VAL B O 1
ATOM 2718 N N . ASP B 1 30 ? 3.67 -7.918 2.975 1 98.38 30 ASP B N 1
ATOM 2719 C CA . ASP B 1 30 ? 5.02 -8.391 2.678 1 98.38 30 ASP B CA 1
ATOM 2720 C C . ASP B 1 30 ? 5.84 -7.301 1.992 1 98.38 30 ASP B C 1
ATOM 2722 O O . ASP B 1 30 ? 5.539 -6.906 0.864 1 98.38 30 ASP B O 1
ATOM 2726 N N . THR B 1 31 ? 6.816 -6.836 2.697 1 97.88 31 THR B N 1
ATOM 2727 C CA . THR B 1 31 ? 7.699 -5.801 2.17 1 97.88 31 THR B CA 1
ATOM 2728 C C . THR B 1 31 ? 9.156 -6.215 2.309 1 97.88 31 THR B C 1
ATOM 2730 O O . THR B 1 31 ? 9.539 -6.848 3.297 1 97.88 31 THR B O 1
ATOM 2733 N N . ALA B 1 32 ? 9.969 -5.848 1.306 1 97.25 32 ALA B N 1
ATOM 2734 C CA . ALA B 1 32 ? 11.359 -6.285 1.295 1 97.25 32 ALA B CA 1
ATOM 2735 C C . ALA B 1 32 ? 12.273 -5.191 0.748 1 97.25 32 ALA B C 1
ATOM 2737 O O . ALA B 1 32 ? 11.852 -4.375 -0.077 1 97.25 32 ALA B O 1
ATOM 2738 N N . PHE B 1 33 ? 13.492 -5.242 1.298 1 97.25 33 PHE B N 1
ATOM 2739 C CA . PHE B 1 33 ? 14.57 -4.641 0.523 1 97.25 33 PHE B CA 1
ATOM 2740 C C . PHE B 1 33 ? 14.922 -5.5 -0.685 1 97.25 33 PHE B C 1
ATOM 2742 O O . PHE B 1 33 ? 15.008 -6.727 -0.575 1 97.25 33 PHE B O 1
ATOM 2749 N N . GLY B 1 34 ? 15.07 -4.863 -1.827 1 96.75 34 GLY B N 1
ATOM 2750 C CA . GLY B 1 34 ? 15.43 -5.574 -3.043 1 96.75 34 GLY B CA 1
ATOM 2751 C C . GLY B 1 34 ? 16.578 -4.922 -3.795 1 96.75 34 GLY B C 1
ATOM 2752 O O . GLY B 1 34 ? 16.734 -3.699 -3.77 1 96.75 34 GLY B O 1
ATOM 2753 N N . TYR B 1 35 ? 17.359 -5.75 -4.363 1 96.94 35 TYR B N 1
ATOM 2754 C CA . TYR B 1 35 ? 18.422 -5.344 -5.281 1 96.94 35 TYR B CA 1
ATOM 2755 C C . TYR B 1 35 ? 18.438 -6.227 -6.523 1 96.94 35 TYR B C 1
ATOM 2757 O O . TYR B 1 35 ? 18.312 -7.449 -6.426 1 96.94 35 TYR B O 1
ATOM 2765 N N . VAL B 1 36 ? 18.531 -5.656 -7.738 1 96.81 36 VAL B N 1
ATOM 2766 C CA . VAL B 1 36 ? 18.656 -6.379 -8.992 1 96.81 36 VAL B CA 1
ATOM 2767 C C . VAL B 1 36 ? 19.734 -5.723 -9.852 1 96.81 36 VAL B C 1
ATOM 2769 O O . VAL B 1 36 ? 19.703 -4.516 -10.094 1 96.81 36 VAL B O 1
ATOM 2772 N N . ASP B 1 37 ? 20.719 -6.465 -10.227 1 97.12 37 ASP B N 1
ATOM 2773 C CA . ASP B 1 37 ? 21.688 -5.957 -11.188 1 97.12 37 ASP B CA 1
ATOM 2774 C C . ASP B 1 37 ? 21.188 -6.102 -12.617 1 97.12 37 ASP B C 1
ATOM 2776 O O . ASP B 1 37 ? 20.172 -6.777 -12.859 1 97.12 37 ASP B O 1
ATOM 2780 N N . ASN B 1 38 ? 21.828 -5.332 -13.602 1 96.69 38 ASN B N 1
ATOM 2781 C CA . ASN B 1 38 ? 21.391 -5.352 -14.992 1 96.69 38 ASN B CA 1
ATOM 2782 C C . ASN B 1 38 ? 19.875 -5.297 -15.102 1 96.69 38 ASN B C 1
ATOM 2784 O O . ASN B 1 38 ? 19.266 -6.129 -15.773 1 96.69 38 ASN B O 1
ATOM 2788 N N . ALA B 1 39 ? 19.344 -4.34 -14.375 1 94.12 39 ALA B N 1
ATOM 2789 C CA . ALA B 1 39 ? 17.906 -4.203 -14.258 1 94.12 39 ALA B CA 1
ATOM 2790 C C . ALA B 1 39 ? 17.281 -3.715 -15.57 1 94.12 39 ALA B C 1
ATOM 2792 O O . ALA B 1 39 ? 16.062 -3.678 -15.711 1 94.12 39 ALA B O 1
ATOM 2793 N N . ASN B 1 40 ? 18.109 -3.369 -16.5 1 93 40 ASN B N 1
ATOM 2794 C CA . ASN B 1 40 ? 17.734 -2.963 -17.844 1 93 40 ASN B CA 1
ATOM 2795 C C . ASN B 1 40 ? 18.844 -3.256 -18.844 1 93 40 ASN B C 1
ATOM 2797 O O . ASN B 1 40 ? 19.922 -3.719 -18.469 1 93 40 ASN B O 1
ATOM 2801 N N . ALA B 1 41 ? 18.531 -2.945 -20.109 1 94.5 41 ALA B N 1
ATOM 2802 C CA . ALA B 1 41 ? 19.469 -3.277 -21.172 1 94.5 41 ALA B CA 1
ATOM 2803 C C . ALA B 1 41 ? 20.734 -2.414 -21.078 1 94.5 41 ALA B C 1
ATOM 2805 O O . ALA B 1 41 ? 21.766 -2.762 -21.641 1 94.5 41 ALA B O 1
ATOM 2806 N N . ALA B 1 42 ? 20.656 -1.229 -20.406 1 93.94 42 ALA B N 1
ATOM 2807 C CA . ALA B 1 42 ? 21.812 -0.344 -20.25 1 93.94 42 ALA B CA 1
ATOM 2808 C C . ALA B 1 42 ? 22.766 -0.872 -19.188 1 93.94 42 ALA B C 1
ATOM 2810 O O . ALA B 1 42 ? 23.891 -0.375 -19.047 1 93.94 42 ALA B O 1
ATOM 2811 N N . GLY B 1 43 ? 22.344 -1.873 -18.406 1 95 43 GLY B N 1
ATOM 2812 C CA . GLY B 1 43 ? 23.203 -2.504 -17.422 1 95 43 GLY B CA 1
ATOM 2813 C C . GLY B 1 43 ? 23.125 -1.861 -16.047 1 95 43 GLY B C 1
ATOM 2814 O O . GLY B 1 43 ? 23.953 -2.121 -15.188 1 95 43 GLY B O 1
ATOM 2815 N N . ASP B 1 44 ? 22.141 -1.057 -15.844 1 93.75 44 ASP B N 1
ATOM 2816 C CA . ASP B 1 44 ? 22 -0.38 -14.562 1 93.75 44 ASP B CA 1
ATOM 2817 C C . ASP B 1 44 ? 21.484 -1.341 -13.484 1 93.75 44 ASP B C 1
ATOM 2819 O O . ASP B 1 44 ? 20.859 -2.352 -13.805 1 93.75 44 ASP B O 1
ATOM 2823 N N . SER B 1 45 ? 21.828 -1.048 -12.25 1 94.62 45 SER B N 1
ATOM 2824 C CA . SER B 1 45 ? 21.25 -1.759 -11.109 1 94.62 45 SER B CA 1
ATOM 2825 C C . SER B 1 45 ? 20.188 -0.926 -10.414 1 94.62 45 SER B C 1
ATOM 2827 O O . SER B 1 45 ? 20.156 0.299 -10.547 1 94.62 45 SER B O 1
ATOM 2829 N N . VAL B 1 46 ? 19.281 -1.63 -9.781 1 93.12 46 VAL B N 1
ATOM 2830 C CA . VAL B 1 46 ? 18.25 -0.934 -9.008 1 93.12 46 VAL B CA 1
ATOM 2831 C C . VAL B 1 46 ? 18.156 -1.535 -7.609 1 93.12 46 VAL B C 1
ATOM 2833 O O . VAL B 1 46 ? 18.406 -2.729 -7.422 1 93.12 46 VAL B O 1
ATOM 2836 N N . TYR B 1 47 ? 17.922 -0.69 -6.648 1 94.44 47 TYR B N 1
ATOM 2837 C CA . TYR B 1 47 ? 17.641 -1.144 -5.289 1 94.44 47 TYR B CA 1
ATOM 2838 C C . TYR B 1 47 ? 16.609 -0.252 -4.621 1 94.44 47 TYR B C 1
ATOM 2840 O O . TYR B 1 47 ? 16.406 0.898 -5.02 1 94.44 47 TYR B O 1
ATOM 2848 N N . GLY B 1 48 ? 15.875 -0.796 -3.656 1 95.81 48 GLY B N 1
ATOM 2849 C CA . GLY B 1 48 ? 14.82 -0.121 -2.92 1 95.81 48 GLY B CA 1
ATOM 2850 C C . GLY B 1 48 ? 13.906 -1.076 -2.176 1 95.81 48 GLY B C 1
ATOM 2851 O O . GLY B 1 48 ? 14.312 -2.186 -1.823 1 95.81 48 GLY B O 1
ATOM 2852 N N . LEU B 1 49 ? 12.734 -0.533 -1.865 1 95.5 49 LEU B N 1
ATOM 2853 C CA . LEU B 1 49 ? 11.758 -1.404 -1.229 1 95.5 49 LEU B CA 1
ATOM 2854 C C . LEU B 1 49 ? 10.852 -2.057 -2.27 1 95.5 49 LEU B C 1
ATOM 2856 O O . LEU B 1 49 ? 10.336 -1.382 -3.164 1 95.5 49 LEU B O 1
ATOM 2860 N N . SER B 1 50 ? 10.805 -3.297 -2.135 1 94.12 50 SER B N 1
ATOM 2861 C CA . SER B 1 50 ? 9.883 -4.09 -2.943 1 94.12 50 SER B CA 1
ATOM 2862 C C . SER B 1 50 ? 8.75 -4.656 -2.098 1 94.12 50 SER B C 1
ATOM 2864 O O . SER B 1 50 ? 8.781 -4.562 -0.869 1 94.12 50 SER B O 1
ATOM 2866 N N . THR B 1 51 ? 7.742 -5.066 -2.805 1 95.88 51 THR B N 1
ATOM 2867 C CA . THR B 1 51 ? 6.617 -5.723 -2.145 1 95.88 51 THR B CA 1
ATOM 2868 C C . THR B 1 51 ? 6.441 -7.148 -2.664 1 95.88 51 THR B C 1
ATOM 2870 O O . THR B 1 51 ? 6.973 -7.496 -3.721 1 95.88 51 THR B O 1
ATOM 2873 N N . SER B 1 52 ? 5.844 -8.031 -1.808 1 97.69 52 SER B N 1
ATOM 2874 C CA . SER B 1 52 ? 5.391 -9.352 -2.234 1 97.69 52 SER B CA 1
ATOM 2875 C C . SER B 1 52 ? 6.559 -10.211 -2.699 1 97.69 52 SER B C 1
ATOM 2877 O O . SER B 1 52 ? 6.488 -10.844 -3.758 1 97.69 52 SER B O 1
ATOM 2879 N N . GLY B 1 53 ? 7.605 -10.211 -1.903 1 97.12 53 GLY B N 1
ATOM 2880 C CA . GLY B 1 53 ? 8.758 -11.008 -2.291 1 97.12 53 GLY B CA 1
ATOM 2881 C C . GLY B 1 53 ? 8.609 -12.484 -1.962 1 97.12 53 GLY B C 1
ATOM 2882 O O . GLY B 1 53 ? 9.188 -13.336 -2.635 1 97.12 53 GLY B O 1
ATOM 2883 N N . ASN B 1 54 ? 7.898 -12.734 -0.913 1 97.69 54 ASN B N 1
ATOM 2884 C CA . ASN B 1 54 ? 7.656 -14.109 -0.472 1 97.69 54 ASN B CA 1
ATOM 2885 C C . ASN B 1 54 ? 6.219 -14.539 -0.735 1 97.69 54 ASN B C 1
ATOM 2887 O O . ASN B 1 54 ? 5.973 -15.648 -1.209 1 97.69 54 ASN B O 1
ATOM 2891 N N . ALA B 1 55 ? 5.297 -13.711 -0.383 1 97.31 55 ALA B N 1
ATOM 2892 C CA . ALA B 1 55 ? 3.871 -13.891 -0.644 1 97.31 55 ALA B CA 1
ATOM 2893 C C . ALA B 1 55 ? 3.225 -12.586 -1.097 1 97.31 55 ALA B C 1
ATOM 2895 O O . ALA B 1 55 ? 3.594 -11.508 -0.627 1 97.31 55 ALA B O 1
ATOM 2896 N N . THR B 1 56 ? 2.307 -12.688 -1.985 1 97.38 56 THR B N 1
ATOM 2897 C CA . THR B 1 56 ? 1.663 -11.477 -2.479 1 97.38 56 THR B CA 1
ATOM 2898 C C . THR B 1 56 ? 0.965 -10.734 -1.342 1 97.38 56 THR B C 1
ATOM 2900 O O . THR B 1 56 ? 0.102 -11.297 -0.665 1 97.38 56 THR B O 1
ATOM 2903 N N . SER B 1 57 ? 1.359 -9.5 -1.104 1 98.38 57 SER B N 1
ATOM 2904 C CA . SER B 1 57 ? 0.608 -8.641 -0.192 1 98.38 57 SER B CA 1
ATOM 2905 C C . SER B 1 57 ? -0.829 -8.453 -0.665 1 98.38 57 SER B C 1
ATOM 2907 O O . SER B 1 57 ? -1.073 -8.234 -1.853 1 98.38 57 SER B O 1
ATOM 2909 N N . ARG B 1 58 ? -1.776 -8.516 0.341 1 98.38 58 ARG B N 1
ATOM 2910 C CA . ARG B 1 58 ? -3.18 -8.477 -0.057 1 98.38 58 ARG B CA 1
ATOM 2911 C C . ARG B 1 58 ? -4.078 -8.156 1.135 1 98.38 58 ARG B C 1
ATOM 2913 O O . ARG B 1 58 ? -3.676 -8.336 2.287 1 98.38 58 ARG B O 1
ATOM 2920 N N . LEU B 1 59 ? -5.16 -7.605 0.87 1 97.94 59 LEU B N 1
ATOM 2921 C CA . LEU B 1 59 ? -6.258 -7.348 1.796 1 97.94 59 LEU B CA 1
ATOM 2922 C C . LEU B 1 59 ? -7.574 -7.871 1.231 1 97.94 59 LEU B C 1
ATOM 2924 O O . LEU B 1 59 ? -7.863 -7.688 0.046 1 97.94 59 LEU B O 1
ATOM 2928 N N . GLY B 1 60 ? -8.391 -8.562 2.168 1 97.62 60 GLY B N 1
ATOM 2929 C CA . GLY B 1 60 ? -9.633 -9.109 1.646 1 97.62 60 GLY B CA 1
ATOM 2930 C C . GLY B 1 60 ? -10.703 -9.289 2.709 1 97.62 60 GLY B C 1
ATOM 2931 O O . GLY B 1 60 ? -10.438 -9.117 3.9 1 97.62 60 GLY B O 1
ATOM 2932 N N . PHE B 1 61 ? -11.859 -9.492 2.225 1 97.06 61 PHE B N 1
ATOM 2933 C CA . PHE B 1 61 ? -13.055 -9.805 2.994 1 97.06 61 PHE B CA 1
ATOM 2934 C C . PHE B 1 61 ? -13.719 -11.078 2.471 1 97.06 61 PHE B C 1
ATOM 2936 O O . PHE B 1 61 ? -13.852 -11.258 1.26 1 97.06 61 PHE B O 1
ATOM 2943 N N . ARG B 1 62 ? -14.039 -11.922 3.402 1 97.06 62 ARG B N 1
ATOM 2944 C CA . ARG B 1 62 ? -14.742 -13.133 2.971 1 97.06 62 ARG B CA 1
ATOM 2945 C C . ARG B 1 62 ? -15.789 -13.555 3.996 1 97.06 62 ARG B C 1
ATOM 2947 O O . ARG B 1 62 ? -15.75 -13.117 5.148 1 97.06 62 ARG B O 1
ATOM 2954 N N . GLY B 1 63 ? -16.781 -14.383 3.486 1 96.25 63 GLY B N 1
ATOM 2955 C CA . GLY B 1 63 ? -17.812 -14.922 4.355 1 96.25 63 GLY B CA 1
ATOM 2956 C C . GLY B 1 63 ? -18.5 -16.156 3.785 1 96.25 63 GLY B C 1
ATOM 2957 O O . GLY B 1 63 ? -18.438 -16.391 2.578 1 96.25 63 GLY B O 1
ATOM 2958 N N . VAL B 1 64 ? -18.938 -16.938 4.707 1 95.31 64 VAL B N 1
ATOM 2959 C CA . VAL B 1 64 ? -19.719 -18.109 4.344 1 95.31 64 VAL B CA 1
ATOM 2960 C C . VAL B 1 64 ? -20.984 -18.172 5.176 1 95.31 64 VAL B C 1
ATOM 2962 O O . VAL B 1 64 ? -20.969 -17.891 6.375 1 95.31 64 VAL B O 1
ATOM 2965 N N . GLU B 1 65 ? -22.078 -18.422 4.516 1 95.38 65 GLU B N 1
ATOM 2966 C CA . GLU B 1 65 ? -23.359 -18.625 5.184 1 95.38 65 GLU B CA 1
ATOM 2967 C C . GLU B 1 65 ? -23.875 -20.031 4.961 1 95.38 65 GLU B C 1
ATOM 2969 O O . GLU B 1 65 ? -23.969 -20.5 3.824 1 95.38 65 GLU B O 1
ATOM 2974 N N . ASP B 1 66 ? -24.188 -20.688 6.082 1 94.69 66 ASP B N 1
ATOM 2975 C CA . ASP B 1 66 ? -24.875 -21.969 5.984 1 94.69 66 ASP B CA 1
ATOM 2976 C C . ASP B 1 66 ? -26.344 -21.797 5.598 1 94.69 66 ASP B C 1
ATOM 2978 O O . ASP B 1 66 ? -27.078 -21.047 6.246 1 94.69 66 ASP B O 1
ATOM 2982 N N . LEU B 1 67 ? -26.719 -22.547 4.547 1 95.19 67 LEU B N 1
ATOM 2983 C CA . LEU B 1 67 ? -28.094 -22.391 4.055 1 95.19 67 LEU B CA 1
ATOM 2984 C C . LEU B 1 67 ? -28.969 -23.562 4.484 1 95.19 67 LEU B C 1
ATOM 2986 O O . LEU B 1 67 ? -30.156 -23.609 4.176 1 95.19 67 LEU B O 1
ATOM 2990 N N . GLY B 1 68 ? -28.359 -24.453 5.172 1 94.5 68 GLY B N 1
ATOM 2991 C CA . GLY B 1 68 ? -29.062 -25.672 5.551 1 94.5 68 GLY B CA 1
ATOM 2992 C C . GLY B 1 68 ? -28.953 -26.766 4.516 1 94.5 68 GLY B C 1
ATOM 2993 O O . GLY B 1 68 ? -28.734 -26.5 3.332 1 94.5 68 GLY B O 1
ATOM 2994 N N . GLY B 1 69 ? -29.062 -28.062 4.965 1 95.94 69 GLY B N 1
ATOM 2995 C CA . GLY B 1 69 ? -29.031 -29.203 4.074 1 95.94 69 GLY B CA 1
ATOM 2996 C C . GLY B 1 69 ? -27.688 -29.422 3.414 1 95.94 69 GLY B C 1
ATOM 2997 O O . GLY B 1 69 ? -27.609 -29.969 2.316 1 95.94 69 GLY B O 1
ATOM 2998 N N . GLY B 1 70 ? -26.672 -28.875 3.992 1 95.56 70 GLY B N 1
ATOM 2999 C CA . GLY B 1 70 ? -25.328 -29.047 3.443 1 95.56 70 GLY B CA 1
ATOM 3000 C C . GLY B 1 70 ? -24.953 -27.984 2.432 1 95.56 70 GLY B C 1
ATOM 3001 O O . GLY B 1 70 ? -23.828 -27.953 1.949 1 95.56 70 GLY B O 1
ATOM 3002 N N . LEU B 1 71 ? -25.828 -27.078 2.139 1 96.38 71 LEU B N 1
ATOM 3003 C CA . LEU B 1 71 ? -25.594 -25.984 1.19 1 96.38 71 LEU B CA 1
ATOM 3004 C C . LEU B 1 71 ? -25.016 -24.766 1.891 1 96.38 71 LEU B C 1
ATOM 3006 O O . LEU B 1 71 ? -25.438 -24.422 2.996 1 96.38 71 LEU B O 1
ATOM 3010 N N . LYS B 1 72 ? -24.031 -24.188 1.188 1 96.88 72 LYS B N 1
ATOM 3011 C CA . LYS B 1 72 ? -23.422 -22.969 1.714 1 96.88 72 LYS B CA 1
ATOM 3012 C C . LYS B 1 72 ? -23.266 -21.906 0.626 1 96.88 72 LYS B C 1
ATOM 3014 O O . LYS B 1 72 ? -22.969 -22.234 -0.526 1 96.88 72 LYS B O 1
ATOM 3019 N N . ALA B 1 73 ? -23.516 -20.656 0.992 1 97.44 73 ALA B N 1
ATOM 3020 C CA . ALA B 1 73 ? -23.188 -19.5 0.158 1 97.44 73 ALA B CA 1
ATOM 3021 C C . ALA B 1 73 ? -21.922 -18.797 0.664 1 97.44 73 ALA B C 1
ATOM 3023 O O . ALA B 1 73 ? -21.703 -18.703 1.873 1 97.44 73 ALA B O 1
ATOM 3024 N N . GLY B 1 74 ? -21.141 -18.375 -0.284 1 97.25 74 GLY B N 1
ATOM 3025 C CA . GLY B 1 74 ? -19.922 -17.656 0.102 1 97.25 74 GLY B CA 1
ATOM 3026 C C . GLY B 1 74 ? -19.625 -16.469 -0.783 1 97.25 74 GLY B C 1
ATOM 3027 O O . GLY B 1 74 ? -20.203 -16.328 -1.863 1 97.25 74 GLY B O 1
ATOM 3028 N N . PHE B 1 75 ? -18.812 -15.562 -0.252 1 98.12 75 PHE B N 1
ATOM 3029 C CA . PHE B 1 75 ? -18.25 -14.492 -1.063 1 98.12 75 PHE B CA 1
ATOM 3030 C C . PHE B 1 75 ? -16.766 -14.297 -0.736 1 98.12 75 PHE B C 1
ATOM 3032 O O . PHE B 1 75 ? -16.312 -14.719 0.325 1 98.12 75 PHE B O 1
ATOM 3039 N N . TRP B 1 76 ? -16.094 -13.766 -1.692 1 98.44 76 TRP B N 1
ATOM 3040 C CA . TRP B 1 76 ? -14.664 -13.469 -1.572 1 98.44 76 TRP B CA 1
ATOM 3041 C C . TRP B 1 76 ? -14.312 -12.195 -2.334 1 98.44 76 TRP B C 1
ATOM 3043 O O . TRP B 1 76 ? -14.578 -12.086 -3.533 1 98.44 76 TRP B O 1
ATOM 3053 N N . LEU B 1 77 ? -13.805 -11.203 -1.615 1 98.62 77 LEU B N 1
ATOM 3054 C CA . LEU B 1 77 ? -13.258 -9.969 -2.17 1 98.62 77 LEU B CA 1
ATOM 3055 C C . LEU B 1 77 ? -11.805 -9.773 -1.73 1 98.62 77 LEU B C 1
ATOM 3057 O O . LEU B 1 77 ? -11.523 -9.703 -0.533 1 98.62 77 LEU B O 1
ATOM 3061 N N . GLU B 1 78 ? -10.875 -9.695 -2.695 1 98.44 78 GLU B N 1
ATOM 3062 C CA . GLU B 1 78 ? -9.453 -9.625 -2.377 1 98.44 78 GLU B CA 1
ATOM 3063 C C . GLU B 1 78 ? -8.711 -8.719 -3.355 1 98.44 78 GLU B C 1
ATOM 3065 O O . GLU B 1 78 ? -8.891 -8.828 -4.57 1 98.44 78 GLU B O 1
ATOM 3070 N N . GLY B 1 79 ? -7.973 -7.805 -2.76 1 97.94 79 GLY B N 1
ATOM 3071 C CA . GLY B 1 79 ? -7.141 -6.906 -3.545 1 97.94 79 GLY B CA 1
ATOM 3072 C C . GLY B 1 79 ? -5.672 -6.965 -3.164 1 97.94 79 GLY B C 1
ATOM 3073 O O . GLY B 1 79 ? -5.336 -7.281 -2.021 1 97.94 79 GLY B O 1
ATOM 3074 N N . GLU B 1 80 ? -4.832 -6.691 -4.152 1 97.44 80 GLU B N 1
ATOM 3075 C CA . GLU B 1 80 ? -3.393 -6.66 -3.9 1 97.44 80 GLU B CA 1
ATOM 3076 C C . GLU B 1 80 ? -2.986 -5.371 -3.193 1 97.44 80 GLU B C 1
ATOM 3078 O O . GLU B 1 80 ? -3.514 -4.301 -3.492 1 97.44 80 GLU B O 1
ATOM 3083 N N . ILE B 1 81 ? -2.066 -5.523 -2.242 1 97.25 81 ILE B N 1
ATOM 3084 C CA . ILE B 1 81 ? -1.486 -4.395 -1.527 1 97.25 81 ILE B CA 1
ATOM 3085 C C . ILE B 1 81 ? -0.071 -4.133 -2.035 1 97.25 81 ILE B C 1
ATOM 3087 O O . ILE B 1 81 ? 0.713 -5.07 -2.217 1 97.25 81 ILE B O 1
ATOM 3091 N N . PHE B 1 82 ? 0.174 -2.92 -2.307 1 96.62 82 PHE B N 1
ATOM 3092 C CA . PHE B 1 82 ? 1.519 -2.424 -2.578 1 96.62 82 PHE B CA 1
ATOM 3093 C C . PHE B 1 82 ? 2.014 -1.55 -1.434 1 96.62 82 PHE B C 1
ATOM 3095 O O . PHE B 1 82 ? 1.896 -0.323 -1.485 1 96.62 82 PHE B O 1
ATOM 3102 N N . GLY B 1 83 ? 2.613 -2.141 -0.468 1 93.88 83 GLY B N 1
ATOM 3103 C CA . GLY B 1 83 ? 2.996 -1.465 0.762 1 93.88 83 GLY B CA 1
ATOM 3104 C C . GLY B 1 83 ? 4.102 -0.446 0.563 1 93.88 83 GLY B C 1
ATOM 3105 O O . GLY B 1 83 ? 4.242 0.491 1.352 1 93.88 83 GLY B O 1
ATOM 3106 N N . ASP B 1 84 ? 4.898 -0.625 -0.442 1 93.12 84 ASP B N 1
ATOM 3107 C CA . ASP B 1 84 ? 6.043 0.246 -0.693 1 93.12 84 ASP B CA 1
ATOM 3108 C C . ASP B 1 84 ? 5.59 1.654 -1.07 1 93.12 84 ASP B C 1
ATOM 3110 O O . ASP B 1 84 ? 6.281 2.633 -0.782 1 93.12 84 ASP B O 1
ATOM 3114 N N . ASN B 1 85 ? 4.414 1.752 -1.685 1 93.31 85 ASN B N 1
ATOM 3115 C CA . ASN B 1 85 ? 3.979 3.08 -2.105 1 93.31 85 ASN B CA 1
ATOM 3116 C C . ASN B 1 85 ? 2.525 3.342 -1.721 1 93.31 85 ASN B C 1
ATOM 3118 O O . ASN B 1 85 ? 1.948 4.355 -2.115 1 93.31 85 ASN B O 1
ATOM 3122 N N . GLY B 1 86 ? 1.914 2.393 -1.065 1 95.94 86 GLY B N 1
ATOM 3123 C CA . GLY B 1 86 ? 0.562 2.57 -0.561 1 95.94 86 GLY B CA 1
ATOM 3124 C C . GLY B 1 86 ? -0.495 2.494 -1.646 1 95.94 86 GLY B C 1
ATOM 3125 O O . GLY B 1 86 ? -1.465 3.256 -1.63 1 95.94 86 GLY B O 1
ATOM 3126 N N . ASN B 1 87 ? -0.327 1.704 -2.641 1 96.19 87 ASN B N 1
ATOM 3127 C CA . ASN B 1 87 ? -1.266 1.555 -3.748 1 96.19 87 ASN B CA 1
ATOM 3128 C C . ASN B 1 87 ? -1.524 2.885 -4.449 1 96.19 87 ASN B C 1
ATOM 3130 O O . ASN B 1 87 ? -2.676 3.254 -4.688 1 96.19 87 ASN B O 1
ATOM 3134 N N . ALA B 1 88 ? -0.537 3.514 -4.91 1 92.06 88 ALA B N 1
ATOM 3135 C CA . ALA B 1 88 ? -0.636 4.82 -5.555 1 92.06 88 ALA B CA 1
ATOM 3136 C C . ALA B 1 88 ? -1.584 4.773 -6.75 1 92.06 88 ALA B C 1
ATOM 3138 O O . ALA B 1 88 ? -2.256 5.762 -7.055 1 92.06 88 ALA B O 1
ATOM 3139 N N . ALA B 1 89 ? -1.725 3.672 -7.414 1 91.81 89 ALA B N 1
ATOM 3140 C CA . ALA B 1 89 ? -2.578 3.529 -8.586 1 91.81 89 ALA B CA 1
ATOM 3141 C C . ALA B 1 89 ? -4.008 3.17 -8.188 1 91.81 89 ALA B C 1
ATOM 3143 O O . ALA B 1 89 ? -4.859 2.941 -9.055 1 91.81 89 ALA B O 1
ATOM 3144 N N . GLY B 1 90 ? -4.254 3.074 -6.906 1 94.75 90 GLY B N 1
ATOM 3145 C CA . GLY B 1 90 ? -5.574 2.709 -6.418 1 94.75 90 GLY B CA 1
ATOM 3146 C C . GLY B 1 90 ? -5.641 1.292 -5.879 1 94.75 90 GLY B C 1
ATOM 3147 O O . GLY B 1 90 ? -4.754 0.478 -6.148 1 94.75 90 GLY B O 1
ATOM 3148 N N . PHE B 1 91 ? -6.715 1.09 -5.027 1 95.75 91 PHE B N 1
ATOM 3149 C CA . PHE B 1 91 ? -7.016 -0.237 -4.504 1 95.75 91 PHE B CA 1
ATOM 3150 C C . PHE B 1 91 ? -8.25 -0.818 -5.184 1 95.75 91 PHE B C 1
ATOM 3152 O O . PHE B 1 91 ? -9.242 -0.113 -5.391 1 95.75 91 PHE B O 1
ATOM 3159 N N . ASN B 1 92 ? -8.164 -2.096 -5.574 1 95.5 92 ASN B N 1
ATOM 3160 C CA . ASN B 1 92 ? -9.258 -2.82 -6.211 1 95.5 92 ASN B CA 1
ATOM 3161 C C . ASN B 1 92 ? -9.305 -4.273 -5.75 1 95.5 92 ASN B C 1
ATOM 3163 O O . ASN B 1 92 ? -8.445 -4.719 -4.988 1 95.5 92 ASN B O 1
ATOM 3167 N N . PHE B 1 93 ? -10.297 -4.961 -6.105 1 97.62 93 PHE B N 1
ATOM 3168 C CA . PHE B 1 93 ? -10.445 -6.367 -5.758 1 97.62 93 PHE B CA 1
ATOM 3169 C C . PHE B 1 93 ? -10.188 -7.258 -6.969 1 97.62 93 PHE B C 1
ATOM 3171 O O . PHE B 1 93 ? -10.977 -8.156 -7.262 1 97.62 93 PHE B O 1
ATOM 3178 N N . GLN B 1 94 ? -9.062 -7.078 -7.621 1 96.88 94 GLN B N 1
ATOM 3179 C CA . GLN B 1 94 ? -8.797 -7.754 -8.883 1 96.88 94 GLN B CA 1
ATOM 3180 C C . GLN B 1 94 ? -8.125 -9.109 -8.656 1 96.88 94 GLN B C 1
ATOM 3182 O O . GLN B 1 94 ? -7.949 -9.883 -9.594 1 96.88 94 GLN B O 1
ATOM 3187 N N . ARG B 1 95 ? -7.742 -9.367 -7.402 1 97.81 95 ARG B N 1
ATOM 3188 C CA . ARG B 1 95 ? -7.191 -10.703 -7.172 1 97.81 95 ARG B CA 1
ATOM 3189 C C . ARG B 1 95 ? -8.289 -11.766 -7.203 1 97.81 95 ARG B C 1
ATOM 3191 O O . ARG B 1 95 ? -8.195 -12.734 -7.957 1 97.81 95 ARG B O 1
ATOM 3198 N N . ARG B 1 96 ? -9.32 -11.539 -6.387 1 98.44 96 ARG B N 1
ATOM 3199 C CA . ARG B 1 96 ? -10.508 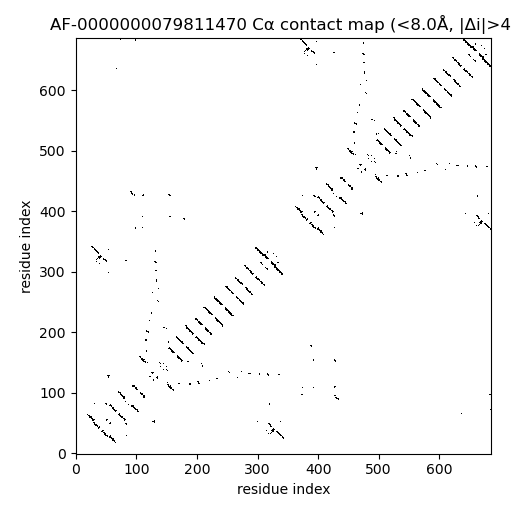-12.383 -6.418 1 98.44 96 ARG B CA 1
ATOM 3200 C C . ARG B 1 96 ? -11.75 -11.594 -6.039 1 98.44 96 ARG B C 1
ATOM 3202 O O . ARG B 1 96 ? -11.719 -10.781 -5.113 1 98.44 96 ARG B O 1
ATOM 3209 N N . SER B 1 97 ? -12.75 -11.703 -6.758 1 98.75 97 SER B N 1
ATOM 3210 C CA . SER B 1 97 ? -14.086 -11.148 -6.535 1 98.75 97 SER B CA 1
ATOM 3211 C C . SER B 1 97 ? -15.164 -12.133 -6.965 1 98.75 97 SER B C 1
ATOM 3213 O O . SER B 1 97 ? -15.602 -12.125 -8.117 1 98.75 97 SER B O 1
ATOM 3215 N N . THR B 1 98 ? -15.602 -12.922 -5.938 1 98.75 98 THR B N 1
ATOM 3216 C CA . THR B 1 98 ? -16.531 -13.984 -6.336 1 98.75 98 THR B CA 1
ATOM 3217 C C . THR B 1 98 ? -17.656 -14.117 -5.324 1 98.75 98 THR B C 1
ATOM 3219 O O . THR B 1 98 ? -17.5 -13.758 -4.156 1 98.75 98 THR B O 1
ATOM 3222 N N . VAL B 1 99 ? -18.766 -14.57 -5.816 1 98.69 99 VAL B N 1
ATOM 3223 C CA . VAL B 1 99 ? -19.828 -15.188 -5.031 1 98.69 99 VAL B CA 1
ATOM 3224 C C . VAL B 1 99 ? -19.922 -16.672 -5.375 1 98.69 99 VAL B C 1
ATOM 3226 O O . VAL B 1 99 ? -19.641 -17.078 -6.504 1 98.69 99 VAL B O 1
ATOM 3229 N N . SER B 1 100 ? -20.312 -17.484 -4.344 1 98.62 100 SER B N 1
ATOM 3230 C CA . SER B 1 100 ? -20.266 -18.906 -4.617 1 98.62 100 SER B CA 1
ATOM 3231 C C . SER B 1 100 ? -21.391 -19.656 -3.904 1 98.62 100 SER B C 1
ATOM 3233 O O . SER B 1 100 ? -21.984 -19.141 -2.957 1 98.62 100 SER B O 1
ATOM 3235 N N . LEU B 1 101 ? -21.719 -20.719 -4.449 1 98.5 101 LEU B N 1
ATOM 3236 C CA . LEU B 1 101 ? -22.562 -21.75 -3.85 1 98.5 101 LEU B CA 1
ATOM 3237 C C . LEU B 1 101 ? -21.828 -23.078 -3.756 1 98.5 101 LEU B C 1
ATOM 3239 O O . LEU B 1 101 ? -21.219 -23.531 -4.73 1 98.5 101 LEU B O 1
ATOM 3243 N N . ALA B 1 102 ? -21.906 -23.703 -2.559 1 98.12 102 ALA B N 1
ATOM 3244 C CA . ALA B 1 102 ? -21.188 -24.953 -2.34 1 98.12 102 ALA B CA 1
ATOM 3245 C C . ALA B 1 102 ? -22.062 -25.969 -1.6 1 98.12 102 ALA B C 1
ATOM 3247 O O . ALA B 1 102 ? -23.016 -25.594 -0.92 1 98.12 102 ALA B O 1
ATOM 3248 N N . GLY B 1 103 ? -21.703 -27.203 -1.735 1 97.75 103 GLY B N 1
ATOM 3249 C CA . GLY B 1 103 ? -22.359 -28.328 -1.1 1 97.75 103 GLY B CA 1
ATOM 3250 C C . GLY B 1 103 ? -21.703 -29.656 -1.433 1 97.75 103 GLY B C 1
ATOM 3251 O O . GLY B 1 103 ? -20.5 -29.719 -1.723 1 97.75 103 GLY B O 1
ATOM 3252 N N . GLY B 1 104 ? -22.375 -30.75 -1.238 1 97.44 104 GLY B N 1
ATOM 3253 C CA . GLY B 1 104 ? -21.859 -32.062 -1.548 1 97.44 104 GLY B CA 1
ATOM 3254 C C . GLY B 1 104 ? -21.391 -32.188 -2.986 1 97.44 104 GLY B C 1
ATOM 3255 O O . GLY B 1 104 ? -20.531 -33.031 -3.293 1 97.44 104 GLY B O 1
ATOM 3256 N N . PHE B 1 105 ? -21.922 -31.359 -3.877 1 98.12 105 PHE B N 1
ATOM 3257 C CA . PHE B 1 105 ? -21.609 -31.438 -5.301 1 98.12 105 PHE B CA 1
ATOM 3258 C C . PHE B 1 105 ? -20.312 -30.703 -5.609 1 98.12 105 PHE B C 1
ATOM 3260 O O . PHE B 1 105 ? -19.766 -30.828 -6.711 1 98.12 105 PHE B O 1
ATOM 3267 N N . GLY B 1 106 ? -19.828 -30.016 -4.695 1 98.62 106 GLY B N 1
ATOM 3268 C CA . GLY B 1 106 ? -18.688 -29.156 -4.961 1 98.62 106 GLY B CA 1
ATOM 3269 C C . GLY B 1 106 ? -19 -27.688 -4.801 1 98.62 106 GLY B C 1
ATOM 3270 O O . GLY B 1 106 ? -19.734 -27.297 -3.889 1 98.62 106 GLY B O 1
ATOM 3271 N N . GLU B 1 107 ? -18.297 -26.844 -5.613 1 98.81 107 GLU B N 1
ATOM 3272 C CA . GLU B 1 107 ? -18.453 -25.406 -5.5 1 98.81 107 GLU B CA 1
ATOM 3273 C C . GLU B 1 107 ? -18.531 -24.75 -6.879 1 98.81 107 GLU B C 1
ATOM 3275 O O . GLU B 1 107 ? -17.719 -25.031 -7.754 1 98.81 107 GLU B O 1
ATOM 3280 N N . VAL B 1 108 ? -19.516 -23.922 -7.02 1 98.88 108 VAL B N 1
ATOM 3281 C CA . VAL B 1 108 ? -19.625 -23.062 -8.188 1 98.88 108 VAL B CA 1
ATOM 3282 C C . VAL B 1 108 ? -19.344 -21.609 -7.797 1 98.88 108 VAL B C 1
ATOM 3284 O O . VAL B 1 108 ? -19.875 -21.109 -6.793 1 98.88 108 VAL B O 1
ATOM 3287 N N . ARG B 1 109 ? -18.484 -20.969 -8.602 1 98.81 109 ARG B N 1
ATOM 3288 C CA . ARG B 1 109 ? -18.172 -19.562 -8.359 1 98.81 109 ARG B CA 1
ATOM 3289 C C . ARG B 1 109 ? -18.516 -18.703 -9.57 1 98.81 109 ARG B C 1
ATOM 3291 O O . ARG B 1 109 ? -18.344 -19.156 -10.711 1 98.81 109 ARG B O 1
ATOM 3298 N N . LEU B 1 110 ? -18.938 -17.5 -9.32 1 98.88 110 LEU B N 1
ATOM 3299 C CA . LEU B 1 110 ? -19.156 -16.484 -10.336 1 98.88 110 LEU B CA 1
ATOM 3300 C C . LEU B 1 110 ? -18.312 -15.242 -10.047 1 98.88 110 LEU B C 1
ATOM 3302 O O . LEU B 1 110 ? -18.266 -14.773 -8.906 1 98.88 110 LEU B O 1
ATOM 3306 N N . GLY B 1 111 ? -17.578 -14.797 -10.992 1 98.62 111 GLY B N 1
ATOM 3307 C CA . GLY B 1 111 ? -16.844 -13.555 -10.805 1 98.62 111 GLY B CA 1
ATOM 3308 C C . GLY B 1 111 ? -15.461 -13.578 -11.445 1 98.62 111 GLY B C 1
ATOM 3309 O O . GLY B 1 111 ? -15.328 -13.867 -12.633 1 98.62 111 GLY B O 1
ATOM 3310 N N . ARG B 1 112 ? -14.484 -13.109 -10.703 1 98.44 112 ARG B N 1
ATOM 3311 C CA . ARG B 1 112 ? -13.094 -13.031 -11.125 1 98.44 112 ARG B CA 1
ATOM 3312 C C . ARG B 1 112 ? -12.18 -13.758 -10.141 1 98.44 112 ARG B C 1
ATOM 3314 O O . ARG B 1 112 ? -12.32 -13.602 -8.922 1 98.44 112 ARG B O 1
ATOM 3321 N N . GLU B 1 113 ? -11.352 -14.547 -10.617 1 97.88 113 GLU B N 1
ATOM 3322 C CA . GLU B 1 113 ? -10.352 -15.234 -9.797 1 97.88 113 GLU B CA 1
ATOM 3323 C C . GLU B 1 113 ? -9.242 -15.82 -10.656 1 97.88 113 GLU B C 1
ATOM 3325 O O . GLU B 1 113 ? -9.242 -15.656 -11.875 1 97.88 113 GLU B O 1
ATOM 3330 N N . LEU B 1 114 ? -8.234 -16.453 -9.992 1 97.94 114 LEU B N 1
ATOM 3331 C CA . LEU B 1 114 ? -7.254 -17.25 -10.719 1 97.94 114 LEU B CA 1
ATOM 3332 C C . LEU B 1 114 ? -7.938 -18.312 -11.57 1 97.94 114 LEU B C 1
ATOM 3334 O O . LEU B 1 114 ? -8.914 -18.938 -11.133 1 97.94 114 LEU B O 1
ATOM 3338 N N . THR B 1 115 ? -7.41 -18.516 -12.758 1 97.5 115 THR B N 1
ATOM 3339 C CA . THR B 1 115 ? -7.961 -19.594 -13.562 1 97.5 115 THR B CA 1
ATOM 3340 C C . THR B 1 115 ? -7.73 -20.938 -12.883 1 97.5 115 THR B C 1
ATOM 3342 O O . THR B 1 115 ? -6.703 -21.156 -12.234 1 97.5 115 THR B O 1
ATOM 3345 N N . PRO B 1 116 ? -8.688 -21.828 -13.031 1 98.44 116 PRO B N 1
ATOM 3346 C CA . PRO B 1 116 ? -8.562 -23.109 -12.32 1 98.44 116 PRO B CA 1
ATOM 3347 C C . PRO B 1 116 ? -7.25 -23.828 -12.617 1 98.44 116 PRO B C 1
ATOM 3349 O O . PRO B 1 116 ? -6.586 -24.312 -11.703 1 98.44 116 PRO B O 1
ATOM 3352 N N . GLY B 1 117 ? -6.906 -23.891 -13.867 1 97.94 117 GLY B N 1
ATOM 3353 C CA . GLY B 1 117 ? -5.676 -24.562 -14.234 1 97.94 117 GLY B CA 1
ATOM 3354 C C . GLY B 1 117 ? -4.441 -23.969 -13.586 1 97.94 117 GLY B C 1
ATOM 3355 O O . GLY B 1 117 ? -3.689 -24.672 -12.906 1 97.94 117 GLY B O 1
ATOM 3356 N N . TYR B 1 118 ? -4.234 -22.703 -13.758 1 97 118 TYR B N 1
ATOM 3357 C CA . TYR B 1 118 ? -3.1 -22.016 -13.148 1 97 118 TYR B CA 1
ATOM 3358 C C . TYR B 1 118 ? -3.092 -22.203 -11.641 1 97 118 TYR B C 1
ATOM 3360 O O . TYR B 1 118 ? -2.047 -22.484 -11.047 1 97 118 TYR B O 1
ATOM 3368 N N . SER B 1 119 ? -4.258 -21.969 -11.016 1 97.62 119 SER B N 1
ATOM 3369 C CA . SER B 1 119 ? -4.348 -22.016 -9.562 1 97.62 119 SER B CA 1
ATOM 3370 C C . SER B 1 119 ? -3.807 -23.328 -9.016 1 97.62 119 SER B C 1
ATOM 3372 O O . SER B 1 119 ? -3.025 -23.328 -8.062 1 97.62 119 SER B O 1
ATOM 3374 N N . LYS B 1 120 ? -4.176 -24.375 -9.578 1 98.31 120 LYS B N 1
ATOM 3375 C CA . LYS B 1 120 ? -3.771 -25.672 -9.055 1 98.31 120 LYS B CA 1
ATOM 3376 C C . LYS B 1 120 ? -2.305 -25.953 -9.367 1 98.31 120 LYS B C 1
ATOM 3378 O O . LYS B 1 120 ? -1.53 -26.312 -8.477 1 98.31 120 LYS B O 1
ATOM 3383 N N . THR B 1 121 ? -1.894 -25.766 -10.578 1 98.31 121 THR B N 1
ATOM 3384 C CA . THR B 1 121 ? -0.55 -26.172 -10.969 1 98.31 121 THR B CA 1
ATOM 3385 C C . THR B 1 121 ? 0.497 -25.234 -10.383 1 98.31 121 THR B C 1
ATOM 3387 O O . THR B 1 121 ? 1.604 -25.672 -10.047 1 98.31 121 THR B O 1
ATOM 3390 N N . SER B 1 122 ? 0.195 -24.016 -10.211 1 97.31 122 SER B N 1
ATOM 3391 C CA . SER B 1 122 ? 1.156 -23.078 -9.617 1 97.31 122 SER B CA 1
ATOM 3392 C C . SER B 1 122 ? 1.362 -23.375 -8.141 1 97.31 122 SER B C 1
ATOM 3394 O O . SER B 1 122 ? 2.33 -22.906 -7.535 1 97.31 122 SER B O 1
ATOM 3396 N N . SER B 1 123 ? 0.396 -24.078 -7.527 1 97.12 123 SER B N 1
ATOM 3397 C CA . SER B 1 123 ? 0.534 -24.406 -6.113 1 97.12 123 SER B CA 1
ATOM 3398 C C . SER B 1 123 ? 1.74 -25.312 -5.879 1 97.12 123 SER B C 1
ATOM 3400 O O . SER B 1 123 ? 2.182 -25.484 -4.738 1 97.12 123 SER B O 1
ATOM 3402 N N . TYR B 1 124 ? 2.285 -25.859 -6.953 1 97.5 124 TYR B N 1
ATOM 3403 C CA . TYR B 1 124 ? 3.453 -26.719 -6.836 1 97.5 124 TYR B CA 1
ATOM 3404 C C . TYR B 1 124 ? 4.738 -25.938 -7.074 1 97.5 124 TYR B C 1
ATOM 3406 O O . TYR B 1 124 ? 5.836 -26.5 -7 1 97.5 124 TYR B O 1
ATOM 3414 N N . ASP B 1 125 ? 4.641 -24.641 -7.441 1 97.06 125 ASP B N 1
ATOM 3415 C CA . ASP B 1 125 ? 5.812 -23.781 -7.551 1 97.06 125 ASP B CA 1
ATOM 3416 C C . ASP B 1 125 ? 6.414 -23.5 -6.176 1 97.06 125 ASP B C 1
ATOM 3418 O O . ASP B 1 125 ? 5.766 -22.875 -5.324 1 97.06 125 ASP B O 1
ATOM 3422 N N . LEU B 1 126 ? 7.594 -23.844 -6.02 1 95.81 126 LEU B N 1
ATOM 3423 C CA . LEU B 1 126 ? 8.234 -23.781 -4.711 1 95.81 126 LEU B CA 1
ATOM 3424 C C . LEU B 1 126 ? 8.305 -22.328 -4.223 1 95.81 126 LEU B C 1
ATOM 3426 O O . LEU B 1 126 ? 8.266 -22.078 -3.018 1 95.81 126 LEU B O 1
ATOM 3430 N N . PHE B 1 127 ? 8.492 -21.391 -5.109 1 96.81 127 PHE B N 1
ATOM 3431 C CA . PHE B 1 127 ? 8.617 -19.984 -4.723 1 96.81 127 PHE B CA 1
ATOM 3432 C C . PHE B 1 127 ? 7.293 -19.25 -4.895 1 96.81 127 PHE B C 1
ATOM 3434 O O . PHE B 1 127 ? 7.223 -18.031 -4.738 1 96.81 127 PHE B O 1
ATOM 3441 N N . GLY B 1 128 ? 6.281 -19.984 -5.184 1 92 128 GLY B N 1
ATOM 3442 C CA . GLY B 1 128 ? 4.957 -19.391 -5.27 1 92 128 GLY B CA 1
ATOM 3443 C C . GLY B 1 128 ? 4.781 -18.5 -6.48 1 92 128 GLY B C 1
ATOM 3444 O O . GLY B 1 128 ? 5.383 -18.734 -7.531 1 92 128 GLY B O 1
ATOM 3445 N N . GLN B 1 129 ? 3.918 -17.484 -6.316 1 88.5 129 GLN B N 1
ATOM 3446 C CA . GLN B 1 129 ? 3.445 -16.703 -7.461 1 88.5 129 GLN B CA 1
ATOM 3447 C C . GLN B 1 129 ? 4.09 -15.328 -7.5 1 88.5 129 GLN B C 1
ATOM 3449 O O . GLN B 1 129 ? 3.648 -14.453 -8.242 1 88.5 129 GLN B O 1
ATOM 3454 N N . THR B 1 130 ? 5.051 -15.125 -6.652 1 93.19 130 THR B N 1
ATOM 3455 C CA . THR B 1 130 ? 5.621 -13.781 -6.586 1 93.19 130 THR B CA 1
ATOM 3456 C C . THR B 1 130 ? 7.082 -13.836 -6.152 1 93.19 130 THR B C 1
ATOM 3458 O O . THR B 1 130 ? 7.582 -14.891 -5.758 1 93.19 130 THR B O 1
ATOM 3461 N N . GLY B 1 131 ? 7.785 -12.695 -6.387 1 95.94 131 GLY B N 1
ATOM 3462 C CA . GLY B 1 131 ? 9.164 -12.57 -5.949 1 95.94 131 GLY B CA 1
ATOM 3463 C C . GLY B 1 131 ? 10.164 -12.977 -7.016 1 95.94 131 GLY B C 1
ATOM 3464 O O . GLY B 1 131 ? 9.805 -13.594 -8.016 1 95.94 131 GLY B O 1
ATOM 3465 N N . ILE B 1 132 ? 11.398 -12.773 -6.703 1 97.19 132 ILE B N 1
ATOM 3466 C CA . ILE B 1 132 ? 12.438 -12.922 -7.707 1 97.19 132 ILE B CA 1
ATOM 3467 C C . ILE B 1 132 ? 12.727 -14.398 -7.949 1 97.19 132 ILE B C 1
ATOM 3469 O O . ILE B 1 132 ? 13.359 -14.766 -8.945 1 97.19 132 ILE B O 1
ATOM 3473 N N . GLY B 1 133 ? 12.273 -15.258 -7.078 1 97.38 133 GLY B N 1
ATOM 3474 C CA . GLY B 1 133 ? 12.523 -16.688 -7.238 1 97.38 133 GLY B CA 1
ATOM 3475 C C . GLY B 1 133 ? 11.422 -17.391 -7.996 1 97.38 133 GLY B C 1
ATOM 3476 O O . GLY B 1 133 ? 11.539 -18.594 -8.297 1 97.38 133 GLY B O 1
ATOM 3477 N N . GLN B 1 134 ? 10.398 -16.719 -8.367 1 95.81 134 GLN B N 1
ATOM 3478 C CA . GLN B 1 134 ? 9.219 -17.359 -8.945 1 95.81 134 GLN B CA 1
ATOM 3479 C C . GLN B 1 134 ? 9.539 -17.984 -10.297 1 95.81 134 GLN B C 1
ATOM 3481 O O . GLN B 1 134 ? 10.438 -17.516 -11.008 1 95.81 134 GLN B O 1
ATOM 3486 N N . PHE B 1 135 ? 8.82 -19.078 -10.602 1 97.44 135 PHE B N 1
ATOM 3487 C CA . PHE B 1 135 ? 8.859 -19.703 -11.914 1 97.44 135 PHE B CA 1
ATOM 3488 C C . PHE B 1 135 ? 8.312 -18.75 -12.977 1 97.44 135 PHE B C 1
ATOM 3490 O O . PHE B 1 135 ? 7.16 -18.328 -12.898 1 97.44 135 PHE B O 1
ATOM 3497 N N . MET B 1 136 ? 9.094 -18.453 -13.969 1 95.88 136 MET B N 1
ATOM 3498 C CA . MET B 1 136 ? 8.727 -17.438 -14.953 1 95.88 136 MET B CA 1
ATOM 3499 C C . MET B 1 136 ? 7.859 -18.047 -16.062 1 95.88 136 MET B C 1
ATOM 3501 O O . MET B 1 136 ? 7.395 -17.328 -16.953 1 95.88 136 MET B O 1
ATOM 3505 N N . GLY B 1 137 ? 7.582 -19.312 -15.969 1 95 137 GLY B N 1
ATOM 3506 C CA . GLY B 1 137 ? 6.633 -19.906 -16.906 1 95 137 GLY B CA 1
ATOM 3507 C C . GLY B 1 137 ? 5.266 -19.25 -16.859 1 95 137 GLY B C 1
ATOM 3508 O O . GLY B 1 137 ? 4.504 -19.328 -17.828 1 95 137 GLY B O 1
ATOM 3509 N N . TRP B 1 138 ? 4.941 -18.609 -15.766 1 91.44 138 TRP B N 1
ATOM 3510 C CA . TRP B 1 138 ? 3.643 -17.969 -15.57 1 91.44 138 TRP B CA 1
ATOM 3511 C C . TRP B 1 138 ? 3.621 -16.578 -16.203 1 91.44 138 TRP B C 1
ATOM 3513 O O . TRP B 1 138 ? 2.605 -15.891 -16.141 1 91.44 138 TRP B O 1
ATOM 3523 N N . SER B 1 139 ? 4.652 -16.109 -16.766 1 87.25 139 SER B N 1
ATOM 3524 C CA . SER B 1 139 ? 4.793 -14.75 -17.281 1 87.25 139 SER B CA 1
ATOM 3525 C C . SER B 1 139 ? 3.91 -14.531 -18.5 1 87.25 139 SER B C 1
ATOM 3527 O O . SER B 1 139 ? 3.455 -15.492 -19.125 1 87.25 139 SER B O 1
ATOM 3529 N N . ASN B 1 140 ? 3.682 -13.25 -18.766 1 86.69 140 ASN B N 1
ATOM 3530 C CA . ASN B 1 140 ? 2.992 -12.867 -20 1 86.69 140 ASN B CA 1
ATOM 3531 C C . ASN B 1 140 ? 3.922 -12.93 -21.203 1 86.69 140 ASN B C 1
ATOM 3533 O O . ASN B 1 140 ? 4.301 -11.898 -21.766 1 86.69 140 ASN B O 1
ATOM 3537 N N . TRP B 1 141 ? 4.047 -14.156 -21.625 1 86.44 141 TRP B N 1
ATOM 3538 C CA . TRP B 1 141 ? 4.945 -14.367 -22.75 1 86.44 141 TRP B CA 1
ATOM 3539 C C . TRP B 1 141 ? 4.492 -13.555 -23.969 1 86.44 141 TRP B C 1
ATOM 3541 O O . TRP B 1 141 ? 3.301 -13.508 -24.281 1 86.44 141 TRP B O 1
ATOM 3551 N N . TYR B 1 142 ? 5.336 -12.773 -24.531 1 77.44 142 TYR B N 1
ATOM 3552 C CA . TYR B 1 142 ? 5.172 -12.031 -25.781 1 77.44 142 TYR B CA 1
ATOM 3553 C C . TYR B 1 142 ? 4.219 -10.859 -25.594 1 77.44 142 TYR B C 1
ATOM 3555 O O . TYR B 1 142 ? 3.766 -10.258 -26.578 1 77.44 142 TYR B O 1
ATOM 3563 N N . GLY B 1 143 ? 3.793 -10.508 -24.344 1 76.56 143 GLY B N 1
ATOM 3564 C CA . GLY B 1 143 ? 3.012 -9.32 -24.031 1 76.56 143 GLY B CA 1
ATOM 3565 C C . GLY B 1 143 ? 1.607 -9.367 -24.609 1 76.56 143 GLY B C 1
ATOM 3566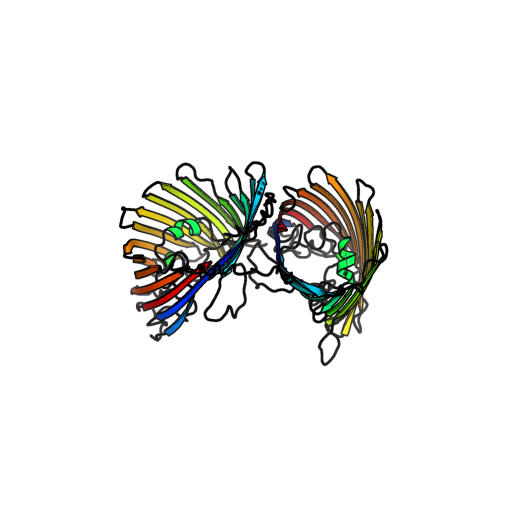 O O . GLY B 1 143 ? 1.034 -8.32 -24.938 1 76.56 143 GLY B O 1
ATOM 3567 N N . THR B 1 144 ? 1.044 -10.531 -24.766 1 70.81 144 THR B N 1
ATOM 3568 C CA . THR B 1 144 ? -0.215 -10.648 -25.484 1 70.81 144 THR B CA 1
ATOM 3569 C C . THR B 1 144 ? -1.384 -10.82 -24.516 1 70.81 144 THR B C 1
ATOM 3571 O O . THR B 1 144 ? -2.543 -10.648 -24.906 1 70.81 144 THR B O 1
ATOM 3574 N N . SER B 1 145 ? -0.928 -11.133 -23.281 1 67.69 145 SER B N 1
ATOM 3575 C CA . SER B 1 145 ? -2.029 -11.352 -22.359 1 67.69 145 SER B CA 1
ATOM 3576 C C . SER B 1 145 ? -2.424 -10.062 -21.656 1 67.69 145 SER B C 1
ATOM 3578 O O . SER B 1 145 ? -1.559 -9.273 -21.266 1 67.69 145 SER B O 1
ATOM 3580 N N . GLY B 1 146 ? -3.574 -9.438 -21.906 1 60.06 146 GLY B N 1
ATOM 3581 C CA . GLY B 1 146 ? -4.016 -8.156 -21.359 1 60.06 146 GLY B CA 1
ATOM 3582 C C . GLY B 1 146 ? -4.148 -8.156 -19.859 1 60.06 146 GLY B C 1
ATOM 3583 O O . GLY B 1 146 ? -3.715 -7.215 -19.188 1 60.06 146 GLY B O 1
ATOM 3584 N N . ASP B 1 147 ? -4.758 -9.172 -19.203 1 65.81 147 ASP B N 1
ATOM 3585 C CA . ASP B 1 147 ? -5.094 -9.055 -17.781 1 65.81 147 ASP B CA 1
ATOM 3586 C C . ASP B 1 147 ? -4.316 -10.062 -16.953 1 65.81 147 ASP B C 1
ATOM 3588 O O . ASP B 1 147 ? -4.387 -11.273 -17.203 1 65.81 147 ASP B O 1
ATOM 3592 N N . ALA B 1 148 ? -3.613 -9.578 -15.938 1 77.75 148 ALA B N 1
ATOM 3593 C CA . ALA B 1 148 ? -2.902 -10.359 -14.93 1 77.75 148 ALA B CA 1
ATOM 3594 C C . ALA B 1 148 ? -2.084 -11.477 -15.57 1 77.75 148 ALA B C 1
ATOM 3596 O O . ALA B 1 148 ? -2.123 -12.617 -15.125 1 77.75 148 ALA B O 1
ATOM 3597 N N . ASN B 1 149 ? -1.381 -11.273 -16.672 1 77.12 149 ASN B N 1
ATOM 3598 C CA . ASN B 1 149 ? -0.539 -12.242 -17.375 1 77.12 149 ASN B CA 1
ATOM 3599 C C . ASN B 1 149 ? -1.346 -13.453 -17.844 1 77.12 149 ASN B C 1
ATOM 3601 O O . ASN B 1 149 ? -0.778 -14.5 -18.156 1 77.12 149 ASN B O 1
ATOM 3605 N N . GLY B 1 150 ? -2.67 -13.375 -17.75 1 88.94 150 GLY B N 1
ATOM 3606 C CA . GLY B 1 150 ? -3.543 -14.453 -18.188 1 88.94 150 GLY B CA 1
ATOM 3607 C C . GLY B 1 150 ? -3.805 -15.477 -17.094 1 88.94 150 GLY B C 1
ATOM 3608 O O . GLY B 1 150 ? -4.426 -16.516 -17.344 1 88.94 150 GLY B O 1
ATOM 3609 N N . ILE B 1 151 ? -3.311 -15.18 -15.93 1 94.06 151 ILE B N 1
ATOM 3610 C CA . ILE B 1 151 ? -3.439 -16.188 -14.875 1 94.06 151 ILE B CA 1
ATOM 3611 C C . ILE B 1 151 ? -4.754 -15.977 -14.133 1 94.06 151 ILE B C 1
ATOM 3613 O O . ILE B 1 151 ? -5.113 -16.781 -13.258 1 94.06 151 ILE B O 1
ATOM 3617 N N . ARG B 1 152 ? -5.457 -14.969 -14.469 1 96.69 152 ARG B N 1
ATOM 3618 C CA . ARG B 1 152 ? -6.797 -14.703 -13.953 1 96.69 152 ARG B CA 1
ATOM 3619 C C . ARG B 1 152 ? -7.781 -14.445 -15.086 1 96.69 152 ARG B C 1
ATOM 3621 O O . ARG B 1 152 ? -7.379 -14.141 -16.203 1 96.69 152 ARG B O 1
ATOM 3628 N N . SER B 1 153 ? -9.039 -14.594 -14.742 1 96.19 153 SER B N 1
ATOM 3629 C CA . SER B 1 153 ? -10.094 -14.234 -15.68 1 96.19 153 SER B CA 1
ATOM 3630 C C . SER B 1 153 ? -11.234 -13.5 -14.977 1 96.19 153 SER B C 1
ATOM 3632 O O . SER B 1 153 ? -11.617 -13.867 -13.867 1 96.19 153 SER B O 1
ATOM 3634 N N . SER B 1 154 ? -11.695 -12.461 -15.648 1 96.19 154 SER B N 1
ATOM 3635 C CA . SER B 1 154 ? -12.945 -11.828 -15.258 1 96.19 154 SER B CA 1
ATOM 3636 C C . SER B 1 154 ? -14.141 -12.539 -15.891 1 96.19 154 SER B C 1
ATOM 3638 O O . SER B 1 154 ? -13.984 -13.32 -16.828 1 96.19 154 SER B O 1
ATOM 3640 N N . ASN B 1 155 ? -15.375 -12.258 -15.391 1 97.31 155 ASN B N 1
ATOM 3641 C CA . ASN B 1 155 ? -16.609 -12.766 -15.984 1 97.31 155 ASN B CA 1
ATOM 3642 C C . ASN B 1 155 ? -16.578 -14.281 -16.109 1 97.31 155 ASN B C 1
ATOM 3644 O O . ASN B 1 155 ? -16.922 -14.828 -17.172 1 97.31 155 ASN B O 1
ATOM 3648 N N . MET B 1 156 ? -16.109 -14.922 -15.094 1 98.12 156 MET B N 1
ATOM 3649 C CA . MET B 1 156 ? -15.898 -16.359 -15.188 1 98.12 156 MET B CA 1
ATOM 3650 C C . MET B 1 156 ? -16.891 -17.125 -14.328 1 98.12 156 MET B C 1
ATOM 3652 O O . MET B 1 156 ? -17.219 -16.688 -13.219 1 98.12 156 MET B O 1
ATOM 3656 N N . ILE B 1 157 ? -17.406 -18.172 -14.836 1 98.75 157 ILE B N 1
ATOM 3657 C CA . ILE B 1 157 ? -18.031 -19.234 -14.047 1 98.75 157 ILE B CA 1
ATOM 3658 C C . ILE B 1 157 ? -17.031 -20.391 -13.852 1 98.75 157 ILE B C 1
ATOM 3660 O O . ILE B 1 157 ? -16.422 -20.844 -14.805 1 98.75 157 ILE B O 1
ATOM 3664 N N . SER B 1 158 ? -16.828 -20.797 -12.664 1 98.88 158 SER B N 1
ATOM 3665 C CA . SER B 1 158 ? -15.93 -21.906 -12.391 1 98.88 158 SER B CA 1
ATOM 3666 C C . SER B 1 158 ? -16.594 -22.938 -11.484 1 98.88 158 SER B C 1
ATOM 3668 O O . SER B 1 158 ? -17.516 -22.625 -10.734 1 98.88 158 SER B O 1
ATOM 3670 N N . TYR B 1 159 ? -16.219 -24.156 -11.625 1 98.94 159 TYR B N 1
ATOM 3671 C CA . TYR B 1 159 ? -16.672 -25.297 -10.836 1 98.94 159 TYR B CA 1
ATOM 3672 C C . TYR B 1 159 ? -15.5 -26.094 -10.297 1 98.94 159 TYR B C 1
ATOM 3674 O O . TYR B 1 159 ? -14.531 -26.359 -11.016 1 98.94 159 TYR B O 1
ATOM 3682 N N . TYR B 1 160 ? -15.578 -26.469 -9.078 1 98.94 160 TYR B N 1
ATOM 3683 C CA . TYR B 1 160 ? -14.594 -27.312 -8.406 1 98.94 160 TYR B CA 1
ATOM 3684 C C . TYR B 1 160 ? -15.25 -28.516 -7.754 1 98.94 160 TYR B C 1
ATOM 3686 O O . TYR B 1 160 ? -16.25 -28.391 -7.047 1 98.94 160 TYR B O 1
ATOM 3694 N N . THR B 1 161 ? -14.633 -29.625 -7.852 1 98.88 161 THR B N 1
ATOM 3695 C CA . THR B 1 161 ? -15.203 -30.859 -7.312 1 98.88 161 THR B CA 1
ATOM 3696 C C . THR B 1 161 ? -14.883 -31 -5.828 1 98.88 161 THR B C 1
ATOM 3698 O O . THR B 1 161 ? -13.945 -30.375 -5.328 1 98.88 161 THR B O 1
ATOM 3701 N N . PRO B 1 162 ? -15.695 -31.812 -5.176 1 98.31 162 PRO B N 1
ATOM 3702 C CA . PRO B 1 162 ? -15.195 -32.312 -3.893 1 98.31 162 PRO B CA 1
ATOM 3703 C C . PRO B 1 162 ? -13.938 -33.156 -4.043 1 98.31 162 PRO B C 1
ATOM 3705 O O . PRO B 1 162 ? -13.484 -33.406 -5.164 1 98.31 162 PRO B O 1
ATOM 3708 N N . ASN B 1 163 ? -13.422 -33.469 -2.92 1 98.25 163 ASN B N 1
ATOM 3709 C CA . ASN B 1 163 ? -12.297 -34.406 -2.914 1 98.25 163 ASN B CA 1
ATOM 3710 C C . ASN B 1 163 ? -12.773 -35.875 -2.926 1 98.25 163 ASN B C 1
ATOM 3712 O O . ASN B 1 163 ? -13.453 -36.312 -1.999 1 98.25 163 ASN B O 1
ATOM 3716 N N . PHE B 1 164 ? -12.438 -36.594 -3.953 1 98.31 164 PHE B N 1
ATOM 3717 C CA . PHE B 1 164 ? -12.773 -38 -4.074 1 98.31 164 PHE B CA 1
ATOM 3718 C C . PHE B 1 164 ? -11.539 -38.875 -3.844 1 98.31 164 PHE B C 1
ATOM 3720 O O . PHE B 1 164 ? -10.938 -39.375 -4.797 1 98.31 164 PHE B O 1
ATOM 3727 N N . SER B 1 165 ? -11.203 -39.156 -2.6 1 97.88 165 SER B N 1
ATOM 3728 C CA . SER B 1 165 ? -10.062 -40 -2.205 1 97.88 165 SER B CA 1
ATOM 3729 C C . SER B 1 165 ? -8.773 -39.5 -2.85 1 97.88 165 SER B C 1
ATOM 3731 O O . SER B 1 165 ? -8.023 -40.281 -3.434 1 97.88 165 SER B O 1
ATOM 3733 N N . GLY B 1 166 ? -8.617 -38.188 -2.857 1 98.44 166 GLY B N 1
ATOM 3734 C CA . GLY B 1 166 ? -7.391 -37.594 -3.371 1 98.44 166 GLY B CA 1
ATOM 3735 C C . GLY B 1 166 ? -7.562 -36.969 -4.738 1 98.44 166 GLY B C 1
ATOM 3736 O O . GLY B 1 166 ? -6.727 -36.156 -5.164 1 98.44 166 GLY B O 1
ATOM 3737 N N . PHE B 1 167 ? -8.586 -37.344 -5.453 1 98.81 167 PHE B N 1
ATOM 3738 C CA . PHE B 1 167 ? -8.828 -36.812 -6.785 1 98.81 167 PHE B CA 1
ATOM 3739 C C . PHE B 1 167 ? -9.641 -35.531 -6.711 1 98.81 167 PHE B C 1
ATOM 3741 O O . PHE B 1 167 ? -10.664 -35.469 -6.016 1 98.81 167 PHE B O 1
ATOM 3748 N N . THR B 1 168 ? -9.234 -34.438 -7.32 1 98.88 168 THR B N 1
ATOM 3749 C CA . THR B 1 168 ? -9.984 -33.219 -7.477 1 98.88 168 THR B CA 1
ATOM 3750 C C . THR B 1 168 ? -9.891 -32.688 -8.914 1 98.88 168 THR B C 1
ATOM 3752 O O . THR B 1 168 ? -8.984 -33.062 -9.656 1 98.88 168 THR B O 1
ATOM 3755 N N . ALA B 1 169 ? -10.883 -31.922 -9.273 1 98.94 169 ALA B N 1
ATOM 3756 C CA . ALA B 1 169 ? -10.891 -31.281 -10.586 1 98.94 169 ALA B CA 1
ATOM 3757 C C . ALA B 1 169 ? -11.523 -29.891 -10.516 1 98.94 169 ALA B C 1
ATOM 3759 O O . ALA B 1 169 ? -12.266 -29.578 -9.586 1 98.94 169 ALA B O 1
ATOM 3760 N N . GLY B 1 170 ? -11.18 -29.062 -11.414 1 98.94 170 GLY B N 1
ATOM 3761 C CA . GLY B 1 170 ? -11.758 -27.75 -11.602 1 98.94 170 GLY B CA 1
ATOM 3762 C C . GLY B 1 170 ? -11.898 -27.344 -13.055 1 98.94 170 GLY B C 1
ATOM 3763 O O . GLY B 1 170 ? -11.086 -27.75 -13.891 1 98.94 170 GLY B O 1
ATOM 3764 N N . LEU B 1 171 ? -12.891 -26.609 -13.297 1 98.88 171 LEU B N 1
ATOM 3765 C CA . LEU B 1 171 ? -13.156 -26.109 -14.641 1 98.88 171 LEU B CA 1
ATOM 3766 C C . LEU B 1 171 ? -13.625 -24.656 -14.586 1 98.88 171 LEU B C 1
ATOM 3768 O O . LEU B 1 171 ? -14.328 -24.266 -13.648 1 98.88 171 LEU B O 1
ATOM 3772 N N . GLY B 1 172 ? -13.227 -23.891 -15.641 1 98.75 172 GLY B N 1
ATOM 3773 C CA . GLY B 1 172 ? -13.672 -22.5 -15.727 1 98.75 172 GLY B CA 1
ATOM 3774 C C . GLY B 1 172 ? -13.93 -22.047 -17.141 1 98.75 172 GLY B C 1
ATOM 3775 O O . GLY B 1 172 ? -13.258 -22.484 -18.078 1 98.75 172 GLY B O 1
ATOM 3776 N N . TYR B 1 173 ? -14.898 -21.203 -17.266 1 98.75 173 TYR B N 1
ATOM 3777 C CA . TYR B 1 173 ? -15.195 -20.5 -18.516 1 98.75 173 TYR B CA 1
ATOM 3778 C C . TYR B 1 173 ? -15.359 -19 -18.266 1 98.75 173 TYR B C 1
ATOM 3780 O O . TYR B 1 173 ? -16.266 -18.578 -17.547 1 98.75 173 TYR B O 1
ATOM 3788 N N . GLY B 1 174 ? -14.492 -18.25 -18.953 1 98 174 GLY B N 1
ATOM 3789 C CA . GLY B 1 174 ? -14.578 -16.797 -18.891 1 98 174 GLY B CA 1
ATOM 3790 C C . GLY B 1 174 ? -15.172 -16.188 -20.141 1 98 174 GLY B C 1
ATOM 3791 O O . GLY B 1 174 ? -14.648 -16.359 -21.234 1 98 174 GLY B O 1
ATOM 3792 N N . PHE B 1 175 ? -16.188 -15.453 -19.953 1 97.12 175 PHE B N 1
ATOM 3793 C CA . PHE B 1 175 ? -16.875 -14.828 -21.078 1 97.12 175 PHE B CA 1
ATOM 3794 C C . PHE B 1 175 ? -16.078 -13.625 -21.594 1 97.12 175 PHE B C 1
ATOM 3796 O O . PHE B 1 175 ? -15.516 -12.867 -20.812 1 97.12 175 PHE B O 1
ATOM 3803 N N . ASP B 1 176 ? -16.062 -13.445 -22.891 1 93.12 176 ASP B N 1
ATOM 3804 C CA . ASP B 1 176 ? -15.352 -12.312 -23.484 1 93.12 176 ASP B CA 1
ATOM 3805 C C . ASP B 1 176 ? -16.203 -11.039 -23.406 1 93.12 176 ASP B C 1
ATOM 3807 O O . ASP B 1 176 ? -15.656 -9.93 -23.422 1 93.12 176 ASP B O 1
ATOM 3811 N N . GLU B 1 177 ? -17.438 -11.227 -23.406 1 92.88 177 GLU B N 1
ATOM 3812 C CA . GLU B 1 177 ? -18.422 -10.156 -23.391 1 92.88 177 GLU B CA 1
ATOM 3813 C C . GLU B 1 177 ? -18.234 -9.211 -24.578 1 92.88 177 GLU B C 1
ATOM 3815 O O . GLU B 1 177 ? -18.391 -8 -24.438 1 92.88 177 GLU B O 1
ATOM 3820 N N . GLN B 1 178 ? -17.828 -9.766 -25.703 1 91.56 178 GLN B N 1
ATOM 3821 C CA . GLN B 1 178 ? -17.625 -9.016 -26.938 1 91.56 178 GLN B CA 1
ATOM 3822 C C . GLN B 1 178 ? -18.75 -9.273 -27.938 1 91.56 178 GLN B C 1
ATOM 3824 O O . GLN B 1 178 ? -19.297 -10.375 -28 1 91.56 178 GLN B O 1
ATOM 3829 N N . THR B 1 179 ? -19.078 -8.219 -28.641 1 92.62 179 THR B N 1
ATOM 3830 C CA . THR B 1 179 ? -20.062 -8.375 -29.703 1 92.62 179 THR B CA 1
ATOM 3831 C C . THR B 1 179 ? -19.406 -8.953 -30.969 1 92.62 179 THR B C 1
ATOM 3833 O O . THR B 1 179 ? -20.094 -9.539 -31.812 1 92.62 179 THR B O 1
ATOM 3836 N N . SER B 1 180 ? -18.156 -8.594 -31.141 1 91.5 180 SER B N 1
ATOM 3837 C CA . SER B 1 180 ? -17.359 -9.133 -32.219 1 91.5 180 SER B CA 1
ATOM 3838 C C . SER B 1 180 ? -16.016 -9.641 -31.734 1 91.5 180 SER B C 1
ATOM 3840 O O . SER B 1 180 ? -15.398 -9.023 -30.859 1 91.5 180 SER B O 1
ATOM 3842 N N . GLY B 1 181 ? -15.641 -10.82 -32.281 1 91.12 181 GLY B N 1
ATOM 3843 C CA . GLY B 1 181 ? -14.422 -11.453 -31.797 1 91.12 181 GLY B CA 1
ATOM 3844 C C . GLY B 1 181 ? -14.609 -12.172 -30.469 1 91.12 181 GLY B C 1
ATOM 3845 O O . GLY B 1 181 ? -15.742 -12.406 -30.047 1 91.12 181 GLY B O 1
ATOM 3846 N N . LYS B 1 182 ? -13.461 -12.688 -29.906 1 93.31 182 LYS B N 1
ATOM 3847 C CA . LYS B 1 182 ? -13.562 -13.492 -28.688 1 93.31 182 LYS B CA 1
ATOM 3848 C C . LYS B 1 182 ? -12.461 -13.117 -27.688 1 93.31 182 LYS B C 1
ATOM 3850 O O . LYS B 1 182 ? -12.148 -13.891 -26.797 1 93.31 182 LYS B O 1
ATOM 3855 N N . ALA B 1 183 ? -11.805 -11.93 -27.906 1 92.12 183 ALA B N 1
ATOM 3856 C CA . ALA B 1 183 ? -10.734 -11.547 -27 1 92.12 183 ALA B CA 1
ATOM 3857 C C . ALA B 1 183 ? -11.219 -11.508 -25.562 1 92.12 183 ALA B C 1
ATOM 3859 O O . ALA B 1 183 ? -12.273 -10.922 -25.266 1 92.12 183 ALA B O 1
ATOM 3860 N N . GLY B 1 184 ? -10.477 -12.172 -24.703 1 92.31 184 GLY B N 1
ATOM 3861 C CA . GLY B 1 184 ? -10.836 -12.203 -23.297 1 92.31 184 GLY B CA 1
ATOM 3862 C C . GLY B 1 184 ? -11.484 -13.508 -22.875 1 92.31 184 GLY B C 1
ATOM 3863 O O . GLY B 1 184 ? -11.594 -13.789 -21.672 1 92.31 184 GLY B O 1
ATOM 3864 N N . ARG B 1 185 ? -11.938 -14.289 -23.797 1 95.75 185 ARG B N 1
ATOM 3865 C CA . ARG B 1 185 ? -12.57 -15.57 -23.484 1 95.75 185 ARG B CA 1
ATOM 3866 C C . ARG B 1 185 ? -11.555 -16.562 -22.922 1 95.75 185 ARG B C 1
ATOM 3868 O O . ARG B 1 185 ? -10.414 -16.625 -23.391 1 95.75 185 ARG B O 1
ATOM 3875 N N . TYR B 1 186 ? -11.977 -17.25 -21.938 1 96.94 186 TYR B N 1
ATOM 3876 C CA . TYR B 1 186 ? -11.125 -18.25 -21.312 1 96.94 186 TYR B CA 1
ATOM 3877 C C . TYR B 1 186 ? -11.867 -19.562 -21.141 1 96.94 186 TYR B C 1
ATOM 3879 O O . TYR B 1 186 ? -13.062 -19.594 -20.828 1 96.94 186 TYR B O 1
ATOM 3887 N N . VAL B 1 187 ? -11.211 -20.656 -21.406 1 98.31 187 VAL B N 1
ATOM 3888 C CA . VAL B 1 187 ? -11.664 -21.984 -21.016 1 98.31 187 VAL B CA 1
ATOM 3889 C C . VAL B 1 187 ? -10.477 -22.797 -20.5 1 98.31 187 VAL B C 1
ATOM 3891 O O . VAL B 1 187 ? -9.383 -22.734 -21.062 1 98.31 187 VAL B O 1
ATOM 3894 N N . GLY B 1 188 ? -10.633 -23.469 -19.406 1 98.56 188 GLY B N 1
ATOM 3895 C CA . GLY B 1 188 ? -9.547 -24.297 -18.891 1 98.56 188 GLY B CA 1
ATOM 3896 C C . GLY B 1 188 ? -9.914 -25.047 -17.641 1 98.56 188 GLY B C 1
ATOM 3897 O O . GLY B 1 188 ? -11.016 -24.906 -17.109 1 98.56 188 GLY B O 1
ATOM 3898 N N . GLY B 1 189 ? -9.031 -25.844 -17.203 1 98.81 189 GLY B N 1
ATOM 3899 C CA . GLY B 1 189 ? -9.266 -26.672 -16.031 1 98.81 189 GLY B CA 1
ATOM 3900 C C . GLY B 1 189 ? -8.07 -27.531 -15.656 1 98.81 189 GLY B C 1
ATOM 3901 O O . GLY B 1 189 ? -6.988 -27.375 -16.219 1 98.81 189 GLY B O 1
ATOM 3902 N N . TYR B 1 190 ? -8.32 -28.344 -14.617 1 98.94 190 TYR B N 1
ATOM 3903 C CA . TYR B 1 190 ? -7.285 -29.266 -14.148 1 98.94 190 TYR B CA 1
ATOM 3904 C C . TYR B 1 190 ? -7.902 -30.547 -13.609 1 98.94 190 TYR B C 1
ATOM 3906 O O . TYR B 1 190 ? -9.094 -30.578 -13.289 1 98.94 190 TYR B O 1
ATOM 3914 N N . VAL B 1 191 ? -7.152 -31.562 -13.617 1 98.94 191 VAL B N 1
ATOM 3915 C CA . VAL B 1 191 ? -7.34 -32.75 -12.789 1 98.94 191 VAL B CA 1
ATOM 3916 C C . VAL B 1 191 ? -6.109 -32.969 -11.914 1 98.94 191 VAL B C 1
ATOM 3918 O O . VAL B 1 191 ? -4.977 -32.75 -12.352 1 98.94 191 VAL B O 1
ATOM 3921 N N . ALA B 1 192 ? -6.395 -33.375 -10.703 1 98.94 192 ALA B N 1
ATOM 3922 C CA . ALA B 1 192 ? -5.285 -33.562 -9.766 1 98.94 192 ALA B CA 1
ATOM 3923 C C . ALA B 1 192 ? -5.512 -34.75 -8.867 1 98.94 192 ALA B C 1
ATOM 3925 O O . ALA B 1 192 ? -6.648 -35.219 -8.695 1 98.94 192 ALA B O 1
ATOM 3926 N N . TYR B 1 193 ? -4.48 -35.25 -8.438 1 98.94 193 TYR B N 1
ATOM 3927 C CA . TYR B 1 193 ? -4.469 -36.312 -7.438 1 98.94 193 TYR B CA 1
ATOM 3928 C C . TYR B 1 193 ? -3.475 -36 -6.324 1 98.94 193 TYR B C 1
ATOM 3930 O O . TYR B 1 193 ? -2.297 -35.75 -6.59 1 98.94 193 TYR B O 1
ATOM 3938 N N . GLU B 1 194 ? -3.922 -36 -5.156 1 98.62 194 GLU B N 1
ATOM 3939 C CA . GLU B 1 194 ? -3.098 -35.781 -3.969 1 98.62 194 GLU B CA 1
ATOM 3940 C C . GLU B 1 194 ? -3.447 -36.781 -2.875 1 98.62 194 GLU B C 1
ATOM 3942 O O . GLU B 1 194 ? -4.562 -36.781 -2.354 1 98.62 194 GLU B O 1
ATOM 3947 N N . ASN B 1 195 ? -2.52 -37.562 -2.531 1 97.56 195 ASN B N 1
ATOM 3948 C CA . ASN B 1 195 ? -2.682 -38.562 -1.509 1 97.56 195 ASN B CA 1
ATOM 3949 C C . ASN B 1 195 ? -1.34 -38.969 -0.906 1 97.56 195 ASN B C 1
ATOM 3951 O O . ASN B 1 195 ? -0.44 -39.438 -1.624 1 97.56 195 ASN B O 1
ATOM 3955 N N . GLY B 1 196 ? -1.233 -38.875 0.44 1 96.88 196 GLY B N 1
ATOM 3956 C CA . GLY B 1 196 ? 0.039 -39.156 1.085 1 96.88 196 GLY B CA 1
ATOM 3957 C C . GLY B 1 196 ? 1.149 -38.219 0.65 1 96.88 196 GLY B C 1
ATOM 3958 O O . GLY B 1 196 ? 0.986 -37 0.681 1 96.88 196 GLY B O 1
ATOM 3959 N N . PRO B 1 197 ? 2.291 -38.844 0.247 1 97.94 197 PRO B N 1
ATOM 3960 C CA . PRO B 1 197 ? 3.445 -38 -0.085 1 97.94 197 PRO B CA 1
ATOM 3961 C C . PRO B 1 197 ? 3.389 -37.438 -1.511 1 97.94 197 PRO B C 1
ATOM 3963 O O . PRO B 1 197 ? 4.227 -36.625 -1.896 1 97.94 197 PRO B O 1
ATOM 3966 N N . LEU B 1 198 ? 2.393 -37.906 -2.266 1 98.56 198 LEU B N 1
ATOM 3967 C CA . LEU B 1 198 ? 2.381 -37.594 -3.689 1 98.56 198 LEU B CA 1
ATOM 3968 C C . LEU B 1 198 ? 1.288 -36.594 -4.016 1 98.56 198 LEU B C 1
ATOM 3970 O O . LEU B 1 198 ? 0.166 -36.688 -3.518 1 98.56 198 LEU B O 1
ATOM 3974 N N . GLY B 1 199 ? 1.597 -35.656 -4.816 1 98.81 199 GLY B N 1
ATOM 3975 C CA . GLY B 1 199 ? 0.662 -34.781 -5.496 1 98.81 199 GLY B CA 1
ATOM 3976 C C . GLY B 1 199 ? 1.003 -34.562 -6.957 1 98.81 199 GLY B C 1
ATOM 3977 O O . GLY B 1 199 ? 2.174 -34.406 -7.312 1 98.81 199 GLY B O 1
ATOM 3978 N N . VAL B 1 200 ? 0.025 -34.625 -7.785 1 98.88 200 VAL B N 1
ATOM 3979 C CA . VAL B 1 200 ? 0.228 -34.375 -9.211 1 98.88 200 VAL B CA 1
ATOM 3980 C C . VAL B 1 200 ? -1.006 -33.688 -9.797 1 98.88 200 VAL B C 1
ATOM 3982 O O . VAL B 1 200 ? -2.131 -33.938 -9.352 1 98.88 200 VAL B O 1
ATOM 3985 N N . ALA B 1 201 ? -0.793 -32.844 -10.711 1 98.94 201 ALA B N 1
ATOM 3986 C CA . ALA B 1 201 ? -1.886 -32.188 -11.414 1 98.94 201 ALA B CA 1
ATOM 3987 C C . ALA B 1 201 ? -1.541 -31.953 -12.883 1 98.94 201 ALA B C 1
ATOM 3989 O O . ALA B 1 201 ? -0.373 -31.766 -13.227 1 98.94 201 ALA B O 1
ATOM 3990 N N . VAL B 1 202 ? -2.482 -32.031 -13.688 1 98.94 202 VAL B N 1
ATOM 3991 C CA . VAL B 1 202 ? -2.408 -31.625 -15.094 1 98.94 202 VAL B CA 1
ATOM 3992 C C . VAL B 1 202 ? -3.459 -30.562 -15.375 1 98.94 202 VAL B C 1
ATOM 3994 O O . VAL B 1 202 ? -4.602 -30.656 -14.922 1 98.94 202 VAL B O 1
ATOM 3997 N N . SER B 1 203 ? -3.057 -29.516 -16.047 1 98.88 203 SER B N 1
ATOM 3998 C CA . SER B 1 203 ? -4.004 -28.469 -16.422 1 98.88 203 SER B CA 1
ATOM 3999 C C . SER B 1 203 ? -3.867 -28.109 -17.906 1 98.88 203 SER B C 1
ATOM 4001 O O . SER B 1 203 ? -2.803 -28.297 -18.5 1 98.88 203 SER B O 1
ATOM 4003 N N . TYR B 1 204 ? -4.918 -27.688 -18.438 1 98.75 204 TYR B N 1
ATOM 4004 C CA . TYR B 1 204 ? -4.973 -27.094 -19.766 1 98.75 204 TYR B CA 1
ATOM 4005 C C . TYR B 1 204 ? -5.809 -25.812 -19.766 1 98.75 204 TYR B C 1
ATOM 4007 O O . TYR B 1 204 ? -6.953 -25.812 -19.297 1 98.75 204 TYR B O 1
ATOM 4015 N N . ASP B 1 205 ? -5.227 -24.766 -20.281 1 97.25 205 ASP B N 1
ATOM 4016 C CA . ASP B 1 205 ? -5.879 -23.469 -20.328 1 97.25 205 ASP B CA 1
ATOM 4017 C C . ASP B 1 205 ? -5.82 -22.875 -21.734 1 97.25 205 ASP B C 1
ATOM 4019 O O . ASP B 1 205 ? -4.793 -22.969 -22.406 1 97.25 205 ASP B O 1
ATOM 4023 N N . GLN B 1 206 ? -6.926 -22.344 -22.141 1 96.69 206 GLN B N 1
ATOM 4024 C CA . GLN B 1 206 ? -7 -21.656 -23.422 1 96.69 206 GLN B CA 1
ATOM 4025 C C . GLN B 1 206 ? -7.602 -20.266 -23.266 1 96.69 206 GLN B C 1
ATOM 4027 O O . GLN B 1 206 ? -8.586 -20.078 -22.547 1 96.69 206 GLN B O 1
ATOM 4032 N N . ARG B 1 207 ? -6.984 -19.297 -23.906 1 95.69 207 ARG B N 1
ATOM 4033 C CA . ARG B 1 207 ? -7.457 -17.922 -23.875 1 95.69 207 ARG B CA 1
ATOM 4034 C C . ARG B 1 207 ? -7.422 -17.297 -25.266 1 95.69 207 ARG B C 1
ATOM 4036 O O . ARG B 1 207 ? -6.457 -17.469 -26 1 95.69 207 ARG B O 1
ATOM 4043 N N . ASN B 1 208 ? -8.523 -16.641 -25.625 1 94.69 208 ASN B N 1
ATOM 4044 C CA . ASN B 1 208 ? -8.523 -15.797 -26.812 1 94.69 208 ASN B CA 1
ATOM 4045 C C . ASN B 1 208 ? -7.953 -14.414 -26.516 1 94.69 208 ASN B C 1
ATOM 4047 O O . ASN B 1 208 ? -8.305 -13.789 -25.516 1 94.69 208 ASN B O 1
ATOM 4051 N N . LEU B 1 209 ? -7.051 -14.047 -27.375 1 92.88 209 LEU B N 1
ATOM 4052 C CA . LEU B 1 209 ? -6.371 -12.766 -27.234 1 92.88 209 LEU B CA 1
ATOM 4053 C C . LEU B 1 209 ? -6.82 -11.781 -28.312 1 92.88 209 LEU B C 1
ATOM 4055 O O . LEU B 1 209 ? -7.695 -12.102 -29.109 1 92.88 209 LEU B O 1
ATOM 4059 N N . ALA B 1 210 ? -6.32 -10.594 -28.203 1 88.94 210 ALA B N 1
ATOM 4060 C CA . ALA B 1 210 ? -6.617 -9.602 -29.234 1 88.94 210 ALA B CA 1
ATOM 4061 C C . ALA B 1 210 ? -6.145 -10.086 -30.609 1 88.94 210 ALA B C 1
ATOM 4063 O O . ALA B 1 210 ? -5.324 -11 -30.703 1 88.94 210 ALA B O 1
ATOM 4064 N N . ALA B 1 211 ? -6.738 -9.539 -31.672 1 87.88 211 ALA B N 1
ATOM 4065 C CA . ALA B 1 211 ? -6.355 -9.805 -33.062 1 87.88 211 ALA B CA 1
ATOM 4066 C C . ALA B 1 211 ? -6.5 -11.289 -33.375 1 87.88 211 ALA B C 1
ATOM 4068 O O . ALA B 1 211 ? -5.66 -11.852 -34.094 1 87.88 211 ALA B O 1
ATOM 4069 N N . ASP B 1 212 ? -7.387 -11.977 -32.719 1 89.44 212 ASP B N 1
ATOM 4070 C CA . ASP B 1 212 ? -7.797 -13.344 -33 1 89.44 212 ASP B CA 1
ATOM 4071 C C . ASP B 1 212 ? -6.688 -14.336 -32.625 1 89.44 212 ASP B C 1
ATOM 4073 O O . ASP B 1 212 ? -6.672 -15.461 -33.125 1 89.44 212 ASP B O 1
ATOM 4077 N N . ALA B 1 213 ? -5.766 -13.836 -31.875 1 91.75 213 ALA B N 1
ATOM 4078 C CA . ALA B 1 213 ? -4.758 -14.758 -31.375 1 91.75 213 ALA B CA 1
ATOM 4079 C C . ALA B 1 213 ? -5.324 -15.625 -30.25 1 91.75 213 ALA B C 1
ATOM 4081 O O . ALA B 1 213 ? -6.328 -15.266 -29.625 1 91.75 213 ALA B O 1
ATOM 4082 N N . GLU B 1 214 ? -4.746 -16.812 -30.078 1 93.81 214 GLU B N 1
ATOM 4083 C CA . GLU B 1 214 ? -5.125 -17.734 -29.016 1 93.81 214 GLU B CA 1
ATOM 4084 C C . GLU B 1 214 ? -3.902 -18.25 -28.266 1 93.81 214 GLU B C 1
ATOM 4086 O O . GLU B 1 214 ? -2.895 -18.609 -28.875 1 93.81 214 GLU B O 1
ATOM 4091 N N . ARG B 1 215 ? -3.988 -18.219 -26.984 1 94.94 215 ARG B N 1
ATOM 4092 C CA . ARG B 1 215 ? -2.941 -18.812 -26.172 1 94.94 215 ARG B CA 1
ATOM 4093 C C . ARG B 1 215 ? -3.436 -20.094 -25.5 1 94.94 215 ARG B C 1
ATOM 4095 O O . ARG B 1 215 ? -4.531 -20.125 -24.938 1 94.94 215 ARG B O 1
ATOM 4102 N N . ASN B 1 216 ? -2.715 -21.078 -25.609 1 95 216 ASN B N 1
ATOM 4103 C CA . ASN B 1 216 ? -2.98 -22.281 -24.828 1 95 216 ASN B CA 1
ATOM 4104 C C . ASN B 1 216 ? -1.788 -22.641 -23.938 1 95 216 ASN B C 1
ATOM 4106 O O . ASN B 1 216 ? -0.646 -22.312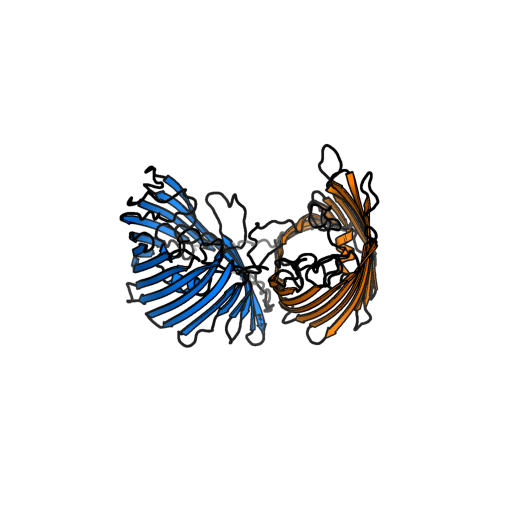 -24.281 1 95 216 ASN B O 1
ATOM 4110 N N . ALA B 1 217 ? -2.02 -23.312 -22.828 1 96.62 217 ALA B N 1
ATOM 4111 C CA . ALA B 1 217 ? -0.99 -23.781 -21.906 1 96.62 217 ALA B CA 1
ATOM 4112 C C . ALA B 1 217 ? -1.331 -25.172 -21.359 1 96.62 217 ALA B C 1
ATOM 4114 O O . ALA B 1 217 ? -2.414 -25.375 -20.797 1 96.62 217 ALA B O 1
ATOM 4115 N N . LEU B 1 218 ? -0.47 -26.062 -21.609 1 98.75 218 LEU B N 1
ATOM 4116 C CA . LEU B 1 218 ? -0.5 -27.375 -20.953 1 98.75 218 LEU B CA 1
ATOM 4117 C C . LEU B 1 218 ? 0.554 -27.453 -19.859 1 98.75 218 LEU B C 1
ATOM 4119 O O . LEU B 1 218 ? 1.739 -27.234 -20.109 1 98.75 218 LEU B O 1
ATOM 4123 N N . THR B 1 219 ? 0.116 -27.781 -18.656 1 98.88 219 THR B N 1
ATOM 4124 C CA . THR B 1 219 ? 1.038 -27.844 -17.531 1 98.88 219 THR B CA 1
ATOM 4125 C C . THR B 1 219 ? 0.864 -29.141 -16.75 1 98.88 219 THR B C 1
ATOM 4127 O O . THR B 1 219 ? -0.262 -29.562 -16.469 1 98.88 219 THR B O 1
ATOM 4130 N N . VAL B 1 220 ? 1.876 -29.797 -16.516 1 98.94 220 VAL B N 1
ATOM 4131 C CA . VAL B 1 220 ? 1.945 -30.891 -15.562 1 98.94 220 VAL B CA 1
ATOM 4132 C C . VAL B 1 220 ? 2.84 -30.5 -14.391 1 98.94 220 VAL B C 1
ATOM 4134 O O . VAL B 1 220 ? 3.967 -30.047 -14.586 1 98.94 220 VAL B O 1
ATOM 4137 N N . ALA B 1 221 ? 2.336 -30.656 -13.188 1 98.88 221 ALA B N 1
ATOM 4138 C CA . ALA B 1 221 ? 3.102 -30.297 -12 1 98.88 221 ALA B CA 1
ATOM 4139 C C . ALA B 1 221 ? 2.857 -31.281 -10.859 1 98.88 221 ALA B C 1
ATOM 4141 O O . ALA B 1 221 ? 1.824 -31.953 -10.82 1 98.88 221 ALA B O 1
ATOM 4142 N N . GLY B 1 222 ? 3.842 -31.344 -9.992 1 98.81 222 GLY B N 1
ATOM 4143 C CA . GLY B 1 222 ? 3.674 -32.281 -8.875 1 98.81 222 GLY B CA 1
ATOM 4144 C C . GLY B 1 222 ? 4.73 -32.125 -7.801 1 98.81 222 GLY B C 1
ATOM 4145 O O . GLY B 1 222 ? 5.629 -31.281 -7.926 1 98.81 222 GLY B O 1
ATOM 4146 N N . SER B 1 223 ? 4.52 -32.844 -6.746 1 98.75 223 SER B N 1
ATOM 4147 C CA . SER B 1 223 ? 5.461 -32.906 -5.629 1 98.75 223 SER B CA 1
ATOM 4148 C C . SER B 1 223 ? 5.492 -34.281 -4.984 1 98.75 223 SER B C 1
ATOM 4150 O O . SER B 1 223 ? 4.566 -35.062 -5.16 1 98.75 223 SER B O 1
ATOM 4152 N N . TYR B 1 224 ? 6.555 -34.531 -4.371 1 98.81 224 TYR B N 1
ATOM 4153 C CA . TYR B 1 224 ? 6.734 -35.75 -3.574 1 98.81 224 TYR B CA 1
ATOM 4154 C C . TYR B 1 224 ? 7.461 -35.438 -2.271 1 98.81 224 TYR B C 1
ATOM 4156 O O . TYR B 1 224 ? 8.578 -34.906 -2.285 1 98.81 224 TYR B O 1
ATOM 4164 N N . ASN B 1 225 ? 6.801 -35.812 -1.126 1 98.25 225 ASN B N 1
ATOM 4165 C CA . ASN B 1 225 ? 7.379 -35.594 0.196 1 98.25 225 ASN B CA 1
ATOM 4166 C C . ASN B 1 225 ? 8.211 -36.781 0.652 1 98.25 225 ASN B C 1
ATOM 4168 O O . ASN B 1 225 ? 7.664 -37.844 0.974 1 98.25 225 ASN B O 1
ATOM 4172 N N . LEU B 1 226 ? 9.469 -36.625 0.786 1 97.88 226 LEU B N 1
ATOM 4173 C CA . LEU B 1 226 ? 10.375 -37.656 1.239 1 97.88 226 LEU B CA 1
ATOM 4174 C C . LEU B 1 226 ? 10.562 -37.594 2.752 1 97.88 226 LEU B C 1
ATOM 4176 O O . LEU B 1 226 ? 11.586 -38.031 3.275 1 97.88 226 LEU B O 1
ATOM 4180 N N . ASN B 1 227 ? 9.609 -37.031 3.494 1 93.81 227 ASN B N 1
ATOM 4181 C CA . ASN B 1 227 ? 9.586 -36.844 4.941 1 93.81 227 ASN B CA 1
ATOM 4182 C C . ASN B 1 227 ? 10.383 -35.625 5.379 1 93.81 227 ASN B C 1
ATOM 4184 O O . ASN B 1 227 ? 9.828 -34.688 5.969 1 93.81 227 ASN B O 1
ATOM 4188 N N . VAL B 1 228 ? 11.625 -35.531 4.957 1 95.94 228 VAL B N 1
ATOM 4189 C CA . VAL B 1 228 ? 12.422 -34.375 5.32 1 95.94 228 VAL B CA 1
ATOM 4190 C C . VAL B 1 228 ? 12.508 -33.406 4.129 1 95.94 228 VAL B C 1
ATOM 4192 O O . VAL B 1 228 ? 12.328 -32.188 4.281 1 95.94 228 VAL B O 1
ATOM 4195 N N . VAL B 1 229 ? 12.734 -33.938 3.018 1 98.25 229 VAL B N 1
ATOM 4196 C CA . VAL B 1 229 ? 12.883 -33.156 1.793 1 98.25 229 VAL B CA 1
ATOM 4197 C C . VAL B 1 229 ? 11.617 -33.312 0.942 1 98.25 229 VAL B C 1
ATOM 4199 O O . VAL B 1 229 ? 11.086 -34.406 0.779 1 98.25 229 VAL B O 1
ATOM 4202 N N . LYS B 1 230 ? 11.133 -32.219 0.443 1 98.5 230 LYS B N 1
ATOM 4203 C CA . LYS B 1 230 ? 10.047 -32.219 -0.533 1 98.5 230 LYS B CA 1
ATOM 4204 C C . LYS B 1 230 ? 10.547 -31.812 -1.917 1 98.5 230 LYS B C 1
ATOM 4206 O O . LYS B 1 230 ? 11.242 -30.797 -2.064 1 98.5 230 LYS B O 1
ATOM 4211 N N . LEU B 1 231 ? 10.211 -32.625 -2.83 1 98.81 231 LEU B N 1
ATOM 4212 C CA . LEU B 1 231 ? 10.57 -32.344 -4.219 1 98.81 231 LEU B CA 1
ATOM 4213 C C . LEU B 1 231 ? 9.383 -31.797 -4.996 1 98.81 231 LEU B C 1
ATOM 4215 O O . LEU B 1 231 ? 8.25 -32.25 -4.789 1 98.81 231 LEU B O 1
ATOM 4219 N N . ASN B 1 232 ? 9.586 -30.875 -5.879 1 98.69 232 ASN B N 1
ATOM 4220 C CA . ASN B 1 232 ? 8.578 -30.297 -6.766 1 98.69 232 ASN B CA 1
ATOM 4221 C C . ASN B 1 232 ? 9.07 -30.25 -8.211 1 98.69 232 ASN B C 1
ATOM 4223 O O . ASN B 1 232 ? 10.258 -30.062 -8.461 1 98.69 232 ASN B O 1
ATOM 4227 N N . ALA B 1 233 ? 8.164 -30.422 -9.094 1 98.81 233 ALA B N 1
ATOM 4228 C CA . ALA B 1 233 ? 8.492 -30.312 -10.516 1 98.81 233 ALA B CA 1
ATOM 4229 C C . ALA B 1 233 ? 7.34 -29.688 -11.297 1 98.81 233 ALA B C 1
ATOM 4231 O O . ALA B 1 233 ? 6.172 -29.906 -10.961 1 98.81 233 ALA B O 1
ATOM 4232 N N . ILE B 1 234 ? 7.656 -28.922 -12.305 1 98.88 234 ILE B N 1
ATOM 4233 C CA . ILE B 1 234 ? 6.695 -28.344 -13.234 1 98.88 234 ILE B CA 1
ATOM 4234 C C . ILE B 1 234 ? 7.188 -28.516 -14.664 1 98.88 234 ILE B C 1
ATOM 4236 O O . ILE B 1 234 ? 8.367 -28.297 -14.961 1 98.88 234 ILE B O 1
ATOM 4240 N N . VAL B 1 235 ? 6.355 -28.984 -15.562 1 98.88 235 VAL B N 1
ATOM 4241 C CA . VAL B 1 235 ? 6.535 -29.016 -17.016 1 98.88 235 VAL B CA 1
ATOM 4242 C C . VAL B 1 235 ? 5.383 -28.281 -17.688 1 98.88 235 VAL B C 1
ATOM 4244 O O . VAL B 1 235 ? 4.215 -28.609 -17.469 1 98.88 235 VAL B O 1
ATOM 4247 N N . GLN B 1 236 ? 5.758 -27.297 -18.484 1 98.69 236 GLN B N 1
ATOM 4248 C CA . GLN B 1 236 ? 4.723 -26.469 -19.094 1 98.69 236 GLN B CA 1
ATOM 4249 C C . GLN B 1 236 ? 5.047 -26.141 -20.547 1 98.69 236 GLN B C 1
ATOM 4251 O O . GLN B 1 236 ? 6.199 -25.875 -20.875 1 98.69 236 GLN B O 1
ATOM 4256 N N . GLN B 1 237 ? 4.094 -26.234 -21.375 1 98.25 237 GLN B N 1
ATOM 4257 C CA . GLN B 1 237 ? 4.172 -25.688 -22.719 1 98.25 237 GLN B CA 1
ATOM 4258 C C . GLN B 1 237 ? 3.119 -24.594 -22.938 1 98.25 237 GLN B C 1
ATOM 4260 O O . GLN B 1 237 ? 1.928 -24.828 -22.719 1 98.25 237 GLN B O 1
ATOM 4265 N N . THR B 1 238 ? 3.535 -23.438 -23.25 1 96.44 238 THR B N 1
ATOM 4266 C CA . THR B 1 238 ? 2.652 -22.344 -23.641 1 96.44 238 THR B CA 1
ATOM 4267 C C . THR B 1 238 ? 2.824 -22.031 -25.125 1 96.44 238 THR B C 1
ATOM 4269 O O . THR B 1 238 ? 3.949 -21.953 -25.625 1 96.44 238 THR B O 1
ATOM 4272 N N . LYS B 1 239 ? 1.744 -21.844 -25.828 1 95.31 239 LYS B N 1
ATOM 4273 C CA . LYS B 1 239 ? 1.77 -21.562 -27.266 1 95.31 239 LYS B CA 1
ATOM 4274 C C . LYS B 1 239 ? 0.782 -20.469 -27.625 1 95.31 239 LYS B C 1
ATOM 4276 O O . LYS B 1 239 ? -0.39 -20.516 -27.25 1 95.31 239 LYS B O 1
ATOM 4281 N N . ASP B 1 240 ? 1.241 -19.438 -28.281 1 93.31 240 ASP B N 1
ATOM 4282 C CA . ASP B 1 240 ? 0.385 -18.438 -28.906 1 93.31 240 ASP B CA 1
ATOM 4283 C C . ASP B 1 240 ? 0.196 -18.734 -30.391 1 93.31 240 ASP B C 1
ATOM 4285 O O . ASP B 1 240 ? 1.165 -18.75 -31.156 1 93.31 240 ASP B O 1
ATOM 4289 N N . ASP B 1 241 ? -0.974 -18.969 -30.719 1 93.75 241 ASP B N 1
ATOM 4290 C CA . ASP B 1 241 ? -1.337 -19.078 -32.125 1 93.75 241 ASP B CA 1
ATOM 4291 C C . ASP B 1 241 ? -1.802 -17.734 -32.688 1 93.75 241 ASP B C 1
ATOM 4293 O O . ASP B 1 241 ? -2.875 -17.25 -32.312 1 93.75 241 ASP B O 1
ATOM 4297 N N . VAL B 1 242 ? -1.029 -17.141 -33.5 1 89.94 242 VAL B N 1
ATOM 4298 C CA . VAL B 1 242 ? -1.336 -15.844 -34.125 1 89.94 242 VAL B CA 1
ATOM 4299 C C . VAL B 1 242 ? -1.643 -16.031 -35.594 1 89.94 242 VAL B C 1
ATOM 4301 O O . VAL B 1 242 ? -0.825 -16.578 -36.344 1 89.94 242 VAL B O 1
ATOM 4304 N N . PRO B 1 243 ? -2.777 -15.555 -35.969 1 90.75 243 PRO B N 1
ATOM 4305 C CA . PRO B 1 243 ? -3.111 -15.719 -37.406 1 90.75 243 PRO B CA 1
ATOM 4306 C C . PRO B 1 243 ? -2.066 -15.109 -38.312 1 90.75 243 PRO B C 1
ATOM 4308 O O . PRO B 1 243 ? -1.673 -13.953 -38.156 1 90.75 243 PRO B O 1
ATOM 4311 N N . GLY B 1 244 ? -1.693 -15.82 -39.312 1 90.44 244 GLY B N 1
ATOM 4312 C CA . GLY B 1 244 ? -0.778 -15.328 -40.344 1 90.44 244 GLY B CA 1
ATOM 4313 C C . GLY B 1 244 ? 0.663 -15.273 -39.875 1 90.44 244 GLY B C 1
ATOM 4314 O O . GLY B 1 244 ? 1.521 -14.703 -40.531 1 90.44 244 GLY B O 1
ATOM 4315 N N . ALA B 1 245 ? 0.894 -15.68 -38.688 1 88.62 245 ALA B N 1
ATOM 4316 C CA . ALA B 1 245 ? 2.256 -15.703 -38.156 1 88.62 245 ALA B CA 1
ATOM 4317 C C . ALA B 1 245 ? 2.6 -17.078 -37.594 1 88.62 245 ALA B C 1
ATOM 4319 O O . ALA B 1 245 ? 1.717 -17.922 -37.406 1 88.62 245 ALA B O 1
ATOM 4320 N N . SER B 1 246 ? 3.854 -17.375 -37.5 1 88.81 246 SER B N 1
ATOM 4321 C CA . SER B 1 246 ? 4.281 -18.609 -36.844 1 88.81 246 SER B CA 1
ATOM 4322 C C . SER B 1 246 ? 3.883 -18.641 -35.375 1 88.81 246 SER B C 1
ATOM 4324 O O . SER B 1 246 ? 3.857 -17.594 -34.719 1 88.81 246 SER B O 1
ATOM 4326 N N . ASP B 1 247 ? 3.627 -19.844 -34.875 1 87.75 247 ASP B N 1
ATOM 4327 C CA . ASP B 1 247 ? 3.303 -20.016 -33.469 1 87.75 247 ASP B CA 1
ATOM 4328 C C . ASP B 1 247 ? 4.48 -19.609 -32.594 1 87.75 247 ASP B C 1
ATOM 4330 O O . ASP B 1 247 ? 5.637 -19.844 -32.938 1 87.75 247 ASP B O 1
ATOM 4334 N N . ARG B 1 248 ? 4.164 -18.938 -31.516 1 91.88 248 ARG B N 1
ATOM 4335 C CA . ARG B 1 248 ? 5.168 -18.625 -30.516 1 91.88 248 ARG B CA 1
ATOM 4336 C C . ARG B 1 248 ? 5.082 -19.578 -29.328 1 91.88 248 ARG B C 1
ATOM 4338 O O . ARG B 1 248 ? 4.168 -19.484 -28.516 1 91.88 248 ARG B O 1
ATOM 4345 N N . LYS B 1 249 ? 6.008 -20.438 -29.281 1 96 249 LYS B N 1
ATOM 4346 C CA . LYS B 1 249 ? 5.977 -21.516 -28.297 1 96 249 LYS B CA 1
ATOM 4347 C C . LYS B 1 249 ? 7.082 -21.344 -27.266 1 96 249 LYS B C 1
ATOM 4349 O O . LYS B 1 249 ? 8.211 -20.984 -27.609 1 96 249 LYS B O 1
ATOM 4354 N N . VAL B 1 250 ? 6.738 -21.609 -25.953 1 97.06 250 VAL B N 1
ATOM 4355 C CA . VAL B 1 250 ? 7.707 -21.688 -24.859 1 97.06 250 VAL B CA 1
ATOM 4356 C C . VAL B 1 250 ? 7.516 -22.984 -24.094 1 97.06 250 VAL B C 1
ATOM 4358 O O . VAL B 1 250 ? 6.398 -23.312 -23.672 1 97.06 250 VAL B O 1
ATOM 4361 N N . ASN B 1 251 ? 8.555 -23.75 -23.984 1 98.5 251 ASN B N 1
ATOM 4362 C CA . ASN B 1 251 ? 8.609 -24.875 -23.047 1 98.5 251 ASN B CA 1
ATOM 4363 C C . ASN B 1 251 ? 9.344 -24.484 -21.766 1 98.5 251 ASN B C 1
ATOM 4365 O O . ASN B 1 251 ? 10.5 -24.062 -21.812 1 98.5 251 ASN B O 1
ATOM 4369 N N . ALA B 1 252 ? 8.695 -24.609 -20.656 1 98.62 252 ALA B N 1
ATOM 4370 C CA . ALA B 1 252 ? 9.281 -24.234 -19.375 1 98.62 252 ALA B CA 1
ATOM 4371 C C . ALA B 1 252 ? 9.305 -25.422 -18.422 1 98.62 252 ALA B C 1
ATOM 4373 O O . ALA B 1 252 ? 8.352 -26.203 -18.359 1 98.62 252 ALA B O 1
ATOM 4374 N N . TYR B 1 253 ? 10.375 -25.562 -17.734 1 98.81 253 TYR B N 1
ATOM 4375 C CA . TYR B 1 253 ? 10.609 -26.656 -16.797 1 98.81 253 TYR B CA 1
ATOM 4376 C C . TYR B 1 253 ? 11.133 -26.125 -15.461 1 98.81 253 TYR B C 1
ATOM 4378 O O . TYR B 1 253 ? 11.938 -25.188 -15.43 1 98.81 253 TYR B O 1
ATOM 4386 N N . ALA B 1 254 ? 10.719 -26.766 -14.391 1 98.75 254 ALA B N 1
ATOM 4387 C CA . ALA B 1 254 ? 11.281 -26.422 -13.086 1 98.75 254 ALA B CA 1
ATOM 4388 C C . ALA B 1 254 ? 11.422 -27.672 -12.219 1 98.75 254 ALA B C 1
ATOM 4390 O O . ALA B 1 254 ? 10.57 -28.562 -12.258 1 98.75 254 ALA B O 1
ATOM 4391 N N . LEU B 1 255 ? 12.469 -27.719 -11.516 1 98.81 255 LEU B N 1
ATOM 4392 C CA . LEU B 1 255 ? 12.742 -28.703 -10.477 1 98.81 255 LEU B CA 1
ATOM 4393 C C . LEU B 1 255 ? 13.188 -28.031 -9.188 1 98.81 255 LEU B C 1
ATOM 4395 O O . LEU B 1 255 ? 14.07 -27.156 -9.211 1 98.81 255 LEU B O 1
ATOM 4399 N N . GLY B 1 256 ? 12.547 -28.406 -8.094 1 98.56 256 GLY B N 1
ATOM 4400 C CA . GLY B 1 256 ? 12.875 -27.781 -6.824 1 98.56 256 GLY B CA 1
ATOM 4401 C C . GLY B 1 256 ? 12.891 -28.75 -5.656 1 98.56 256 GLY B C 1
ATOM 4402 O O . GLY B 1 256 ? 12.359 -29.859 -5.754 1 98.56 256 GLY B O 1
ATOM 4403 N N . ALA B 1 257 ? 13.539 -28.312 -4.625 1 98.81 257 ALA B N 1
ATOM 4404 C CA . ALA B 1 257 ? 13.594 -29.031 -3.352 1 98.81 257 ALA B CA 1
ATOM 4405 C C . ALA B 1 257 ? 13.492 -28.062 -2.174 1 98.81 257 ALA B C 1
ATOM 4407 O O . ALA B 1 257 ? 14.039 -26.969 -2.221 1 98.81 257 ALA B O 1
ATOM 4408 N N . SER B 1 258 ? 12.836 -28.5 -1.186 1 98.62 258 SER B N 1
ATOM 4409 C CA . SER B 1 258 ? 12.773 -27.75 0.058 1 98.62 258 SER B CA 1
ATOM 4410 C C . SER B 1 258 ? 12.898 -28.656 1.272 1 98.62 258 SER B C 1
ATOM 4412 O O . SER B 1 258 ? 12.648 -29.859 1.179 1 98.62 258 SER B O 1
ATOM 4414 N N . ALA B 1 259 ? 13.328 -28.062 2.398 1 98.69 259 ALA B N 1
ATOM 4415 C CA . ALA B 1 259 ? 13.484 -28.797 3.65 1 98.69 259 ALA B CA 1
ATOM 4416 C C . ALA B 1 259 ? 13.398 -27.859 4.852 1 98.69 259 ALA B C 1
ATOM 4418 O O . ALA B 1 259 ? 13.812 -26.703 4.773 1 98.69 259 ALA B O 1
ATOM 4419 N N . PRO B 1 260 ? 12.812 -28.391 5.918 1 97.88 260 PRO B N 1
ATOM 4420 C CA . PRO B 1 260 ? 12.852 -27.578 7.141 1 97.88 260 PRO B CA 1
ATOM 4421 C C . PRO B 1 260 ? 14.266 -27.422 7.691 1 97.88 260 PRO B C 1
ATOM 4423 O O . PRO B 1 260 ? 15.062 -28.359 7.66 1 97.88 260 PRO B O 1
ATOM 4426 N N . VAL B 1 261 ? 14.578 -26.281 8.016 1 97.44 261 VAL B N 1
ATOM 4427 C CA . VAL B 1 261 ? 15.828 -25.938 8.688 1 97.44 261 VAL B CA 1
ATOM 4428 C C . VAL B 1 261 ? 15.562 -24.969 9.828 1 97.44 261 VAL B C 1
ATOM 4430 O O . VAL B 1 261 ? 15.141 -23.828 9.594 1 97.44 261 VAL B O 1
ATOM 4433 N N . GLY B 1 262 ? 15.82 -25.422 11.109 1 96.38 262 GLY B N 1
ATOM 4434 C CA . GLY B 1 262 ? 15.477 -24.578 12.25 1 96.38 262 GLY B CA 1
ATOM 4435 C C . GLY B 1 262 ? 14 -24.25 12.32 1 96.38 262 GLY B C 1
ATOM 4436 O O . GLY B 1 262 ? 13.148 -25.141 12.234 1 96.38 262 GLY B O 1
ATOM 4437 N N . ALA B 1 263 ? 13.727 -22.953 12.516 1 96.5 263 ALA B N 1
ATOM 4438 C CA . ALA B 1 263 ? 12.352 -22.484 12.609 1 96.5 263 ALA B CA 1
ATOM 4439 C C . ALA B 1 263 ? 11.797 -22.125 11.227 1 96.5 263 ALA B C 1
ATOM 4441 O O . ALA B 1 263 ? 10.805 -21.406 11.117 1 96.5 263 ALA B O 1
ATOM 4442 N N . GLY B 1 264 ? 12.531 -22.625 10.211 1 97.88 264 GLY B N 1
ATOM 4443 C CA . GLY B 1 264 ? 12.133 -22.188 8.883 1 97.88 264 GLY B CA 1
ATOM 4444 C C . GLY B 1 264 ? 12.305 -23.25 7.816 1 97.88 264 GLY B C 1
ATOM 4445 O O . GLY B 1 264 ? 12.148 -24.453 8.094 1 97.88 264 GLY B O 1
ATOM 4446 N N . GLU B 1 265 ? 12.398 -22.75 6.582 1 98.19 265 GLU B N 1
ATOM 4447 C CA . GLU B 1 265 ? 12.477 -23.609 5.41 1 98.19 265 GLU B CA 1
ATOM 4448 C C . GLU B 1 265 ? 13.445 -23.062 4.375 1 98.19 265 GLU B C 1
ATOM 4450 O O . GLU B 1 265 ? 13.438 -21.859 4.086 1 98.19 265 GLU B O 1
ATOM 4455 N N . VAL B 1 266 ? 14.32 -23.969 3.939 1 98.69 266 VAL B N 1
ATOM 4456 C CA . VAL B 1 266 ? 15.18 -23.609 2.82 1 98.69 266 VAL B CA 1
ATOM 4457 C C . VAL B 1 266 ? 14.578 -24.109 1.515 1 98.69 266 VAL B C 1
ATOM 4459 O O . VAL B 1 266 ? 13.969 -25.188 1.481 1 98.69 266 VAL B O 1
ATOM 4462 N N . LYS B 1 267 ? 14.711 -23.375 0.428 1 98.62 267 LYS B N 1
ATOM 4463 C CA . LYS B 1 267 ? 14.172 -23.703 -0.889 1 98.62 267 LYS B CA 1
ATOM 4464 C C . LYS B 1 267 ? 15.227 -23.516 -1.976 1 98.62 267 LYS B C 1
ATOM 4466 O O . LYS B 1 267 ? 15.961 -22.531 -1.97 1 98.62 267 LYS B O 1
ATOM 4471 N N . LEU B 1 268 ? 15.383 -24.453 -2.783 1 98.81 268 LEU B N 1
ATOM 4472 C CA . LEU B 1 268 ? 16.219 -24.391 -3.977 1 98.81 268 LEU B CA 1
ATOM 4473 C C . LEU B 1 268 ? 15.438 -24.812 -5.215 1 98.81 268 LEU B C 1
ATOM 4475 O O . LEU B 1 268 ? 14.773 -25.859 -5.207 1 98.81 268 LEU B O 1
ATOM 4479 N N . GLN B 1 269 ? 15.43 -24 -6.301 1 98.88 269 GLN B N 1
ATOM 4480 C CA . GLN B 1 269 ? 14.711 -24.328 -7.527 1 98.88 269 GLN B CA 1
ATOM 4481 C C . GLN B 1 269 ? 15.523 -23.953 -8.758 1 98.88 269 GLN B C 1
ATOM 4483 O O . GLN B 1 269 ? 16.125 -22.875 -8.812 1 98.88 269 GLN B O 1
ATOM 4488 N N . TYR B 1 270 ? 15.656 -24.875 -9.664 1 98.88 270 TYR B N 1
ATOM 4489 C CA . TYR B 1 270 ? 16.188 -24.641 -11 1 98.88 270 TYR B CA 1
ATOM 4490 C C . TYR B 1 270 ? 15.078 -24.641 -12.039 1 98.88 270 TYR B C 1
ATOM 4492 O O . TYR B 1 270 ? 14.195 -25.5 -12.008 1 98.88 270 TYR B O 1
ATOM 4500 N N . ALA B 1 271 ? 15.109 -23.672 -12.961 1 98.88 271 ALA B N 1
ATOM 4501 C CA . ALA B 1 271 ? 14.125 -23.625 -14.039 1 98.88 271 ALA B CA 1
ATOM 4502 C C . ALA B 1 271 ? 14.805 -23.375 -15.383 1 98.88 271 ALA B C 1
ATOM 4504 O O . ALA B 1 271 ? 15.812 -22.672 -15.453 1 98.88 271 ALA B O 1
ATOM 4505 N N . LEU B 1 272 ? 14.289 -23.953 -16.406 1 98.88 272 LEU B N 1
ATOM 4506 C CA . LEU B 1 272 ? 14.688 -23.781 -17.797 1 98.88 272 LEU B CA 1
ATOM 4507 C C . LEU B 1 272 ? 13.531 -23.25 -18.641 1 98.88 272 LEU B C 1
ATOM 4509 O O . LEU B 1 272 ? 12.414 -23.766 -18.562 1 98.88 272 LEU B O 1
ATOM 4513 N N . TYR B 1 273 ? 13.812 -22.188 -19.328 1 98.56 273 TYR B N 1
ATOM 4514 C CA . TYR B 1 273 ? 12.844 -21.609 -20.266 1 98.56 273 TYR B CA 1
ATOM 4515 C C . TYR B 1 273 ? 13.344 -21.719 -21.688 1 98.56 273 TYR B C 1
ATOM 4517 O O . TYR B 1 273 ? 14.25 -20.984 -22.094 1 98.56 273 TYR B O 1
ATOM 4525 N N . ASP B 1 274 ? 12.781 -22.625 -22.453 1 98.69 274 ASP B N 1
ATOM 4526 C CA . ASP B 1 274 ? 13.102 -22.828 -23.859 1 98.69 274 ASP B CA 1
ATOM 4527 C C . ASP B 1 274 ? 12.156 -22.047 -24.766 1 98.69 274 ASP B C 1
ATOM 4529 O O . ASP B 1 274 ? 11.062 -22.516 -25.078 1 98.69 274 ASP B O 1
ATOM 4533 N N . GLN B 1 275 ? 12.633 -20.891 -25.172 1 97.44 275 GLN B N 1
ATOM 4534 C CA . GLN B 1 275 ? 11.844 -20 -26.016 1 97.44 275 GLN B CA 1
ATOM 4535 C C . GLN B 1 275 ? 11.977 -20.359 -27.484 1 97.44 275 GLN B C 1
ATOM 4537 O O . GLN B 1 275 ? 12.812 -19.797 -28.203 1 97.44 275 GLN B O 1
ATOM 4542 N N . LYS B 1 276 ? 11.078 -21.125 -27.984 1 96.69 276 LYS B N 1
ATOM 4543 C CA . LYS B 1 276 ? 11.188 -21.719 -29.312 1 96.69 276 LYS B CA 1
ATOM 4544 C C . LYS B 1 276 ? 11.031 -20.656 -30.406 1 96.69 276 LYS B C 1
ATOM 4546 O O . LYS B 1 276 ? 11.625 -20.75 -31.469 1 96.69 276 LYS B O 1
ATOM 4551 N N . ALA B 1 277 ? 10.258 -19.672 -30.109 1 91.75 277 ALA B N 1
ATOM 4552 C CA . ALA B 1 277 ? 9.977 -18.625 -31.094 1 91.75 277 ALA B CA 1
ATOM 4553 C C . ALA B 1 277 ? 11.25 -17.891 -31.484 1 91.75 277 ALA B C 1
ATOM 4555 O O . ALA B 1 277 ? 11.367 -17.406 -32.625 1 91.75 277 ALA B O 1
ATOM 4556 N N . ILE B 1 278 ? 12.219 -17.766 -30.609 1 94.31 278 ILE B N 1
ATOM 4557 C CA . ILE B 1 278 ? 13.445 -17.031 -30.891 1 94.31 278 ILE B CA 1
ATOM 4558 C C . ILE B 1 278 ? 14.641 -17.984 -30.812 1 94.31 278 ILE B C 1
ATOM 4560 O O . ILE B 1 278 ? 15.789 -17.547 -30.766 1 94.31 278 ILE B O 1
ATOM 4564 N N . ASP B 1 279 ? 14.359 -19.234 -30.656 1 96.75 279 ASP B N 1
ATOM 4565 C CA . ASP B 1 279 ? 15.375 -20.281 -30.594 1 96.75 279 ASP B CA 1
ATOM 4566 C C . ASP B 1 279 ? 16.422 -19.969 -29.531 1 96.75 279 ASP B C 1
ATOM 4568 O O . ASP B 1 279 ? 17.625 -19.969 -29.812 1 96.75 279 ASP B O 1
ATOM 4572 N N . SER B 1 280 ? 15.992 -19.609 -28.375 1 98.19 280 SER B N 1
ATOM 4573 C CA . SER B 1 280 ? 16.859 -19.203 -27.281 1 98.19 280 SER B CA 1
ATOM 4574 C C . SER B 1 280 ? 16.391 -19.781 -25.953 1 98.19 280 SER B C 1
ATOM 4576 O O . SER B 1 280 ? 15.227 -20.172 -25.812 1 98.19 280 SER B O 1
ATOM 4578 N N . LYS B 1 281 ? 17.281 -19.828 -25.016 1 98.62 281 LYS B N 1
ATOM 4579 C CA . LYS B 1 281 ? 16.984 -20.406 -23.703 1 98.62 281 LYS B CA 1
ATOM 4580 C C . LYS B 1 281 ? 17.406 -19.484 -22.578 1 98.62 281 LYS B C 1
ATOM 4582 O O . LYS B 1 281 ? 18.297 -18.641 -22.75 1 98.62 281 LYS B O 1
ATOM 4587 N N . ALA B 1 282 ? 16.734 -19.625 -21.5 1 98.62 282 ALA B N 1
ATOM 4588 C CA . ALA B 1 282 ? 17.125 -19 -20.25 1 98.62 282 ALA B CA 1
ATOM 4589 C C . ALA B 1 282 ? 17.109 -20 -19.094 1 98.62 282 ALA B C 1
ATOM 4591 O O . ALA B 1 282 ? 16.297 -20.922 -19.078 1 98.62 282 ALA B O 1
ATOM 4592 N N . HIS B 1 283 ? 18.047 -19.844 -18.188 1 98.81 283 HIS B N 1
ATOM 4593 C CA . HIS B 1 283 ? 18.172 -20.656 -16.984 1 98.81 283 HIS B CA 1
ATOM 4594 C C . HIS B 1 283 ? 18.016 -19.797 -15.727 1 98.81 283 HIS B C 1
ATOM 4596 O O . HIS B 1 283 ? 18.578 -18.703 -15.648 1 98.81 283 HIS B O 1
ATOM 4602 N N . GLN B 1 284 ? 17.266 -20.328 -14.805 1 98.75 284 GLN B N 1
ATOM 4603 C CA . GLN B 1 284 ? 17.094 -19.625 -13.539 1 98.75 284 GLN B CA 1
ATOM 4604 C C . GLN B 1 284 ? 17.391 -20.531 -12.352 1 98.75 284 GLN B C 1
ATOM 4606 O O . GLN B 1 284 ? 16.938 -21.672 -12.305 1 98.75 284 GLN B O 1
ATOM 4611 N N . ILE B 1 285 ? 18.219 -20.047 -11.469 1 98.88 285 ILE B N 1
ATOM 4612 C CA . ILE B 1 285 ? 18.422 -20.719 -10.188 1 98.88 285 ILE B CA 1
ATOM 4613 C C . ILE B 1 285 ? 18.016 -19.781 -9.055 1 98.88 285 ILE B C 1
ATOM 4615 O O . ILE B 1 285 ? 18.359 -18.594 -9.062 1 98.88 285 ILE B O 1
ATOM 4619 N N . SER B 1 286 ? 17.219 -20.266 -8.156 1 98.81 286 SER B N 1
ATOM 4620 C CA . SER B 1 286 ? 16.734 -19.5 -7.02 1 98.81 286 SER B CA 1
ATOM 4621 C C . SER B 1 286 ? 16.969 -20.219 -5.703 1 98.81 286 SER B C 1
ATOM 4623 O O . SER B 1 286 ? 16.719 -21.422 -5.602 1 98.81 286 SER B O 1
ATOM 4625 N N . LEU B 1 287 ? 17.5 -19.5 -4.77 1 98.88 287 LEU B N 1
ATOM 4626 C CA . LEU B 1 287 ? 17.719 -19.969 -3.406 1 98.88 287 LEU B CA 1
ATOM 4627 C C . LEU B 1 287 ? 17.016 -19.078 -2.396 1 98.88 287 LEU B C 1
ATOM 4629 O O . LEU B 1 287 ? 17.125 -17.844 -2.463 1 98.88 287 LEU B O 1
ATOM 4633 N N . GLY B 1 288 ? 16.234 -19.75 -1.483 1 98.75 288 GLY B N 1
ATOM 4634 C CA . GLY B 1 288 ? 15.5 -18.969 -0.492 1 98.75 288 GLY B CA 1
ATOM 4635 C C . GLY B 1 288 ? 15.508 -19.609 0.885 1 98.75 288 GLY B C 1
ATOM 4636 O O . GLY B 1 288 ? 15.664 -20.812 1.013 1 98.75 288 GLY B O 1
ATOM 4637 N N . TYR B 1 289 ? 15.414 -18.797 1.852 1 98.81 289 TYR B N 1
ATOM 4638 C CA . TYR B 1 289 ? 15.188 -19.219 3.232 1 98.81 289 TYR B CA 1
ATOM 4639 C C . TYR B 1 289 ? 14.102 -18.359 3.885 1 98.81 289 TYR B C 1
ATOM 4641 O O . TYR B 1 289 ? 14.117 -17.141 3.781 1 98.81 289 TYR B O 1
ATOM 4649 N N . VAL B 1 290 ? 13.141 -19.016 4.441 1 98.69 290 VAL B N 1
ATOM 4650 C CA . VAL B 1 290 ? 12.102 -18.359 5.23 1 98.69 290 VAL B CA 1
ATOM 4651 C C . VAL B 1 290 ? 12.266 -18.734 6.703 1 98.69 290 VAL B C 1
ATOM 4653 O O . VAL B 1 290 ? 12.305 -19.906 7.055 1 98.69 290 VAL B O 1
ATOM 4656 N N . HIS B 1 291 ? 12.391 -17.734 7.543 1 98.56 291 HIS B N 1
ATOM 4657 C CA . HIS B 1 291 ? 12.547 -17.906 8.984 1 98.56 291 HIS B CA 1
ATOM 4658 C C . HIS B 1 291 ? 11.297 -17.438 9.727 1 98.56 291 HIS B C 1
ATOM 4660 O O . HIS B 1 291 ? 11.039 -16.25 9.836 1 98.56 291 HIS B O 1
ATOM 4666 N N . ASN B 1 292 ? 10.617 -18.406 10.305 1 97.88 292 ASN B N 1
ATOM 4667 C CA . ASN B 1 292 ? 9.375 -18.062 11 1 97.88 292 ASN B CA 1
ATOM 4668 C C . ASN B 1 292 ? 9.648 -17.5 12.391 1 97.88 292 ASN B C 1
ATOM 4670 O O . ASN B 1 292 ? 10.266 -18.172 13.227 1 97.88 292 ASN B O 1
ATOM 4674 N N . LEU B 1 293 ? 9.117 -16.297 12.539 1 97.19 293 LEU B N 1
ATOM 4675 C CA . LEU B 1 293 ? 9.148 -15.719 13.875 1 97.19 293 LEU B CA 1
ATOM 4676 C C . LEU B 1 293 ? 7.906 -16.109 14.672 1 97.19 293 LEU B C 1
ATOM 4678 O O . LEU B 1 293 ? 7.934 -16.125 15.906 1 97.19 293 LEU B O 1
ATOM 4682 N N . SER B 1 294 ? 6.867 -16.328 14.062 1 95.81 294 SER B N 1
ATOM 4683 C CA . SER B 1 294 ? 5.598 -16.875 14.531 1 95.81 294 SER B CA 1
ATOM 4684 C C . SER B 1 294 ? 4.84 -17.578 13.414 1 95.81 294 SER B C 1
ATOM 4686 O O . SER B 1 294 ? 5.379 -17.781 12.32 1 95.81 294 SER B O 1
ATOM 4688 N N . LYS B 1 295 ? 3.631 -17.953 13.75 1 94.62 295 LYS B N 1
ATOM 4689 C CA . LYS B 1 295 ? 2.803 -18.547 12.711 1 94.62 295 LYS B CA 1
ATOM 4690 C C . LYS B 1 295 ? 2.4 -17.531 11.656 1 94.62 295 LYS B C 1
ATOM 4692 O O . LYS B 1 295 ? 2.012 -17.891 10.547 1 94.62 295 LYS B O 1
ATOM 4697 N N . ARG B 1 296 ? 2.494 -16.25 11.969 1 96.19 296 ARG B N 1
ATOM 4698 C CA . ARG B 1 296 ? 1.944 -15.227 11.094 1 96.19 296 ARG B CA 1
ATOM 4699 C C . ARG B 1 296 ? 3.049 -14.336 10.539 1 96.19 296 ARG B C 1
ATOM 4701 O O . ARG B 1 296 ? 2.838 -13.609 9.562 1 96.19 296 ARG B O 1
ATOM 4708 N N . THR B 1 297 ? 4.18 -14.367 11.164 1 97.44 297 THR B N 1
ATOM 4709 C CA . THR B 1 297 ? 5.25 -13.445 10.797 1 97.44 297 THR B CA 1
ATOM 4710 C C . THR B 1 297 ? 6.52 -14.203 10.438 1 97.44 297 THR B C 1
ATOM 4712 O O . THR B 1 297 ? 6.922 -15.133 11.148 1 97.44 297 THR B O 1
ATOM 4715 N N . ALA B 1 298 ? 7.125 -13.758 9.359 1 98.44 298 ALA B N 1
ATOM 4716 C CA . ALA B 1 298 ? 8.375 -14.398 8.945 1 98.44 298 ALA B CA 1
ATOM 4717 C C . ALA B 1 298 ? 9.336 -13.383 8.336 1 98.44 298 ALA B C 1
ATOM 4719 O O . ALA B 1 298 ? 8.906 -12.406 7.715 1 98.44 298 ALA B O 1
ATOM 4720 N N . LEU B 1 299 ? 10.602 -13.602 8.594 1 98.5 299 LEU B N 1
ATOM 4721 C CA . LEU B 1 299 ? 11.664 -13 7.789 1 98.5 299 LEU B CA 1
ATOM 4722 C C . LEU B 1 299 ? 12.055 -13.914 6.633 1 98.5 299 LEU B C 1
ATOM 4724 O O . LEU B 1 299 ? 11.898 -15.133 6.723 1 98.5 299 LEU B O 1
ATOM 4728 N N . TYR B 1 300 ? 12.562 -13.328 5.539 1 98.62 300 TYR B N 1
ATOM 4729 C CA . TYR B 1 300 ? 13.008 -14.188 4.449 1 98.62 300 TYR B CA 1
ATOM 4730 C C . TYR B 1 300 ? 14.125 -13.531 3.652 1 98.62 300 TYR B C 1
ATOM 4732 O O . TYR B 1 300 ? 14.281 -12.305 3.686 1 98.62 300 TYR B O 1
ATOM 4740 N N . GLY B 1 301 ? 14.859 -14.344 3.072 1 98.75 301 GLY B N 1
ATOM 4741 C CA . GLY B 1 301 ? 15.852 -13.969 2.076 1 98.75 301 GLY B CA 1
ATOM 4742 C C . GLY B 1 301 ? 15.82 -14.844 0.839 1 98.75 301 GLY B C 1
ATOM 4743 O O . GLY B 1 301 ? 15.617 -16.062 0.938 1 98.75 301 GLY B O 1
ATOM 4744 N N . THR B 1 302 ? 15.883 -14.25 -0.323 1 98.75 302 THR B N 1
ATOM 4745 C CA . THR B 1 302 ? 15.922 -14.961 -1.594 1 98.75 302 THR B CA 1
ATOM 4746 C C . THR B 1 302 ? 17.016 -14.398 -2.496 1 98.75 302 THR B C 1
ATOM 4748 O O . THR B 1 302 ? 17.188 -13.18 -2.586 1 98.75 302 THR B O 1
ATOM 4751 N N . VAL B 1 303 ? 17.828 -15.219 -3.035 1 98.81 303 VAL B N 1
ATOM 4752 C CA . VAL B 1 303 ? 18.719 -14.859 -4.129 1 98.81 303 VAL B CA 1
ATOM 4753 C C . VAL B 1 303 ? 18.344 -15.633 -5.387 1 98.81 303 VAL B C 1
ATOM 4755 O O . VAL B 1 303 ? 18 -16.812 -5.316 1 98.81 303 VAL B O 1
ATOM 4758 N N . ALA B 1 304 ? 18.344 -14.984 -6.559 1 98.69 304 ALA B N 1
ATOM 4759 C CA . ALA B 1 304 ? 18.016 -15.625 -7.832 1 98.69 304 ALA B CA 1
ATOM 4760 C C . ALA B 1 304 ? 18.938 -15.133 -8.945 1 98.69 304 ALA B C 1
ATOM 4762 O O . ALA B 1 304 ? 19.375 -13.977 -8.938 1 98.69 304 ALA B O 1
ATOM 4763 N N . TYR B 1 305 ? 19.297 -16.016 -9.758 1 98.75 305 TYR B N 1
ATOM 4764 C CA . TYR B 1 305 ? 20.141 -15.75 -10.914 1 98.75 305 TYR B CA 1
ATOM 4765 C C . TYR B 1 305 ? 19.453 -16.203 -12.203 1 98.75 305 TYR B C 1
ATOM 4767 O O . TYR B 1 305 ? 19.031 -17.359 -12.312 1 98.75 305 TYR B O 1
ATOM 4775 N N . MET B 1 306 ? 19.297 -15.273 -13.141 1 98.56 306 MET B N 1
ATOM 4776 C CA . MET B 1 306 ? 18.766 -15.539 -14.477 1 98.56 306 MET B CA 1
ATOM 4777 C C . MET B 1 306 ? 19.859 -15.477 -15.523 1 98.56 306 MET B C 1
ATOM 4779 O O . MET B 1 306 ? 20.453 -14.414 -15.758 1 98.56 306 MET B O 1
ATOM 4783 N N . LYS B 1 307 ? 20.141 -16.578 -16.141 1 98.75 307 LYS B N 1
ATOM 4784 C CA . LYS B 1 307 ? 21.109 -16.656 -17.234 1 98.75 307 LYS B CA 1
ATOM 4785 C C . LYS B 1 307 ? 20.406 -16.75 -18.594 1 98.75 307 LYS B C 1
ATOM 4787 O O . LYS B 1 30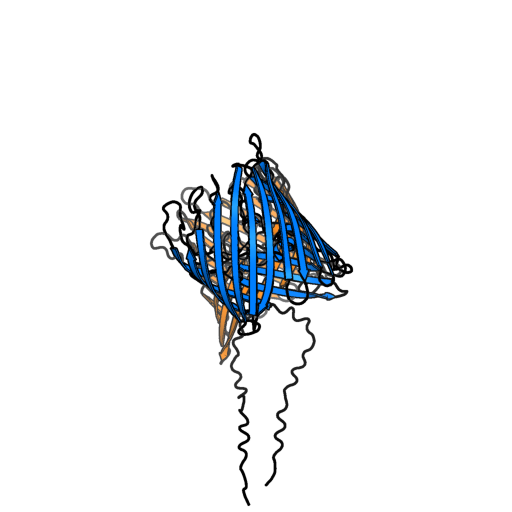7 ? 19.797 -17.766 -18.922 1 98.75 307 LYS B O 1
ATOM 4792 N N . ASN B 1 308 ? 20.516 -15.703 -19.344 1 98.62 308 ASN B N 1
ATOM 4793 C CA . ASN B 1 308 ? 19.969 -15.664 -20.703 1 98.62 308 ASN B CA 1
ATOM 4794 C C . ASN B 1 308 ? 20.984 -16.109 -21.734 1 98.62 308 ASN B C 1
ATOM 4796 O O . ASN B 1 308 ? 22.172 -15.766 -21.641 1 98.62 308 ASN B O 1
ATOM 4800 N N . LYS B 1 309 ? 20.578 -16.938 -22.641 1 98.56 309 LYS B N 1
ATOM 4801 C CA . LYS B 1 309 ? 21.406 -17.328 -23.781 1 98.56 309 LYS B CA 1
ATOM 4802 C C . LYS B 1 309 ? 20.875 -16.75 -25.078 1 98.56 309 LYS B C 1
ATOM 4804 O O . LYS B 1 309 ? 19.656 -16.641 -25.266 1 98.56 309 LYS B O 1
ATOM 4809 N N . ASP B 1 310 ? 21.812 -16.359 -25.969 1 98 310 ASP B N 1
ATOM 4810 C CA . ASP B 1 310 ? 21.5 -15.883 -27.312 1 98 310 ASP B CA 1
ATOM 4811 C C . ASP B 1 310 ? 20.531 -14.711 -27.266 1 98 310 ASP B C 1
ATOM 4813 O O . ASP B 1 310 ? 20.812 -13.68 -26.656 1 98 310 ASP B O 1
ATOM 4817 N N . ALA B 1 311 ? 19.312 -14.875 -27.766 1 97.81 311 ALA B N 1
ATOM 4818 C CA . ALA B 1 311 ? 18.406 -13.742 -27.922 1 97.81 311 ALA B CA 1
ATOM 4819 C C . ALA B 1 311 ? 17.484 -13.609 -26.703 1 97.81 311 ALA B C 1
ATOM 4821 O O . ALA B 1 311 ? 16.641 -12.703 -26.656 1 97.81 311 ALA B O 1
ATOM 4822 N N . SER B 1 312 ? 17.625 -14.492 -25.734 1 97.75 312 SER B N 1
ATOM 4823 C CA . SER B 1 312 ? 16.766 -14.43 -24.562 1 97.75 312 SER B CA 1
ATOM 4824 C C . SER B 1 312 ? 17.031 -13.172 -23.75 1 97.75 312 SER B C 1
ATOM 4826 O O . SER B 1 312 ? 18.188 -12.773 -23.562 1 97.75 312 SER B O 1
ATOM 4828 N N . ASN B 1 313 ? 15.945 -12.523 -23.234 1 97.31 313 ASN B N 1
ATOM 4829 C CA . ASN B 1 313 ? 16 -11.297 -22.453 1 97.31 313 ASN B CA 1
ATOM 4830 C C . ASN B 1 313 ? 15.062 -11.359 -21.25 1 97.31 313 ASN B C 1
ATOM 4832 O O . ASN B 1 313 ? 14.352 -10.391 -20.969 1 97.31 313 ASN B O 1
ATOM 4836 N N . LEU B 1 314 ? 15.023 -12.508 -20.625 1 96.06 314 LEU B N 1
ATOM 4837 C CA . LEU B 1 314 ? 14.133 -12.664 -19.484 1 96.06 314 LEU B CA 1
ATOM 4838 C C . LEU B 1 314 ? 14.703 -11.969 -18.25 1 96.06 314 LEU B C 1
ATOM 4840 O O . LEU B 1 314 ? 15.906 -12.039 -18 1 96.06 314 LEU B O 1
ATOM 4844 N N . GLY B 1 315 ? 13.891 -11.312 -17.547 1 95.62 315 GLY B N 1
ATOM 4845 C CA . GLY B 1 315 ? 14.258 -10.68 -16.281 1 95.62 315 GLY B CA 1
ATOM 4846 C C . GLY B 1 315 ? 13.633 -11.359 -15.078 1 95.62 315 GLY B C 1
ATOM 4847 O O . GLY B 1 315 ? 12.602 -12.023 -15.195 1 95.62 315 GLY B O 1
ATOM 4848 N N . LEU B 1 316 ? 14.203 -11.172 -13.922 1 95.44 316 LEU B N 1
ATOM 4849 C CA . LEU B 1 316 ? 13.617 -11.602 -12.664 1 95.44 316 LEU B CA 1
ATOM 4850 C C . LEU B 1 316 ? 12.398 -10.75 -12.312 1 95.44 316 LEU B C 1
ATOM 4852 O O . LEU B 1 316 ? 12.336 -9.57 -12.672 1 95.44 316 LEU B O 1
ATOM 4856 N N . ALA B 1 317 ? 11.453 -11.359 -11.688 1 91.5 317 ALA B N 1
ATOM 4857 C CA . ALA B 1 317 ? 10.258 -10.633 -11.266 1 91.5 317 ALA B CA 1
ATOM 4858 C C . ALA B 1 317 ? 10.453 -10 -9.898 1 91.5 317 ALA B C 1
ATOM 4860 O O . ALA B 1 317 ? 10.703 -10.695 -8.914 1 91.5 317 ALA B O 1
ATOM 4861 N N . ALA B 1 318 ? 10.445 -8.75 -9.781 1 89.94 318 ALA B N 1
ATOM 4862 C CA . ALA B 1 318 ? 10.531 -7.996 -8.531 1 89.94 318 ALA B CA 1
ATOM 4863 C C . ALA B 1 318 ? 9.484 -6.883 -8.492 1 89.94 318 ALA B C 1
ATOM 4865 O O . ALA B 1 318 ? 9.703 -5.801 -9.047 1 89.94 318 ALA B O 1
ATOM 4866 N N . LYS B 1 319 ? 8.43 -7.18 -7.789 1 91.12 319 LYS B N 1
ATOM 4867 C CA . LYS B 1 319 ? 7.363 -6.191 -7.746 1 91.12 319 LYS B CA 1
ATOM 4868 C C . LYS B 1 319 ? 7.824 -4.91 -7.059 1 91.12 319 LYS B C 1
ATOM 4870 O O . LYS B 1 319 ? 8.453 -4.961 -5.996 1 91.12 319 LYS B O 1
ATOM 4875 N N . SER B 1 320 ? 7.527 -3.814 -7.613 1 89.88 320 SER B N 1
ATOM 4876 C CA . SER B 1 320 ? 7.738 -2.459 -7.117 1 89.88 320 SER B CA 1
ATOM 4877 C C . SER B 1 320 ? 9.195 -2.033 -7.281 1 89.88 320 SER B C 1
ATOM 4879 O O . SER B 1 320 ? 9.594 -0.975 -6.789 1 89.88 320 SER B O 1
ATOM 4881 N N . LEU B 1 321 ? 10.07 -2.92 -7.859 1 87.75 321 LEU B N 1
ATOM 4882 C CA . LEU B 1 321 ? 11.375 -2.482 -8.344 1 87.75 321 LEU B CA 1
ATOM 4883 C C . LEU B 1 321 ? 11.391 -2.406 -9.867 1 87.75 321 LEU B C 1
ATOM 4885 O O . LEU B 1 321 ? 10.836 -3.277 -10.547 1 87.75 321 LEU B O 1
ATOM 4889 N N . SER B 1 322 ? 11.766 -1.327 -10.406 1 78.19 322 SER B N 1
ATOM 4890 C CA . SER B 1 322 ? 11.773 -1.128 -11.852 1 78.19 322 SER B CA 1
ATOM 4891 C C . SER B 1 322 ? 12.781 -2.049 -12.531 1 78.19 322 SER B C 1
ATOM 4893 O O . SER B 1 322 ? 13.93 -1.66 -12.758 1 78.19 322 SER B O 1
ATOM 4895 N N . THR B 1 323 ? 12.352 -3.273 -12.75 1 84.06 323 THR B N 1
ATOM 4896 C CA . THR B 1 323 ? 13.234 -4.234 -13.406 1 84.06 323 THR B CA 1
ATOM 4897 C C . THR B 1 323 ? 12.703 -4.613 -14.781 1 84.06 323 THR B C 1
ATOM 4899 O O . THR B 1 323 ? 11.484 -4.711 -14.977 1 84.06 323 THR B O 1
ATOM 4902 N N . GLY B 1 324 ? 13.578 -4.605 -15.75 1 88.38 324 GLY B N 1
ATOM 4903 C CA . GLY B 1 324 ? 13.312 -5.145 -17.078 1 88.38 324 GLY B CA 1
ATOM 4904 C C . GLY B 1 324 ? 14.32 -6.195 -17.5 1 88.38 324 GLY B C 1
ATOM 4905 O O . GLY B 1 324 ? 15.094 -6.691 -16.688 1 88.38 324 GLY B O 1
ATOM 4906 N N . GLY B 1 325 ? 14.141 -6.664 -18.719 1 94.12 325 GLY B N 1
ATOM 4907 C CA . GLY B 1 325 ? 15.148 -7.562 -19.25 1 94.12 325 GLY B CA 1
ATOM 4908 C C . GLY B 1 325 ? 16.531 -6.945 -19.297 1 94.12 325 GLY B C 1
ATOM 4909 O O . GLY B 1 325 ? 16.672 -5.758 -19.609 1 94.12 325 GLY B O 1
ATOM 4910 N N . PRO B 1 326 ? 17.531 -7.676 -18.969 1 96.38 326 PRO B N 1
ATOM 4911 C CA . PRO B 1 326 ? 18.891 -7.148 -18.922 1 96.38 326 PRO B CA 1
ATOM 4912 C C . PRO B 1 326 ? 19.484 -6.906 -20.312 1 96.38 326 PRO B C 1
ATOM 4914 O O . PRO B 1 326 ? 20.562 -6.32 -20.438 1 96.38 326 PRO B O 1
ATOM 4917 N N . GLY B 1 327 ? 18.844 -7.23 -21.344 1 97.19 327 GLY B N 1
ATOM 4918 C CA . GLY B 1 327 ? 19.359 -7.301 -22.703 1 97.19 327 GLY B CA 1
ATOM 4919 C C . GLY B 1 327 ? 19.594 -8.719 -23.188 1 97.19 327 GLY B C 1
ATOM 4920 O O . GLY B 1 327 ? 19.828 -9.625 -22.375 1 97.19 327 GLY B O 1
ATOM 4921 N N . ALA B 1 328 ? 19.531 -8.883 -24.531 1 97.56 328 ALA B N 1
ATOM 4922 C CA . ALA B 1 328 ? 19.688 -10.211 -25.109 1 97.56 328 ALA B CA 1
ATOM 4923 C C . ALA B 1 328 ? 21 -10.852 -24.688 1 97.56 328 ALA B C 1
ATOM 4925 O O . ALA B 1 328 ? 22.062 -10.25 -24.859 1 97.56 328 ALA B O 1
ATOM 4926 N N . GLY B 1 329 ? 20.875 -12.016 -24.141 1 98.19 329 GLY B N 1
ATOM 4927 C CA . GLY B 1 329 ? 22.047 -12.797 -23.781 1 98.19 329 GLY B CA 1
ATOM 4928 C C . GLY B 1 329 ? 22.703 -12.336 -22.484 1 98.19 329 GLY B C 1
ATOM 4929 O O . GLY B 1 329 ? 23.672 -12.945 -22.031 1 98.19 329 GLY B O 1
ATOM 4930 N N . GLU B 1 330 ? 22.156 -11.273 -21.891 1 98.06 330 GLU B N 1
ATOM 4931 C CA . GLU B 1 330 ? 22.703 -10.75 -20.641 1 98.06 330 GLU B CA 1
ATOM 4932 C C . GLU B 1 330 ? 22.031 -11.383 -19.422 1 98.06 330 GLU B C 1
ATOM 4934 O O . GLU B 1 330 ? 20.875 -11.789 -19.5 1 98.06 330 GLU B O 1
ATOM 4939 N N . ASN B 1 331 ? 22.766 -11.445 -18.344 1 98.38 331 ASN B N 1
ATOM 4940 C CA . ASN B 1 331 ? 22.312 -12.141 -17.156 1 98.38 331 ASN B CA 1
ATOM 4941 C C . ASN B 1 331 ? 21.891 -11.156 -16.062 1 98.38 331 ASN B C 1
ATOM 4943 O O . ASN B 1 331 ? 22.219 -9.969 -16.141 1 98.38 331 ASN B O 1
ATOM 4947 N N . GLN B 1 332 ? 21.141 -11.656 -15.141 1 97.56 332 GLN B N 1
ATOM 4948 C CA . GLN B 1 332 ? 20.609 -10.836 -14.062 1 97.56 332 GLN B CA 1
ATOM 4949 C C . GLN B 1 332 ? 20.672 -11.578 -12.727 1 97.56 332 GLN B C 1
ATOM 4951 O O . GLN B 1 332 ? 20.406 -12.781 -12.664 1 97.56 332 GLN B O 1
ATOM 4956 N N . THR B 1 333 ? 21.109 -10.867 -11.672 1 98.31 333 THR B N 1
ATOM 4957 C CA . THR B 1 333 ? 21.094 -11.383 -10.305 1 98.31 333 THR B CA 1
ATOM 4958 C C . THR B 1 333 ? 20.234 -10.492 -9.406 1 98.31 333 THR B C 1
ATOM 4960 O O . THR B 1 333 ? 20.297 -9.266 -9.508 1 98.31 333 THR B O 1
ATOM 4963 N N . GLY B 1 334 ? 19.453 -11.133 -8.578 1 98 334 GLY B N 1
ATOM 4964 C CA . GLY B 1 334 ? 18.625 -10.391 -7.633 1 98 334 GLY B CA 1
ATOM 4965 C C . GLY B 1 334 ? 18.719 -10.922 -6.215 1 98 334 GLY B C 1
ATOM 4966 O O . GLY B 1 334 ? 19.047 -12.094 -6.004 1 98 334 GLY B O 1
ATOM 4967 N N . VAL B 1 335 ? 18.5 -10 -5.266 1 98.31 335 VAL B N 1
ATOM 4968 C CA . VAL B 1 335 ? 18.422 -10.328 -3.848 1 98.31 335 VAL B CA 1
ATOM 4969 C C . VAL B 1 335 ? 17.203 -9.641 -3.232 1 98.31 335 VAL B C 1
ATOM 4971 O O . VAL B 1 335 ? 16.891 -8.492 -3.557 1 98.31 335 VAL B O 1
ATOM 4974 N N . GLN B 1 336 ? 16.469 -10.359 -2.406 1 98 336 GLN B N 1
ATOM 4975 C CA . GLN B 1 336 ? 15.391 -9.805 -1.604 1 98 336 GLN B CA 1
ATOM 4976 C C . GLN B 1 336 ? 15.516 -10.219 -0.142 1 98 336 GLN B C 1
ATOM 4978 O O . GLN B 1 336 ? 15.727 -11.398 0.156 1 98 336 GLN B O 1
ATOM 4983 N N . LEU B 1 337 ? 15.492 -9.305 0.773 1 98.44 337 LEU B N 1
ATOM 4984 C CA . LEU B 1 337 ? 15.422 -9.484 2.219 1 98.44 337 LEU B CA 1
ATOM 4985 C C . LEU B 1 337 ? 14.195 -8.789 2.799 1 98.44 337 LEU B C 1
ATOM 4987 O O . LEU B 1 337 ? 14.086 -7.562 2.736 1 98.44 337 LEU B O 1
ATOM 4991 N N . GLY B 1 338 ? 13.289 -9.656 3.34 1 98.19 338 GLY B N 1
ATOM 4992 C CA . GLY B 1 338 ? 12.031 -9.016 3.684 1 98.19 338 GLY B CA 1
ATOM 4993 C C . GL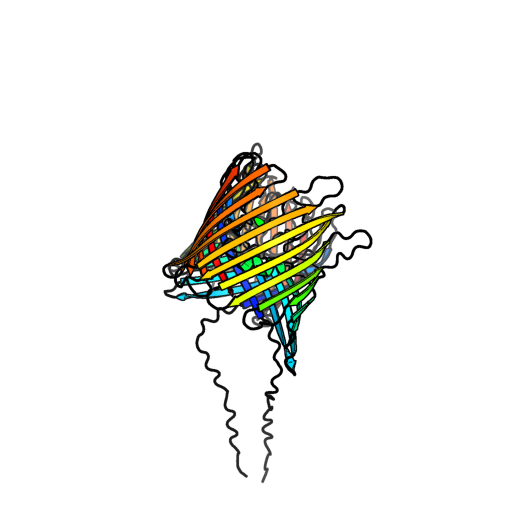Y B 1 338 ? 11.375 -9.617 4.91 1 98.19 338 GLY B C 1
ATOM 4994 O O . GLY B 1 338 ? 11.906 -10.547 5.52 1 98.19 338 GLY B O 1
ATOM 4995 N N . ILE B 1 339 ? 10.258 -9.008 5.293 1 98.38 339 ILE B N 1
ATOM 4996 C CA . ILE B 1 339 ? 9.375 -9.461 6.363 1 98.38 339 ILE B CA 1
ATOM 4997 C C . ILE B 1 339 ? 7.949 -9.586 5.84 1 98.38 339 ILE B C 1
ATOM 4999 O O . ILE B 1 339 ? 7.484 -8.742 5.07 1 98.38 339 ILE B O 1
ATOM 5003 N N . ARG B 1 340 ? 7.348 -10.648 6.211 1 98 340 ARG B N 1
ATOM 5004 C CA . ARG B 1 340 ? 5.957 -10.914 5.859 1 98 340 ARG B CA 1
ATOM 5005 C C . ARG B 1 340 ? 5.109 -11.141 7.109 1 98 340 ARG B C 1
ATOM 5007 O O . ARG B 1 340 ? 5.531 -11.836 8.031 1 98 340 ARG B O 1
ATOM 5014 N N . HIS B 1 341 ? 3.996 -10.484 7.113 1 97.69 341 HIS B N 1
ATOM 5015 C CA . HIS B 1 341 ? 3.033 -10.656 8.195 1 97.69 341 HIS B CA 1
ATOM 5016 C C . HIS B 1 341 ? 1.646 -10.984 7.652 1 97.69 341 HIS B C 1
ATOM 5018 O O . HIS B 1 341 ? 1.119 -10.266 6.805 1 97.69 341 HIS B O 1
ATOM 5024 N N . SER B 1 342 ? 1.085 -12.055 8.156 1 97.06 342 SER B N 1
ATOM 5025 C CA . SER B 1 342 ? -0.264 -12.461 7.781 1 97.06 342 SER B CA 1
ATOM 5026 C C . SER B 1 342 ? -1.251 -12.227 8.922 1 97.06 342 SER B C 1
ATOM 5028 O O . SER B 1 342 ? -0.886 -12.32 10.094 1 97.06 342 SER B O 1
ATOM 5030 N N . PHE B 1 343 ? -2.537 -11.977 8.547 1 94.69 343 PHE B N 1
ATOM 5031 C CA . PHE B 1 343 ? -3.59 -11.766 9.531 1 94.69 343 PHE B CA 1
ATOM 5032 C C . PHE B 1 343 ? -4.934 -12.25 9.008 1 94.69 343 PHE B C 1
ATOM 5034 O O . PHE B 1 343 ? -5.129 -12.359 7.793 1 94.69 343 PHE B O 1
#

InterPro domains:
  IPR001702 Porin, Gram-negative type [PR00182] (52-63)
  IPR001702 Porin, Gram-negative type [PR00182] (94-104)
  IPR001702 Porin, Gram-negative type [PR00182] (157-168)
  IPR001702 Porin, Gram-negative type [PR00182] (285-302)
  IPR002299 Porin, Neisseria sp. type [PR00184] (54-79)
  IPR002299 Porin, Neisseria sp. type [PR00184] (92-111)
  IPR002299 Porin, Neisseria sp. type [PR00184] (282-306)
  IPR023614 Porin domain superfamily [G3DSA:2.40.160.10] (20-343)
  IPR033900 Porin domain, Gram-negative type [PF13609] (7-310)
  IPR033900 Porin domain, Gram-negative type [cd00342] (21-343)
  IPR050298 Gram-negative bacterial outer membrane porin [PTHR34501] (1-343)

Radius of gyration: 29.62 Å; Cα contacts (8 Å, |Δi|>4): 2069; chains: 2; bounding box: 74×82×92 Å

Secondary structure (DSSP, 8-state):
----------------------PEEEEEEEEEEEEESS-STT---EEEEEE-SSS--EEEEEEEEEEETTEEEEEEEEEE--TTTT-TT-----SEEEEEEEETTEEEEEEEEE-HHHHHHHTT-TTTTSSTTS-GGGS-GGG---SGGGTEEEEEEEEE---BTTEEEEEEEE----SSS-TT-EEEEEEEEEETTEEEEEEEEEEE-GGG-EEEEEEEEEEEE-SS-EEEEEEEEEEEE-TTS--EEEEEEEEEEEEEETTEEEEEEEEEEEEGGGTEEEEEEEEEEEEESSSSEEEEEEEEEEEE-TT-------TTS------TT--EEEEEEEEEEE-/---------------------EEEEEEEEEEEEEEESS-STT---EEEEEE-SSS--EEEEEEEEEEETTEEEEEEEEEE--TTTT-TT-----SEEEEEEEETTEEEEEEEEE-HHHHHHHTT-TTTTSSTTS-GGGS-GGG---SGGGTEEEEEEEEEPPPBTTEEEEEEEE----SSS-TT-EEEEEEEEEETTEEEEEEEEEEE-GGG-EEEEEEEEEEEE-SS-EEEEEEEEEEEE-TTS--EEEEEEEEEEEEEETTEEEEEEEEEEEEGGGTEEEEEEEEEEEEESSSSEEEEEEEEEEEE-TT-------TTS------TT--EEEEEEEEEEE-

Solvent-accessible surface area (backbone atoms only — not comparable to full-atom values): 32354 Å² total; per-residue (Å²): 139,83,83,78,77,76,78,77,77,73,81,73,76,79,74,70,77,63,84,63,60,52,73,42,75,37,37,30,51,20,45,19,46,34,38,30,40,22,20,26,63,86,52,45,65,45,72,48,60,19,24,15,52,72,47,67,15,24,45,33,42,32,36,56,36,81,54,56,96,66,32,30,39,35,40,38,39,23,15,68,48,39,75,72,66,66,37,80,90,50,46,39,21,62,55,25,8,32,42,33,46,33,38,90,80,17,37,41,36,43,15,16,32,58,32,43,18,50,53,60,41,46,69,39,39,88,42,38,95,24,15,51,51,28,70,66,74,65,49,41,70,92,69,55,43,84,51,73,41,56,46,39,39,39,24,20,45,33,39,35,49,46,76,60,91,33,34,36,39,29,37,30,42,16,40,38,53,44,76,68,77,50,41,57,21,33,42,31,15,30,45,34,41,43,58,91,50,39,32,40,32,40,24,41,35,37,34,32,24,67,88,73,18,35,36,38,35,44,36,40,23,24,36,39,51,69,84,60,45,35,38,27,34,38,43,34,40,36,37,37,45,35,76,96,50,77,63,40,37,35,42,28,38,36,44,33,41,32,32,75,48,90,67,24,36,37,38,41,36,42,33,40,38,41,31,57,62,67,70,21,35,33,38,35,44,22,41,34,39,39,41,47,78,50,98,43,32,31,42,36,40,38,39,21,37,35,43,24,34,66,67,22,40,70,47,68,47,48,49,78,45,90,58,41,34,18,28,62,36,31,51,34,44,36,41,37,44,32,43,36,40,49,85,138,85,76,75,78,77,79,76,79,72,79,77,78,76,74,72,76,63,65,68,62,50,77,41,75,38,37,29,51,20,44,19,45,33,38,30,40,22,18,25,62,90,52,40,50,36,50,35,34,18,25,15,53,71,47,67,14,24,44,32,42,34,34,53,35,70,68,56,96,66,30,31,39,34,40,38,39,24,16,67,48,37,37,22,49,8,26,80,90,42,57,56,49,80,54,25,35,34,43,35,46,32,39,90,82,17,36,39,37,41,30,28,32,58,34,41,18,51,54,59,42,46,69,40,41,89,42,38,93,23,14,52,51,28,69,67,76,66,49,42,71,91,70,56,43,86,50,74,40,56,45,39,37,54,60,20,45,34,40,35,51,47,77,60,92,32,33,36,40,29,37,30,40,16,53,37,88,51,95,70,77,48,41,56,21,33,42,31,17,30,45,33,41,44,58,90,48,38,35,39,31,39,25,41,38,36,34,32,26,66,88,73,16,35,38,37,34,44,36,41,22,24,36,39,50,69,85,61,44,35,38,27,33,38,43,33,41,37,36,36,44,36,75,98,49,77,63,41,36,34,42,28,38,36,44,33,40,33,32,74,49,90,68,24,36,39,37,40,37,43,34,41,38,39,33,58,64,67,71,21,33,32,39,36,42,23,42,36,40,39,41,46,61,46,98,41,32,30,41,36,39,36,41,24,39,36,43,22,34,66,68,22,41,69,49,67,47,45,48,78,46,81,58,41,32,18,29,63,38,31,51,35,44,36,40,38,46,33,44,36,39,48,84

pLDDT: mean 91.67, std 16.85, range [21.36, 98.94]

Foldseek 3Di:
DDPPPPPPPPPCPPPPPPQPQDKDKWWKWKKWWKKKFLLDQVGHIFTDMFTQAQHFTKIKIKTWGDPDPFKIKMWIFMWTATPRVGPPVDIGRQADTWIWMQGQFFIKIFFKHFFAQLVVQQVLFPSGDAHLQTFCVLALPPVFQDPPSPRMAGGKIKTKGDQDQFKIKMWMWHAQPDPDDGARTKTKMKIWGDDDFKIKMWMKIWGQTPQRKIKIKIKIKMWGDPPFKIKIKMWMKMWIDHPPDDIWIKIKIKIKMKGDDPQWMKIWMKMKIQGVVQRWIKIKIKIKIWHDPDPFKIKMKMKMKMFTQAQDFDHGGTHPISGGGSGHRDMMIMMIIMMMGID/DCPPPPPPPPVCPPPPPQQPFDKDKWWKWKKWWKKKFLLDQVGHIFIDMFTQAQHFTKIWIKTWGDPDPFKIKMWIFMWTATPRVGPPVDTGRQADTWIWMQGQFFIKIFFKHFFAQLVVQQVLFPSGDAHLQTFCVLALPPVFQDPPSPRMAGGKIKTKGDQDQFKIKMWMWHAQPDPDAGARTKTKMKIWGDDPQKIKMWMKIWGQTPQRKIKIKIKIKMWGDPPFKIKIKMWMKMWIDHPPDDIWIKIKIKIKMKGDDPQWMKIWMKMKIQGVVQRWIKIKIKIKIWHDPDPFKIKMKMKMKMFTQAQDFDHGGTHPISGGGSGHRDMMIMMIIMMMGID

Sequence (686 aa):
MKKSLIALAVLAASGAAMAQSSVTLFGIVDTAFGYVDNANAAGDSVYGLSTSGNATSRLGFRGVEDLGGGLKAGFWLEGEIFGDNGNAAGFNFQRRSTVSLAGGFGEVRLGRELTPGYSKTSSYDLFGQTGIGQFMGWSNWYGTSGDANGIRSSNMISYYTPNFSGFTAGLGYGFDEQTSGKAGRYVGGYVAYENGPLGVAVSYDQRNLAADAERNALTVAGSYNLNVVKLNAIVQQTKDDVPGASDRKVNAYALGASAPVGAGEVKLQYALYDQKAIDSKAHQISLGYVHNLSKRTALYGTVAYMKNKDASNLGLAAKSLSTGGPGAGENQTGVQLGIRHSFMKKSLIALAVLAASGAAMAQSSVTLFGIVDTAFGYVDNANAAGDSVYGLSTSGNATSRLGFRGVEDLGGGLKAGFWLEGEIFGDNGNAAGFNFQRRSTVSLAGGFGEVRLGRELTPGYSKTSSYDLFGQTGIGQFMGWSNWYGTSGDANGIRSSNMISYYTPNFSGFTAGLGYGFDEQTSGKAGRYVGGYVAYENGPLGVAVSYDQRNLAADAERNALTVAGSYNLNVVKLNAIVQQTKDDVPGASDRKVNAYALGASAPVGAGEVKLQYALYDQKAIDSKAHQISLGYVHNLSKRTALYGTVAYMKNKDASNLGLAAKSLSTGGPGAGENQTGVQLGIRHSF

Organism: NCBI:txid164759

Nearest PDB structures (foldseek):
  1e54-assembly1_A  TM=9.745E-01  e=2.039E-47  Delftia acidovorans
  8wv0-assembly1_B  TM=8.139E-01  e=1.575E-23  Burkholderia pseudomallei
  3wi5-assembly1_A  TM=8.007E-01  e=5.226E-21  Neisseria meningitidis
  1nqh-assembly1_A  TM=3.069E-01  e=6.387E-03  Escherichia coli
  1e54-assembly1_A  TM=9.764E-01  e=4.211E-46  Delftia acidovorans